Protein AF-0000000075624969 (afdb_homodimer)

Sequence (604 aa):
SEDISVGGLVWRVNCYPHRYSKEFAPQHLSIYLRLVSESENVKAIFEAFVMDKNGKPSSSSHPWRRGLLVYTPSKEWGWHQFMKGTDIESIYVTDGSVTIVCGVIITHDDDPLDVPPSDMGSHLGRLLNSNDGSDVSFIIKGETFLAHRALLAARSPVFKAQLLGSMADAKMTSITMHDISAATFKAMLRFMYTDTLPADDELGASPLTEVFQDLLAMADRYALDRLKLICARKLWENLSTENVGATLACAETYNCPELKRKCITFVAKDENLKKTVLTDGFLQLVQKYPSIVAEMREKFGESEDISVGGLVWRVNCYPHRYSKEFAPQHLSIYLRLVSESENVKAIFEAFVMDKNGKPSSSSHPWRRGLLVYTPSKEWGWHQFMKGTDIESIYVTDGSVTIVCGVIITHDDDPLDVPPSDMGSHLGRLLNSNDGSDVSFIIKGETFLAHRALLAARSPVFKAQLLGSMADAKMTSITMHDISAATFKAMLRFMYTDTLPADDELGASPLTEVFQDLLAMADRYALDRLKLICARKLWENLSTENVGATLACAETYNCPELKRKCITFVAKDENLKKTVLTDGFLQLVQKYPSIVAEMREKFGE

Structure (mmCIF, N/CA/C/O backbone):
data_AF-0000000075624969-model_v1
#
loop_
_entity.id
_entity.type
_entity.pdbx_description
1 polymer 'BTB domain-containing protein'
#
loop_
_atom_site.group_PDB
_atom_site.id
_atom_site.type_symbol
_atom_site.label_atom_id
_atom_site.label_alt_id
_atom_site.label_comp_id
_atom_site.label_asym_id
_atom_site.label_entity_id
_atom_site.label_seq_id
_atom_site.pdbx_PDB_ins_code
_atom_site.Cartn_x
_atom_site.Cartn_y
_atom_site.Cartn_z
_atom_site.occupancy
_atom_site.B_iso_or_equiv
_atom_site.auth_seq_id
_atom_site.auth_comp_id
_atom_site.auth_asym_id
_atom_site.auth_atom_id
_atom_site.pdbx_PDB_model_num
ATOM 1 N N . SER A 1 1 ? -15.953 10.82 -8.141 1 72.44 1 SER A N 1
ATOM 2 C CA . SER A 1 1 ? -14.859 10.57 -7.207 1 72.44 1 SER A CA 1
ATOM 3 C C . SER A 1 1 ? -13.508 10.586 -7.918 1 72.44 1 SER A C 1
ATOM 5 O O . SER A 1 1 ? -13.453 10.562 -9.148 1 72.44 1 SER A O 1
ATOM 7 N N . GLU A 1 2 ? -12.492 10.82 -7.141 1 69.38 2 GLU A N 1
ATOM 8 C CA . GLU A 1 2 ? -11.18 10.484 -7.695 1 69.38 2 GLU A CA 1
ATOM 9 C C . GLU A 1 2 ? -11.062 8.992 -7.984 1 69.38 2 GLU A C 1
ATOM 11 O O . GLU A 1 2 ? -11.93 8.211 -7.586 1 69.38 2 GLU A O 1
ATOM 16 N N . ASP A 1 3 ? -9.992 8.625 -8.773 1 68.75 3 ASP A N 1
ATOM 17 C CA . ASP A 1 3 ? -9.727 7.219 -9.062 1 68.75 3 ASP A CA 1
ATOM 18 C C . ASP A 1 3 ? -9.367 6.457 -7.785 1 68.75 3 ASP A C 1
ATOM 20 O O . ASP A 1 3 ? -8.633 6.965 -6.941 1 68.75 3 ASP A O 1
ATOM 24 N N . ILE A 1 4 ? -10.141 5.426 -7.648 1 71.88 4 ILE A N 1
ATOM 25 C CA . ILE A 1 4 ? -9.922 4.551 -6.504 1 71.88 4 ILE A CA 1
ATOM 26 C C . ILE A 1 4 ? -9.234 3.266 -6.961 1 71.88 4 ILE A C 1
ATOM 28 O O . ILE A 1 4 ? -9.68 2.621 -7.914 1 71.88 4 ILE A O 1
ATOM 32 N N . SER A 1 5 ? -8.211 2.893 -6.391 1 66.62 5 SER A N 1
ATOM 33 C CA . SER A 1 5 ? -7.516 1.658 -6.73 1 66.62 5 SER A CA 1
ATOM 34 C C . SER A 1 5 ? -7.824 0.551 -5.73 1 66.62 5 SER A C 1
ATOM 36 O O . SER A 1 5 ? -7.469 0.654 -4.555 1 66.62 5 SER A O 1
ATOM 38 N N . VAL A 1 6 ? -8.602 -0.345 -6.199 1 68.38 6 VAL A N 1
ATOM 39 C CA . VAL A 1 6 ? -8.922 -1.505 -5.371 1 68.38 6 VAL A CA 1
ATOM 40 C C . VAL A 1 6 ? -8.75 -2.783 -6.188 1 68.38 6 VAL A C 1
ATOM 42 O O . VAL A 1 6 ? -9.211 -2.867 -7.328 1 68.38 6 VAL A O 1
ATOM 45 N N . GLY A 1 7 ? -8.094 -3.857 -5.547 1 61.78 7 GLY A N 1
ATOM 46 C CA . GLY A 1 7 ? -7.941 -5.145 -6.211 1 61.78 7 GLY A CA 1
ATOM 47 C C . GLY A 1 7 ? -7.121 -5.066 -7.484 1 61.78 7 GLY A C 1
ATOM 48 O O . GLY A 1 7 ? -7.367 -5.809 -8.438 1 61.78 7 GLY A O 1
ATOM 49 N N . GLY A 1 8 ? -6.234 -4.086 -7.598 1 61.72 8 GLY A N 1
ATOM 50 C CA . GLY A 1 8 ? -5.422 -3.928 -8.789 1 61.72 8 GLY A CA 1
ATOM 51 C C . GLY A 1 8 ? -6.152 -3.236 -9.93 1 61.72 8 GLY A C 1
ATOM 52 O O . GLY A 1 8 ? -5.664 -3.199 -11.055 1 61.72 8 GLY A O 1
ATOM 53 N N . LEU A 1 9 ? -7.316 -2.83 -9.555 1 67.12 9 LEU A N 1
ATOM 54 C CA . LEU A 1 9 ? -8.148 -2.156 -10.547 1 67.12 9 LEU A CA 1
ATOM 55 C C . LEU A 1 9 ? -8.43 -0.716 -10.133 1 67.12 9 LEU A C 1
ATOM 57 O O . LEU A 1 9 ? -8.414 -0.396 -8.938 1 67.12 9 LEU A O 1
ATOM 61 N N . VAL A 1 10 ? -8.617 0.051 -11.172 1 71.19 10 VAL A N 1
ATOM 62 C CA . VAL A 1 10 ? -8.953 1.45 -10.93 1 71.19 10 VAL A CA 1
ATOM 63 C C . VAL A 1 10 ? -10.445 1.673 -11.164 1 71.19 10 VAL A C 1
ATOM 65 O O . VAL A 1 10 ? -10.984 1.264 -12.188 1 71.19 10 VAL A O 1
ATOM 68 N N . TRP A 1 11 ? -11.094 2.271 -10.172 1 80.12 11 TRP A N 1
ATOM 69 C CA . TRP A 1 11 ? -12.531 2.535 -10.203 1 80.12 11 TRP A CA 1
ATOM 70 C C . TRP A 1 11 ? -12.812 4.02 -10.008 1 80.12 11 TRP A C 1
ATOM 72 O O . TRP A 1 11 ? -11.953 4.766 -9.531 1 80.12 11 TRP A O 1
ATOM 82 N N . ARG A 1 12 ? -13.977 4.461 -10.547 1 81.31 12 ARG A N 1
ATOM 83 C CA . ARG A 1 12 ? -14.453 5.82 -10.297 1 81.31 12 ARG A CA 1
ATOM 84 C C . ARG A 1 12 ? -15.93 5.82 -9.914 1 81.31 12 ARG A C 1
ATOM 86 O O . ARG A 1 12 ? -16.719 5.078 -10.492 1 81.31 12 ARG A O 1
ATOM 93 N N . VAL A 1 13 ? -16.344 6.562 -8.828 1 86.69 13 VAL A N 1
ATOM 94 C C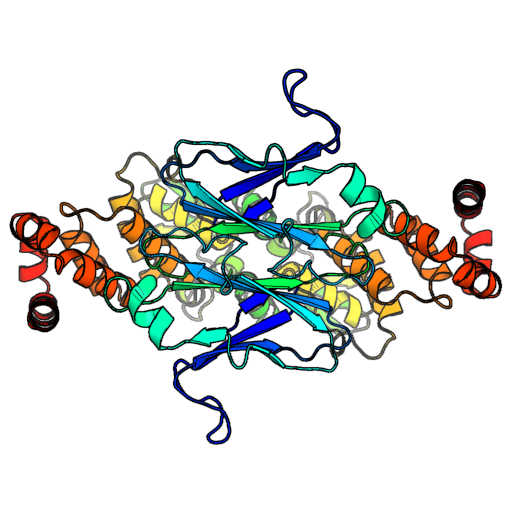A . VAL A 1 13 ? -17.734 6.738 -8.461 1 86.69 13 VAL A CA 1
ATOM 95 C C . VAL A 1 13 ? -18.266 8.055 -9.031 1 86.69 13 VAL A C 1
ATOM 97 O O . VAL A 1 13 ? -17.672 9.117 -8.812 1 86.69 13 VAL A O 1
ATOM 100 N N . ASN A 1 14 ? -19.312 7.98 -9.797 1 82 14 ASN A N 1
ATOM 101 C CA . ASN A 1 14 ? -19.969 9.156 -10.352 1 82 14 ASN A CA 1
ATOM 102 C C . ASN A 1 14 ? -21.312 9.422 -9.656 1 82 14 ASN A C 1
ATOM 104 O O . ASN A 1 14 ? -22.141 8.523 -9.531 1 82 14 ASN A O 1
ATOM 108 N N . CYS A 1 15 ? -21.406 10.602 -9.109 1 82.62 15 CYS A N 1
ATOM 109 C CA . CYS A 1 15 ? -22.641 11.031 -8.469 1 82.62 15 CYS A CA 1
ATOM 110 C C . CYS A 1 15 ? -23.297 12.172 -9.234 1 82.62 15 CYS A C 1
ATOM 112 O O . CYS A 1 15 ? -22.625 13.148 -9.586 1 82.62 15 CYS A O 1
ATOM 114 N N . TYR A 1 16 ? -24.562 12.047 -9.516 1 76.12 16 TYR A N 1
ATOM 115 C CA . TYR A 1 16 ? -25.344 13.07 -10.203 1 76.12 16 TYR A CA 1
ATOM 116 C C . TYR A 1 16 ? -26.484 13.555 -9.328 1 76.12 16 TYR A C 1
ATOM 118 O O . TYR A 1 16 ? -27.5 12.867 -9.195 1 76.12 16 TYR A O 1
ATOM 126 N N . PRO A 1 17 ? -26.203 14.672 -8.594 1 71.19 17 PRO A N 1
ATOM 127 C CA . PRO A 1 17 ? -27.234 15.141 -7.672 1 71.19 17 PRO A CA 1
ATOM 128 C C . PRO A 1 17 ? -28.562 15.469 -8.375 1 71.19 17 PRO A C 1
ATOM 130 O O . PRO A 1 17 ? -29.625 15.414 -7.754 1 71.19 17 PRO A O 1
ATOM 133 N N . HIS A 1 18 ? -28.453 15.961 -9.594 1 64.5 18 HIS A N 1
ATOM 134 C CA . HIS A 1 18 ? -29.672 16.25 -10.344 1 64.5 18 HIS A CA 1
ATOM 135 C C . HIS A 1 18 ? -29.906 15.219 -11.438 1 64.5 18 HIS A C 1
ATOM 137 O O . HIS A 1 18 ? -29.219 14.203 -11.5 1 64.5 18 HIS A O 1
ATOM 143 N N . ARG A 1 19 ? -30.422 15.516 -12.664 1 53.88 19 ARG A N 1
ATOM 144 C CA . ARG A 1 19 ? -30.938 14.664 -13.734 1 53.88 19 ARG A CA 1
ATOM 145 C C . ARG A 1 19 ? -29.781 14.008 -14.5 1 53.88 19 ARG A C 1
ATOM 147 O O . ARG A 1 19 ? -28.859 14.695 -14.945 1 53.88 19 ARG A O 1
ATOM 154 N N . TYR A 1 20 ? -29.469 12.719 -14.195 1 51.09 20 TYR A N 1
ATOM 155 C CA . TYR A 1 20 ? -28.578 12.07 -15.133 1 51.09 20 TYR A CA 1
ATOM 156 C C . TYR A 1 20 ? -29.047 12.266 -16.562 1 51.09 20 TYR A C 1
ATOM 158 O O . TYR A 1 20 ? -28.234 12.547 -17.469 1 51.09 20 TYR A O 1
ATOM 166 N N . SER A 1 21 ? -30.266 11.766 -17.016 1 51.41 21 SER A N 1
ATOM 167 C CA . SER A 1 21 ? -30.859 11.938 -18.328 1 51.41 21 SER A CA 1
ATOM 168 C C . SER A 1 21 ? -32.219 12.641 -18.234 1 51.41 21 SER A C 1
ATOM 170 O O . SER A 1 21 ? -32.906 12.547 -17.219 1 51.41 21 SER A O 1
ATOM 172 N N . LYS A 1 22 ? -32.594 13.688 -19.203 1 49.53 22 LYS A N 1
ATOM 173 C CA . LYS A 1 22 ? -33.844 14.414 -19.391 1 49.53 22 LYS A CA 1
ATOM 174 C C . LYS A 1 22 ? -35.031 13.469 -19.297 1 49.53 22 LYS A C 1
ATOM 176 O O . LYS A 1 22 ? -36.156 13.906 -19.031 1 49.53 22 LYS A O 1
ATOM 181 N N . GLU A 1 23 ? -34.812 12.43 -19.828 1 48.69 23 GLU A N 1
ATOM 182 C CA . GLU A 1 23 ? -35.969 11.523 -19.984 1 48.69 23 GLU A CA 1
ATOM 183 C C . GLU A 1 23 ? -36.438 10.984 -18.625 1 48.69 23 GLU A C 1
ATOM 185 O O . GLU A 1 23 ? -37.531 10.43 -18.531 1 48.69 23 GLU A O 1
ATOM 190 N N . PHE A 1 24 ? -35.531 10.938 -17.797 1 49.25 24 PHE A N 1
ATOM 191 C CA . PHE A 1 24 ? -35.938 10.305 -16.547 1 49.25 24 PHE A CA 1
ATOM 192 C C . PHE A 1 24 ? -36.531 11.328 -15.586 1 49.25 24 PHE A C 1
ATOM 194 O O . PHE A 1 24 ? -36.25 12.523 -15.703 1 49.25 24 PHE A O 1
ATOM 201 N N . ALA A 1 25 ? -37.438 10.867 -14.664 1 50.88 25 ALA A N 1
ATOM 202 C CA . ALA A 1 25 ? -38.375 11.562 -13.766 1 50.88 25 ALA A CA 1
ATOM 203 C C . ALA A 1 25 ? -37.656 12.68 -13.016 1 50.88 25 ALA A C 1
ATOM 205 O O . ALA A 1 25 ? -36.438 12.727 -12.969 1 50.88 25 ALA A O 1
ATOM 206 N N . PRO A 1 26 ? -38.375 13.289 -12.031 1 56.66 26 PRO A N 1
ATOM 207 C CA . PRO A 1 26 ? -38.031 14.367 -11.094 1 56.66 26 PRO A CA 1
ATOM 208 C C . PRO A 1 26 ? -36.719 14.156 -10.391 1 56.66 26 PRO A C 1
ATOM 210 O O . PRO A 1 26 ? -36.094 13.094 -10.508 1 56.66 26 PRO A O 1
ATOM 213 N N . GLN A 1 27 ? -36.25 15.086 -9.422 1 69.38 27 GLN A N 1
ATOM 214 C CA . GLN A 1 27 ? -35.031 15.484 -8.703 1 69.38 27 GLN A CA 1
ATOM 215 C C . GLN A 1 27 ? -34.469 14.32 -7.898 1 69.38 27 GLN A C 1
ATOM 217 O O . GLN A 1 27 ? -34.75 14.172 -6.711 1 69.38 27 GLN A O 1
ATOM 222 N N . HIS A 1 28 ? -33.844 13.234 -8.578 1 78.25 28 HIS A N 1
ATOM 223 C CA . HIS A 1 28 ? -33.188 12.156 -7.836 1 78.25 28 HIS A CA 1
ATOM 224 C C . HIS A 1 28 ? -31.672 12.234 -7.949 1 78.25 28 HIS A C 1
ATOM 226 O O . HIS A 1 28 ? -31.156 12.656 -8.984 1 78.25 28 HIS A O 1
ATOM 232 N N . LEU A 1 29 ? -31.109 11.812 -6.844 1 83.88 29 LEU A N 1
ATOM 233 C CA . LEU A 1 29 ? -29.656 11.602 -6.844 1 83.88 29 LEU A CA 1
ATOM 234 C C . LEU A 1 29 ? -29.297 10.25 -7.453 1 83.88 29 LEU A C 1
ATOM 236 O O . LEU A 1 29 ? -29.906 9.234 -7.105 1 83.88 29 LEU A O 1
ATOM 240 N N . SER A 1 30 ? -28.484 10.297 -8.523 1 82.06 30 SER A N 1
ATOM 241 C CA . SER A 1 30 ? -28 9.062 -9.133 1 82.06 30 SER A CA 1
ATOM 242 C C . SER A 1 30 ? -26.531 8.805 -8.766 1 82.06 30 SER A C 1
ATOM 244 O O . SER A 1 30 ? -25.734 9.734 -8.695 1 82.06 30 SER A O 1
ATOM 246 N N . ILE A 1 31 ? -26.188 7.535 -8.453 1 87.62 31 ILE A N 1
ATOM 247 C CA . ILE A 1 31 ? -24.812 7.129 -8.133 1 87.62 31 ILE A CA 1
ATOM 248 C C . ILE A 1 31 ? -24.422 5.934 -8.992 1 87.62 31 ILE A C 1
ATOM 250 O O . ILE A 1 31 ? -25.172 4.973 -9.125 1 87.62 31 ILE A O 1
ATOM 254 N N . TYR A 1 32 ? -23.219 6.09 -9.641 1 85.25 32 TYR A N 1
ATOM 255 C CA . TYR A 1 32 ? -22.734 5.008 -10.477 1 85.25 32 TYR A CA 1
ATOM 256 C C . TYR A 1 32 ? -21.281 4.68 -10.156 1 85.25 32 TYR A C 1
ATOM 258 O O . TYR A 1 32 ? -20.5 5.57 -9.812 1 85.25 32 TYR A O 1
ATOM 266 N N . LEU A 1 33 ? -20.953 3.406 -10.195 1 88.81 33 LEU A N 1
ATOM 267 C CA . LEU A 1 33 ? -19.578 2.926 -10.188 1 88.81 33 LEU A CA 1
ATOM 268 C C . LEU A 1 33 ? -19.094 2.633 -11.602 1 88.81 33 LEU A C 1
ATOM 270 O O . LEU A 1 33 ? -19.781 1.946 -12.367 1 88.81 33 LEU A O 1
ATOM 274 N N . ARG A 1 34 ? -18.031 3.195 -11.922 1 84.88 34 ARG A N 1
ATOM 275 C CA . ARG A 1 34 ? -17.453 2.967 -13.242 1 84.88 34 ARG A CA 1
ATOM 276 C C . ARG A 1 34 ? -16.109 2.264 -13.141 1 84.88 34 ARG A C 1
ATOM 278 O O . ARG A 1 34 ? -15.258 2.65 -12.328 1 84.88 34 ARG A O 1
ATOM 285 N N . LEU A 1 35 ? -15.898 1.205 -13.891 1 84 35 LEU A N 1
ATOM 286 C CA . LEU A 1 35 ? -14.602 0.561 -14.023 1 84 35 LEU A CA 1
ATOM 287 C C . LEU A 1 35 ? -13.719 1.314 -15.016 1 84 35 LEU A C 1
ATOM 289 O O . LEU A 1 35 ? -14.008 1.335 -16.219 1 84 35 LEU A O 1
ATOM 293 N N . VAL A 1 36 ? -12.68 1.951 -14.477 1 76.94 36 VAL A N 1
ATOM 294 C CA . VAL A 1 36 ? -11.789 2.744 -15.312 1 76.94 36 VAL A CA 1
ATOM 295 C C . VAL A 1 36 ? -10.773 1.831 -15.992 1 76.94 36 VAL A C 1
ATOM 297 O O . VAL A 1 36 ? -10.453 2.02 -17.172 1 76.94 36 VAL A O 1
ATOM 300 N N . SER A 1 37 ? -10.258 0.837 -15.203 1 69 37 SER A N 1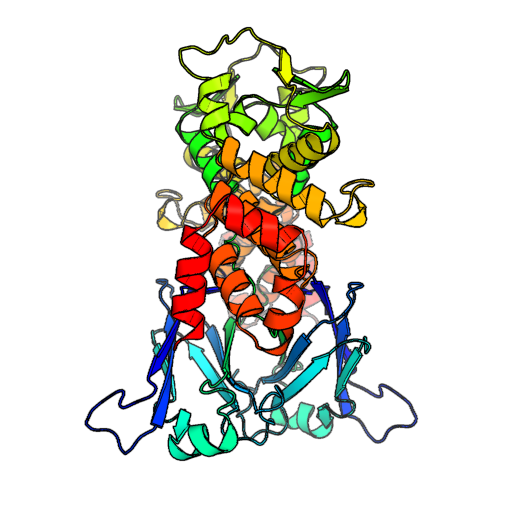
ATOM 301 C CA . SER A 1 37 ? -9.289 -0.111 -15.75 1 69 37 SER A CA 1
ATOM 302 C C . SER A 1 37 ? -9.93 -0.994 -16.812 1 69 37 SER A C 1
ATOM 304 O O . SER A 1 37 ? -11.133 -1.253 -16.781 1 69 37 SER A O 1
ATOM 306 N N . GLU A 1 38 ? -9.133 -1.365 -17.734 1 68 38 GLU A N 1
ATOM 307 C CA . GLU A 1 38 ? -9.555 -2.379 -18.703 1 68 38 GLU A CA 1
ATOM 308 C C . GLU A 1 38 ? -9.312 -3.787 -18.156 1 68 38 GLU A C 1
ATOM 310 O O . GLU A 1 38 ? -8.18 -4.156 -17.859 1 68 38 GLU A O 1
ATOM 315 N N . SER A 1 39 ? -10.359 -4.457 -17.688 1 66.06 39 SER A N 1
ATOM 316 C CA . SER A 1 39 ? -10.242 -5.832 -17.203 1 66.06 39 SER A CA 1
ATOM 317 C C . SER A 1 39 ? -11.461 -6.66 -17.609 1 66.06 39 SER A C 1
ATOM 319 O O . SER A 1 39 ? -12.578 -6.145 -17.672 1 66.06 39 SER A O 1
ATOM 321 N N . GLU A 1 40 ? -11.039 -7.953 -17.953 1 66.25 40 GLU A N 1
ATOM 322 C CA . GLU A 1 40 ? -12.094 -8.906 -18.281 1 66.25 40 GLU A CA 1
ATOM 323 C C . GLU A 1 40 ? -12.391 -9.828 -17.109 1 66.25 40 GLU A C 1
ATOM 325 O O . GLU A 1 40 ? -11.508 -10.117 -16.297 1 66.25 40 GLU A O 1
ATOM 330 N N . ASN A 1 41 ? -13.703 -10.016 -16.625 1 68.25 41 ASN A N 1
ATOM 331 C CA . ASN A 1 41 ? -14.156 -10.977 -15.617 1 68.25 41 ASN A CA 1
ATOM 332 C C . ASN A 1 41 ? -14.055 -10.398 -14.203 1 68.25 41 ASN A C 1
ATOM 334 O O . ASN A 1 41 ? -13.523 -11.047 -13.305 1 68.25 41 ASN A O 1
ATOM 338 N N . VAL A 1 42 ? -14.32 -9.227 -14.156 1 71.31 42 VAL A N 1
ATOM 339 C CA . VAL A 1 42 ? -14.328 -8.578 -12.844 1 71.31 42 VAL A CA 1
ATOM 340 C C . VAL A 1 42 ? -15.648 -8.867 -12.133 1 71.31 42 VAL A C 1
ATOM 342 O O . VAL A 1 42 ? -16.719 -8.727 -12.727 1 71.31 42 VAL A O 1
ATOM 345 N N . LYS A 1 43 ? -15.523 -9.391 -10.977 1 72.94 43 LYS A N 1
ATOM 346 C CA . LYS A 1 43 ? -16.656 -9.523 -10.078 1 72.94 43 LYS A CA 1
ATOM 347 C C . LYS A 1 43 ? -16.469 -8.672 -8.828 1 72.94 43 LYS A C 1
ATOM 349 O O . LYS A 1 43 ? -15.438 -8.758 -8.164 1 72.94 43 LYS A O 1
ATOM 354 N N . ALA A 1 44 ? -17.406 -7.789 -8.68 1 76.88 44 ALA A N 1
ATOM 355 C CA . ALA A 1 44 ? -17.312 -6.926 -7.508 1 76.88 44 ALA A CA 1
ATOM 356 C C . ALA A 1 44 ? -18.703 -6.629 -6.938 1 76.88 44 ALA A C 1
ATOM 358 O O . ALA A 1 44 ? -19.719 -7.047 -7.5 1 76.88 44 ALA A O 1
ATOM 359 N N . ILE A 1 45 ? -18.734 -6.152 -5.746 1 77.31 45 ILE A N 1
ATOM 360 C CA . ILE A 1 45 ? -19.922 -5.625 -5.109 1 77.31 45 ILE A CA 1
ATOM 361 C C . ILE A 1 45 ? -19.781 -4.121 -4.902 1 77.31 45 ILE A C 1
ATOM 363 O O . ILE A 1 45 ? -18.766 -3.654 -4.387 1 77.31 45 ILE A O 1
ATOM 367 N N . PHE A 1 46 ? -20.719 -3.447 -5.492 1 83.25 46 PHE A N 1
ATOM 368 C CA . PHE A 1 46 ? -20.797 -2.012 -5.25 1 83.25 46 PHE A CA 1
ATOM 369 C C . PHE A 1 46 ? -21.844 -1.691 -4.199 1 83.25 46 PHE A C 1
ATOM 371 O O . PHE A 1 46 ? -23 -2.102 -4.332 1 83.25 46 PHE A O 1
ATOM 378 N N . GLU A 1 47 ? -21.391 -1.048 -3.131 1 80.88 47 GLU A N 1
ATOM 379 C CA . GLU A 1 47 ? -22.312 -0.657 -2.074 1 80.88 47 GLU A CA 1
ATOM 380 C C . GLU A 1 47 ? -22.297 0.852 -1.849 1 80.88 47 GLU A C 1
ATOM 382 O O . GLU A 1 47 ? -21.25 1.491 -1.999 1 80.88 47 GLU A O 1
ATOM 387 N N . ALA A 1 48 ? -23.484 1.39 -1.579 1 80.56 48 ALA A N 1
ATOM 388 C CA . ALA A 1 48 ? -23.594 2.799 -1.216 1 80.56 48 ALA A CA 1
ATOM 389 C C . ALA A 1 48 ? -24.625 3 -0.108 1 80.56 48 ALA A C 1
ATOM 391 O O . ALA A 1 48 ? -25.656 2.342 -0.095 1 80.56 48 ALA A O 1
ATOM 392 N N . PHE A 1 49 ? -24.359 3.84 0.815 1 80.88 49 PHE A N 1
ATOM 393 C CA . PHE A 1 49 ? -25.344 4.215 1.825 1 80.88 49 PHE A CA 1
ATOM 394 C C . PHE A 1 49 ? -25.125 5.656 2.281 1 80.88 49 PHE A C 1
ATOM 396 O O . PHE A 1 49 ? -24.031 6.199 2.133 1 80.88 49 PHE A O 1
ATOM 403 N N . VAL A 1 50 ? -26.172 6.277 2.793 1 79.44 50 VAL A N 1
ATOM 404 C CA . VAL A 1 50 ? -26.156 7.676 3.213 1 79.44 50 VAL A CA 1
ATOM 405 C C . VAL A 1 50 ? -25.969 7.758 4.727 1 79.44 50 VAL A C 1
ATOM 407 O O . VAL A 1 50 ? -26.484 6.91 5.465 1 79.44 50 VAL A O 1
ATOM 410 N N . MET A 1 51 ? -25.25 8.789 5.062 1 76.56 51 MET A N 1
ATOM 411 C CA . MET A 1 51 ? -25.094 9.055 6.488 1 76.56 51 MET A CA 1
ATOM 412 C C . MET A 1 51 ? -26.172 10.008 6.988 1 76.56 51 MET A C 1
ATOM 414 O O . MET A 1 51 ? -26.516 10.969 6.305 1 76.56 51 MET A O 1
ATOM 418 N N . ASP A 1 52 ? -26.656 9.625 8.125 1 74.31 52 ASP A N 1
ATOM 419 C CA . ASP A 1 52 ? -27.656 10.539 8.68 1 74.31 52 ASP A CA 1
ATOM 420 C C . ASP A 1 52 ? -26.984 11.727 9.367 1 74.31 52 ASP A C 1
ATOM 422 O O . ASP A 1 52 ? -25.75 11.859 9.336 1 74.31 52 ASP A O 1
ATOM 426 N N . LYS A 1 53 ? -27.812 12.609 9.938 1 71.75 53 LYS A N 1
ATOM 427 C CA . LYS A 1 53 ? -27.344 13.859 10.523 1 71.75 53 LYS A CA 1
ATOM 428 C C . LYS A 1 53 ? -26.453 13.609 11.727 1 71.75 53 LYS A C 1
ATOM 430 O O . LYS A 1 53 ? -25.625 14.453 12.094 1 71.75 53 LYS A O 1
ATOM 435 N N . ASN A 1 54 ? -26.656 12.414 12.25 1 69.69 54 ASN A N 1
ATOM 436 C CA . ASN A 1 54 ? -25.859 12.078 13.43 1 69.69 54 ASN A CA 1
ATOM 437 C C . ASN A 1 54 ? -24.609 11.297 13.062 1 69.69 54 ASN A C 1
ATOM 439 O O . ASN A 1 54 ? -23.906 10.789 13.938 1 69.69 54 ASN A O 1
ATOM 443 N N . GLY A 1 55 ? -24.453 11.211 11.797 1 69.62 55 GLY A N 1
ATOM 444 C CA . GLY A 1 55 ? -23.281 10.477 11.344 1 69.62 55 GLY A CA 1
ATOM 445 C C . GLY A 1 55 ? -23.453 8.977 11.383 1 69.62 55 GLY A C 1
ATOM 446 O O . GLY A 1 55 ? -22.484 8.227 11.352 1 69.62 55 GLY A O 1
ATOM 447 N N . LYS A 1 56 ? -24.656 8.586 11.539 1 71.69 56 LYS A N 1
ATOM 448 C CA . LYS A 1 56 ? -24.969 7.164 11.523 1 71.69 56 LYS A CA 1
ATOM 449 C C . LYS A 1 56 ? -25.375 6.703 10.117 1 71.69 56 LYS A C 1
ATOM 451 O O . LYS A 1 56 ? -26.094 7.41 9.414 1 71.69 56 LYS A O 1
ATOM 456 N N . PRO A 1 57 ? -24.641 5.484 9.812 1 70.94 57 PRO A N 1
ATOM 457 C CA . PRO A 1 57 ? -25.109 4.969 8.523 1 70.94 57 PRO A CA 1
ATOM 458 C C . PRO A 1 57 ? -26.609 4.648 8.531 1 70.94 57 PRO A C 1
ATOM 460 O O . PRO A 1 57 ? -27.141 4.184 9.547 1 70.94 57 PRO A O 1
ATOM 463 N N . SER A 1 58 ? -27.172 5.066 7.434 1 64.69 58 SER A N 1
ATOM 464 C CA . SER A 1 58 ? -28.594 4.734 7.301 1 64.69 58 SER A CA 1
ATOM 465 C C . SER A 1 58 ? -28.844 3.25 7.547 1 64.69 58 SER A C 1
ATOM 467 O O . SER A 1 58 ? -28 2.412 7.215 1 64.69 58 SER A O 1
ATOM 469 N N . SER A 1 59 ? -29.781 3.033 8.438 1 58.53 59 SER A N 1
ATOM 470 C CA . SER A 1 59 ? -30.109 1.665 8.836 1 58.53 59 SER A CA 1
ATOM 471 C C . SER A 1 59 ? -30.391 0.789 7.617 1 58.53 59 SER A C 1
ATOM 473 O O . SER A 1 59 ? -30.688 1.296 6.535 1 58.53 59 SER A O 1
ATOM 475 N N . SER A 1 60 ? -30 -0.478 7.758 1 52.59 60 SER A N 1
ATOM 476 C CA . SER A 1 60 ? -30.219 -1.489 6.727 1 52.59 60 SER A CA 1
ATOM 477 C C . SER A 1 60 ? -31.641 -1.436 6.191 1 52.59 60 SER A C 1
ATOM 479 O O . SER A 1 60 ? -31.891 -1.819 5.047 1 52.59 60 SER A O 1
ATOM 481 N N . SER A 1 61 ? -32.5 -0.907 7.008 1 50.44 61 SER A N 1
ATOM 482 C CA . SER A 1 61 ? -33.906 -0.853 6.578 1 50.44 61 SER A CA 1
ATOM 483 C C . SER A 1 61 ? -34.156 0.382 5.723 1 50.44 61 SER A C 1
ATOM 485 O O . SER A 1 61 ? -35.25 0.51 5.121 1 50.44 61 SER A O 1
ATOM 487 N N . HIS A 1 62 ? -33.094 1.091 5.656 1 59.47 62 HIS A N 1
ATOM 488 C CA . HIS A 1 62 ? -33.344 2.34 4.938 1 59.47 62 HIS A CA 1
ATOM 489 C C . HIS A 1 62 ? -33 2.199 3.459 1 59.47 62 HIS A C 1
ATOM 491 O O . HIS A 1 62 ? -32 1.554 3.104 1 59.47 62 HIS A O 1
ATOM 497 N N . PRO A 1 63 ? -33.969 2.645 2.59 1 61.88 63 PRO A N 1
ATOM 498 C CA . PRO A 1 63 ? -33.812 2.494 1.139 1 61.88 63 PRO A CA 1
ATOM 499 C C . PRO A 1 63 ? -32.531 3.096 0.6 1 61.88 63 PRO A C 1
ATOM 501 O O . PRO A 1 63 ? -32.156 2.844 -0.55 1 61.88 63 PRO A O 1
ATOM 504 N N . TRP A 1 64 ? -31.844 3.701 1.58 1 65.5 64 TRP A N 1
ATOM 505 C CA . TRP A 1 64 ? -30.672 4.379 1.035 1 65.5 64 TRP A CA 1
ATOM 506 C C . TRP A 1 64 ? -29.391 3.633 1.4 1 65.5 64 TRP A C 1
ATOM 508 O O . TRP A 1 64 ? -28.344 4.25 1.621 1 65.5 64 TRP A O 1
ATOM 518 N N . ARG A 1 65 ? -29.562 2.434 1.652 1 74.06 65 ARG A N 1
ATOM 519 C CA . ARG A 1 65 ? -28.469 1.471 1.691 1 74.06 65 ARG A CA 1
ATOM 520 C C . ARG A 1 65 ? -28.672 0.38 0.643 1 74.06 65 ARG A C 1
ATOM 522 O O . ARG A 1 65 ? -29.578 -0.443 0.754 1 74.06 65 ARG A O 1
ATOM 529 N N . ARG A 1 66 ? -27.812 0.405 -0.303 1 73 66 ARG A N 1
ATOM 530 C CA . ARG A 1 66 ? -28 -0.489 -1.44 1 73 66 ARG A CA 1
ATOM 531 C C . ARG A 1 66 ? -26.688 -1.142 -1.848 1 73 66 ARG A C 1
ATOM 533 O O . ARG A 1 66 ? -25.609 -0.592 -1.6 1 73 66 ARG A O 1
ATOM 540 N N . GLY A 1 67 ? -26.828 -2.35 -2.297 1 76.81 67 GLY A N 1
ATOM 541 C CA . GLY A 1 67 ? -25.719 -3.088 -2.869 1 76.81 67 GLY A CA 1
ATOM 542 C C . GLY A 1 67 ? -26.078 -3.824 -4.145 1 76.81 67 GLY A C 1
ATOM 543 O O . GLY A 1 67 ? -27.203 -4.297 -4.293 1 76.81 67 GLY A O 1
ATOM 544 N N . LEU A 1 68 ? -25.188 -3.795 -5.09 1 75.25 68 LEU A N 1
ATOM 545 C CA . LEU A 1 68 ? -25.453 -4.539 -6.32 1 75.25 68 LEU A CA 1
ATOM 546 C C . LEU A 1 68 ? -24.203 -5.273 -6.785 1 75.25 68 LEU A C 1
ATOM 548 O O . LEU A 1 68 ? -23.078 -4.883 -6.438 1 75.25 68 LEU A O 1
ATOM 552 N N . LEU A 1 69 ? -24.391 -6.34 -7.508 1 75.56 69 LEU A N 1
ATOM 553 C CA . LEU A 1 69 ? -23.312 -7.121 -8.094 1 75.56 69 LEU A CA 1
ATOM 554 C C . LEU A 1 69 ? -22.766 -6.438 -9.344 1 75.56 69 LEU A C 1
ATOM 556 O O . LEU A 1 69 ? -23.531 -5.906 -10.156 1 75.56 69 LEU A O 1
ATOM 560 N N . VAL A 1 70 ? -21.531 -6.352 -9.359 1 75.94 70 VAL A N 1
ATOM 561 C CA . VAL A 1 70 ? -20.781 -5.773 -10.469 1 75.94 70 VAL A CA 1
ATOM 562 C C . VAL A 1 70 ? -20.094 -6.883 -11.266 1 75.94 70 VAL A C 1
ATOM 564 O O . VAL A 1 70 ? -19.422 -7.746 -10.703 1 75.94 70 VAL A O 1
ATOM 567 N N . TYR A 1 71 ? -20.344 -7.059 -12.461 1 74 71 TYR A N 1
ATOM 568 C CA . TYR A 1 71 ? -19.672 -8.062 -13.281 1 74 71 TYR A CA 1
ATOM 569 C C . TYR A 1 71 ? -19.469 -7.555 -14.703 1 74 71 TYR A C 1
ATOM 571 O O . TYR A 1 71 ? -20.25 -6.734 -15.195 1 74 71 TYR A O 1
ATOM 579 N N . THR A 1 72 ? -18.266 -7.918 -15.18 1 70.88 72 THR A N 1
ATOM 580 C CA . THR A 1 72 ? -18.047 -7.641 -16.594 1 70.88 72 THR A CA 1
ATOM 581 C C . THR A 1 72 ? -18.953 -8.508 -17.469 1 70.88 72 THR A C 1
ATOM 583 O O . THR A 1 72 ? -19.453 -9.539 -17.016 1 70.88 72 THR A O 1
ATOM 586 N N . PRO A 1 73 ? -19.391 -7.891 -18.641 1 69.25 73 PRO A N 1
ATOM 587 C CA . PRO A 1 73 ? -18.688 -6.898 -19.469 1 69.25 73 PRO A CA 1
ATOM 588 C C . PRO A 1 73 ? -19.156 -5.469 -19.188 1 69.25 73 PRO A C 1
ATOM 590 O O . PRO A 1 73 ? -18.609 -4.516 -19.75 1 69.25 73 PRO A O 1
ATOM 593 N N . SER A 1 74 ? -20.219 -5.316 -18.391 1 73.12 74 SER A N 1
ATOM 594 C CA . SER A 1 74 ? -20.609 -3.945 -18.094 1 73.12 74 SER A CA 1
ATOM 595 C C . SER A 1 74 ? -19.453 -3.15 -17.5 1 73.12 74 SER A C 1
ATOM 597 O O . SER A 1 74 ? -18.531 -3.727 -16.922 1 73.12 74 SER A O 1
ATOM 599 N N . LYS A 1 75 ? -19.484 -1.799 -17.891 1 77.94 75 LYS A N 1
ATOM 600 C CA . LYS A 1 75 ? -18.422 -0.961 -17.344 1 77.94 75 LYS A CA 1
ATOM 601 C C . LYS A 1 75 ? -18.969 0.025 -16.312 1 77.94 75 LYS A C 1
ATOM 603 O O . LYS A 1 75 ? -18.203 0.752 -15.68 1 77.94 75 LYS A O 1
ATOM 608 N N . GLU A 1 76 ? -20.281 0.075 -16.266 1 82.75 76 GLU A N 1
ATOM 609 C CA . GLU A 1 76 ? -20.891 0.991 -15.297 1 82.75 76 GLU A CA 1
ATOM 610 C C . GLU A 1 76 ? -22.078 0.347 -14.594 1 82.75 76 GLU A C 1
ATOM 612 O O . GLU A 1 76 ? -22.891 -0.322 -15.227 1 82.75 76 GLU A O 1
ATOM 617 N N . TRP A 1 77 ? -22.125 0.459 -13.312 1 85.81 77 TRP A N 1
ATOM 618 C CA . TRP A 1 77 ? -23.188 -0.071 -12.469 1 85.81 77 TRP A CA 1
ATOM 619 C C . TRP A 1 77 ? -23.656 0.969 -11.453 1 85.81 77 TRP A C 1
ATOM 621 O O . TRP A 1 77 ? -22.844 1.751 -10.945 1 85.81 77 TRP A O 1
ATOM 631 N N . GLY A 1 78 ? -24.891 0.973 -11.188 1 84.38 78 GLY A N 1
ATOM 632 C CA . GLY A 1 78 ? -25.328 1.892 -10.156 1 84.38 78 GLY A CA 1
ATOM 633 C C . GLY A 1 78 ? -26.844 2.051 -10.109 1 84.38 78 GLY A C 1
ATOM 634 O O . GLY A 1 78 ? -27.578 1.14 -10.492 1 84.38 78 GLY A O 1
ATOM 635 N N . TRP A 1 79 ? -27.281 3.119 -9.453 1 82.44 79 TRP A N 1
ATOM 636 C CA . TRP A 1 79 ? -28.703 3.408 -9.234 1 82.44 79 TRP A CA 1
ATOM 637 C C . TRP A 1 79 ? -29.094 4.742 -9.867 1 82.44 79 TRP A C 1
ATOM 639 O O . TRP A 1 79 ? -28.609 5.797 -9.445 1 82.44 79 TRP A O 1
ATOM 649 N N . HIS A 1 80 ? -30.047 4.652 -10.852 1 78.06 80 HIS A N 1
ATOM 650 C CA . HIS A 1 80 ? -30.547 5.871 -11.477 1 78.06 80 HIS A CA 1
ATOM 651 C C . HIS A 1 80 ? -31.312 6.727 -10.469 1 78.06 80 HIS A C 1
ATOM 653 O O . HIS A 1 80 ? -31.281 7.957 -10.547 1 78.06 80 HIS A O 1
ATOM 659 N N . GLN A 1 81 ? -32.031 6.016 -9.641 1 80.12 81 GLN A N 1
ATOM 660 C CA . GLN A 1 81 ? -32.781 6.668 -8.586 1 80.12 81 GLN A CA 1
ATOM 661 C C . GLN A 1 81 ? -32.344 6.191 -7.203 1 80.12 81 GLN A C 1
ATOM 663 O O . GLN A 1 81 ? -33.094 5.512 -6.504 1 80.12 81 GLN A O 1
ATOM 668 N N . PHE A 1 82 ? -31.172 6.695 -6.863 1 84.69 82 PHE A N 1
ATOM 669 C CA . PHE A 1 82 ? -30.641 6.273 -5.574 1 84.69 82 PHE A CA 1
ATOM 670 C C . PHE A 1 82 ? -31.422 6.906 -4.43 1 84.69 82 PHE A C 1
ATOM 672 O O . PHE A 1 82 ? -31.844 6.211 -3.504 1 84.69 82 PHE A O 1
ATOM 679 N N . MET A 1 83 ? -31.609 8.195 -4.543 1 81.31 83 MET A N 1
ATOM 680 C CA . MET A 1 83 ? -32.312 8.922 -3.49 1 81.31 83 MET A CA 1
ATOM 681 C C . MET A 1 83 ? -33.125 10.07 -4.07 1 81.31 83 MET A C 1
ATOM 683 O O . MET A 1 83 ? -32.656 10.781 -4.965 1 81.31 83 MET A O 1
ATOM 687 N N . LYS A 1 84 ? -34.312 10.148 -3.447 1 78.88 84 LYS A N 1
ATOM 688 C CA . LYS A 1 84 ? -35.156 11.273 -3.869 1 78.88 84 LYS A CA 1
ATOM 689 C C . LYS A 1 84 ? -34.594 12.594 -3.346 1 78.88 84 LYS A C 1
ATOM 691 O O . LYS A 1 84 ? -34.125 12.672 -2.201 1 78.88 84 LYS A O 1
ATOM 696 N N . GLY A 1 85 ? -34.656 13.547 -4.227 1 74.5 85 GLY A N 1
ATOM 697 C CA . GLY A 1 85 ? -34.156 14.859 -3.854 1 74.5 85 GLY A CA 1
ATOM 698 C C . GLY A 1 85 ? -34.812 15.414 -2.6 1 74.5 85 GLY A C 1
ATOM 699 O O . GLY A 1 85 ? -34.125 16.016 -1.761 1 74.5 85 GLY A O 1
ATOM 700 N N . THR A 1 86 ? -36.031 15.195 -2.438 1 75.69 86 THR A N 1
ATOM 701 C CA . THR A 1 86 ? -36.75 15.695 -1.28 1 75.69 86 THR A CA 1
ATOM 702 C C . THR A 1 86 ? -36.25 15.047 0.003 1 75.69 86 THR A C 1
ATOM 704 O O . THR A 1 86 ? -36.188 15.688 1.051 1 75.69 86 THR A O 1
ATOM 707 N N . ASP A 1 87 ? -35.875 13.828 -0.105 1 76.5 87 ASP A N 1
ATOM 708 C CA . ASP A 1 87 ? -35.406 13.102 1.062 1 76.5 87 ASP A CA 1
ATOM 709 C C . ASP A 1 87 ? -34 13.57 1.466 1 76.5 87 ASP A C 1
ATOM 711 O O . ASP A 1 87 ? -33.688 13.633 2.654 1 76.5 87 ASP A O 1
ATOM 715 N N . ILE A 1 88 ? -33.25 13.891 0.492 1 75.25 88 ILE A N 1
ATOM 716 C CA . ILE A 1 88 ? -31.891 14.352 0.751 1 75.25 88 ILE A CA 1
ATOM 717 C C . ILE A 1 88 ? -31.922 15.602 1.627 1 75.25 88 ILE A C 1
ATOM 719 O O . ILE A 1 88 ? -31.219 15.68 2.629 1 75.25 88 ILE A O 1
ATOM 723 N N . GLU A 1 89 ? -32.719 16.516 1.261 1 71.56 89 GLU A N 1
ATOM 724 C CA . GLU A 1 89 ? -32.75 17.828 1.922 1 71.56 89 GLU A CA 1
ATOM 725 C C . GLU A 1 89 ? -33.312 17.719 3.336 1 71.56 89 GLU A C 1
ATOM 727 O O . GLU A 1 89 ? -32.812 18.359 4.262 1 71.56 89 GLU A O 1
ATOM 732 N N . SER A 1 90 ? -34.25 16.844 3.455 1 72.56 90 SER A N 1
ATOM 733 C CA . SER A 1 90 ? -35 16.828 4.711 1 72.56 90 SER A CA 1
ATOM 734 C C . SER A 1 90 ? -34.281 15.961 5.758 1 72.56 90 SER A C 1
ATOM 736 O O . SER A 1 90 ? -34.25 16.312 6.938 1 72.56 90 SER A O 1
ATOM 738 N N . ILE A 1 91 ? -33.562 14.984 5.336 1 73.69 91 ILE A N 1
ATOM 739 C CA . ILE A 1 91 ? -33.188 13.977 6.316 1 73.69 91 ILE A CA 1
ATOM 740 C C . ILE A 1 91 ? -31.656 13.922 6.406 1 73.69 91 ILE A C 1
ATOM 742 O O . ILE A 1 91 ? -31.094 13.734 7.492 1 73.69 91 ILE A O 1
ATOM 746 N N . TYR A 1 92 ? -31.047 14.266 5.398 1 77 92 TYR A N 1
ATOM 747 C CA . TYR A 1 92 ? -29.656 13.828 5.387 1 77 92 TYR A CA 1
ATOM 748 C C . TYR A 1 92 ? -28.703 15.023 5.258 1 77 92 TYR A C 1
ATOM 750 O O . TYR A 1 92 ? -27.5 14.891 5.477 1 77 92 TYR A O 1
ATOM 758 N N . VAL A 1 93 ? -29.266 16.172 4.996 1 74.5 93 VAL A N 1
ATOM 759 C CA . VAL A 1 93 ? -28.375 17.312 4.805 1 74.5 93 VAL A CA 1
ATOM 760 C C . VAL A 1 93 ? -27.938 17.859 6.16 1 74.5 93 VAL A C 1
ATOM 762 O O . VAL A 1 93 ? -28.781 18.125 7.031 1 74.5 93 VAL A O 1
ATOM 765 N N . THR A 1 94 ? -26.734 17.781 6.379 1 68.88 94 THR A N 1
ATOM 766 C CA . THR A 1 94 ? -26.109 18.438 7.523 1 68.88 94 THR A CA 1
ATOM 767 C C . THR A 1 94 ? -25.094 19.484 7.062 1 68.88 94 THR A C 1
ATOM 769 O O . THR A 1 94 ? -24.156 19.172 6.332 1 68.88 94 THR A O 1
ATOM 772 N N . ASP A 1 95 ? -25.328 20.734 7.465 1 66.81 95 ASP A N 1
ATOM 773 C CA . ASP A 1 95 ? -24.469 21.859 7.121 1 66.81 95 ASP A CA 1
ATOM 774 C C . ASP A 1 95 ? -24.312 22 5.605 1 66.81 95 ASP A C 1
ATOM 776 O O . ASP A 1 95 ? -23.203 22.156 5.098 1 66.81 95 ASP A O 1
ATOM 780 N N . GLY A 1 96 ? -25.469 21.719 4.926 1 69.12 96 GLY A N 1
ATOM 781 C CA . GLY A 1 96 ? -25.5 21.922 3.488 1 69.12 96 GLY A CA 1
ATOM 782 C C . GLY A 1 96 ? -24.875 20.797 2.705 1 69.12 96 GLY A C 1
ATOM 783 O O . GLY A 1 96 ? -24.672 20.906 1.493 1 69.12 96 GLY A O 1
ATOM 784 N N . SER A 1 97 ? -24.484 19.75 3.467 1 75 97 SER A N 1
ATOM 785 C CA . SER A 1 97 ? -23.844 18.656 2.752 1 75 97 SER A CA 1
ATOM 786 C C . SER A 1 97 ? -24.469 17.312 3.123 1 75 97 SER A C 1
ATOM 788 O O . SER A 1 97 ? -25.047 17.172 4.199 1 75 97 SER A O 1
ATOM 790 N N . VAL A 1 98 ? -24.438 16.438 2.119 1 77.5 98 VAL A N 1
ATOM 791 C CA . VAL A 1 98 ? -24.812 15.039 2.344 1 77.5 98 VAL A CA 1
ATOM 792 C C . VAL A 1 98 ? -23.594 14.148 2.217 1 77.5 98 VAL A C 1
ATOM 794 O O . VAL A 1 98 ? -22.75 14.352 1.34 1 77.5 98 VAL A O 1
ATOM 797 N N . THR A 1 99 ? -23.578 13.273 3.221 1 77.19 99 THR A N 1
ATOM 798 C CA . THR A 1 99 ? -22.469 12.32 3.166 1 77.19 99 THR A CA 1
ATOM 799 C C . THR A 1 99 ? -22.938 10.969 2.652 1 77.19 99 THR A C 1
ATOM 801 O O . THR A 1 99 ? -23.828 10.352 3.242 1 77.19 99 THR A O 1
ATOM 804 N N . ILE A 1 100 ? -22.391 10.562 1.512 1 80.94 100 ILE A N 1
ATOM 805 C CA . ILE A 1 100 ? -22.656 9.25 0.932 1 80.94 100 ILE A CA 1
ATOM 806 C C . ILE A 1 100 ? -21.375 8.406 0.971 1 80.94 100 ILE A C 1
ATOM 808 O O . ILE A 1 100 ? -20.328 8.836 0.499 1 80.94 100 ILE A O 1
ATOM 812 N N . VAL A 1 101 ? -21.516 7.281 1.566 1 79 101 VAL A N 1
ATOM 813 C CA . VAL A 1 101 ? -20.391 6.359 1.632 1 79 101 VAL A CA 1
ATOM 814 C C . VAL A 1 101 ? -20.547 5.277 0.566 1 79 101 VAL A C 1
ATOM 816 O O . VAL A 1 101 ? -21.578 4.621 0.483 1 79 101 VAL A O 1
ATOM 819 N N . CYS A 1 102 ? -19.516 5.164 -0.264 1 78.62 102 CYS A N 1
ATOM 820 C CA . CYS A 1 102 ? -19.5 4.145 -1.307 1 78.62 102 CYS A CA 1
ATOM 821 C C . CYS A 1 102 ? -18.344 3.172 -1.098 1 78.62 102 CYS A C 1
ATOM 823 O O . CYS A 1 102 ? -17.266 3.574 -0.672 1 78.62 102 CYS A O 1
ATOM 825 N N . GLY A 1 103 ? -18.656 1.915 -1.334 1 77.38 103 GLY A N 1
ATOM 826 C CA . GLY A 1 103 ? -17.641 0.872 -1.24 1 77.38 103 GLY A CA 1
ATOM 827 C C . GLY A 1 103 ? -17.656 -0.08 -2.422 1 77.38 103 GLY A C 1
ATOM 828 O O . GLY A 1 103 ? -18.719 -0.391 -2.963 1 77.38 103 GLY A O 1
ATOM 829 N N . VAL A 1 104 ? -16.516 -0.39 -2.885 1 77.25 104 VAL A N 1
ATOM 830 C CA . VAL A 1 104 ? -16.359 -1.428 -3.898 1 77.25 104 VAL A CA 1
ATOM 831 C C . VAL A 1 104 ? -15.625 -2.631 -3.297 1 77.25 104 VAL A C 1
ATOM 833 O O . VAL A 1 104 ? -14.539 -2.49 -2.73 1 77.25 104 VAL A O 1
ATOM 836 N N . ILE A 1 105 ? -16.266 -3.781 -3.389 1 73.31 105 ILE A N 1
ATOM 837 C CA . ILE A 1 105 ? -15.695 -5.031 -2.904 1 73.31 105 ILE A CA 1
ATOM 838 C C . ILE A 1 105 ? -15.445 -5.977 -4.078 1 73.31 105 ILE A C 1
ATOM 840 O O . ILE A 1 105 ? -16.391 -6.453 -4.711 1 73.31 105 ILE A O 1
ATOM 844 N N . ILE A 1 106 ? -14.203 -6.156 -4.344 1 69.5 106 ILE A N 1
ATOM 845 C CA . ILE A 1 106 ? -13.875 -7.09 -5.414 1 69.5 106 ILE A CA 1
ATOM 846 C C . ILE A 1 106 ? -14 -8.523 -4.906 1 69.5 106 ILE A C 1
ATOM 848 O O . ILE A 1 106 ? -13.461 -8.859 -3.848 1 69.5 106 ILE A O 1
ATOM 852 N N . THR A 1 107 ? -14.945 -9.211 -5.559 1 63.03 107 THR A N 1
ATOM 853 C CA . THR A 1 107 ? -15.148 -10.602 -5.176 1 63.03 107 THR A CA 1
ATOM 854 C C . THR A 1 107 ? -14.43 -11.539 -6.145 1 63.03 107 THR A C 1
ATOM 856 O O . THR A 1 107 ? -14.398 -11.289 -7.352 1 63.03 107 THR A O 1
ATOM 859 N N . HIS A 1 108 ? -13.531 -12.227 -5.699 1 56.75 108 HIS A N 1
ATOM 860 C CA . HIS A 1 108 ? -12.914 -13.258 -6.523 1 56.75 108 HIS A CA 1
ATOM 861 C C . HIS A 1 108 ? -13.562 -14.617 -6.277 1 56.75 108 HIS A C 1
ATOM 863 O O . HIS A 1 108 ? -13.906 -14.953 -5.141 1 56.75 108 HIS A O 1
ATOM 869 N N . ASP A 1 109 ? -14.461 -14.992 -7.289 1 51.78 109 ASP A N 1
ATOM 870 C CA . ASP A 1 109 ? -15.062 -16.312 -7.098 1 51.78 109 ASP A CA 1
ATOM 871 C C . ASP A 1 109 ? -14.117 -17.234 -6.348 1 51.78 109 ASP A C 1
ATOM 873 O O . ASP A 1 109 ? -14.562 -18.094 -5.582 1 51.78 109 ASP A O 1
ATOM 877 N N . ASP A 1 110 ? -12.891 -17.219 -6.855 1 53.09 110 ASP A N 1
ATOM 878 C CA . ASP A 1 110 ? -11.953 -18.172 -6.293 1 53.09 110 ASP A CA 1
ATOM 879 C C . ASP A 1 110 ? -10.984 -17.5 -5.328 1 53.09 110 ASP A C 1
ATOM 881 O O . ASP A 1 110 ? -10.797 -16.281 -5.379 1 53.09 110 ASP A O 1
ATOM 885 N N . ASP A 1 111 ? -10.93 -18.125 -4.234 1 55.91 111 ASP A N 1
ATOM 886 C CA . ASP A 1 111 ? -9.992 -17.844 -3.152 1 55.91 111 ASP A CA 1
ATOM 887 C C . ASP A 1 111 ? -8.641 -17.391 -3.703 1 55.91 111 ASP A C 1
ATOM 889 O O . ASP A 1 111 ? -7.84 -18.219 -4.141 1 55.91 111 ASP A O 1
ATOM 893 N N . PRO A 1 112 ? -8.625 -16.078 -4.168 1 63.28 112 PRO A N 1
ATOM 894 C CA . PRO A 1 112 ? -7.301 -15.719 -4.691 1 63.28 112 PRO A CA 1
ATOM 895 C C . PRO A 1 112 ? -6.176 -16.016 -3.703 1 63.28 112 PRO A C 1
ATOM 897 O O . PRO A 1 112 ? -6.418 -16.125 -2.498 1 63.28 112 PRO A O 1
ATOM 900 N N . LEU A 1 113 ? -5.102 -16.656 -4.254 1 76.94 113 LEU A N 1
ATOM 901 C CA . LEU A 1 113 ? -3.914 -16.719 -3.414 1 76.94 113 LEU A CA 1
ATOM 902 C C . LEU A 1 113 ? -3.549 -15.352 -2.865 1 76.94 113 LEU A C 1
ATOM 904 O O . LEU A 1 113 ? -3.383 -14.398 -3.631 1 76.94 113 LEU A O 1
ATOM 908 N N . ASP A 1 114 ? -3.607 -15.203 -1.601 1 75.06 114 ASP A N 1
ATOM 909 C CA . ASP A 1 114 ? -3.336 -13.93 -0.946 1 75.06 114 ASP A CA 1
ATOM 910 C C . ASP A 1 114 ? -1.858 -13.562 -1.054 1 75.06 114 ASP A C 1
ATOM 912 O O . ASP A 1 114 ? -0.986 -14.414 -0.885 1 75.06 114 ASP A O 1
ATOM 916 N N . VAL A 1 115 ? -1.613 -12.375 -1.52 1 80.81 115 VAL A N 1
ATOM 917 C CA . VAL A 1 115 ? -0.262 -11.82 -1.525 1 80.81 115 VAL A CA 1
ATOM 918 C C . VAL A 1 115 ? -0.151 -10.711 -0.483 1 80.81 115 VAL A C 1
ATOM 920 O O . VAL A 1 115 ? -0.925 -9.75 -0.504 1 80.81 115 VAL A O 1
ATOM 923 N N . PRO A 1 116 ? 0.75 -10.875 0.445 1 79.75 116 PRO A N 1
ATOM 924 C CA . PRO A 1 116 ? 0.91 -9.828 1.459 1 79.75 116 PRO A CA 1
ATOM 925 C C . PRO A 1 116 ? 1.297 -8.477 0.859 1 79.75 116 PRO A C 1
ATOM 927 O O . PRO A 1 116 ? 1.746 -8.414 -0.288 1 79.75 116 PRO A O 1
ATOM 930 N N . PRO A 1 117 ? 1.077 -7.379 1.611 1 77.56 117 PRO A N 1
ATOM 931 C CA . PRO A 1 117 ? 1.513 -6.059 1.146 1 77.56 117 PRO A CA 1
ATOM 932 C C . PRO A 1 117 ? 3.02 -5.984 0.906 1 77.56 117 PRO A C 1
ATOM 934 O O . PRO A 1 117 ? 3.754 -6.898 1.291 1 77.56 117 PRO A O 1
ATOM 937 N N . SER A 1 118 ? 3.398 -4.922 0.269 1 85.88 118 SER A N 1
ATOM 938 C CA . SER A 1 118 ? 4.805 -4.738 -0.066 1 85.88 118 SER A CA 1
ATOM 939 C C . SER A 1 118 ? 5.68 -4.758 1.185 1 85.88 118 SER A C 1
ATOM 941 O O . SER A 1 118 ? 5.324 -4.164 2.205 1 85.88 118 SER A O 1
ATOM 943 N N . ASP A 1 119 ? 6.746 -5.473 1.07 1 88.94 119 ASP A N 1
ATOM 944 C CA . ASP A 1 119 ? 7.703 -5.5 2.174 1 88.94 119 ASP A CA 1
ATOM 945 C C . ASP A 1 119 ? 8.984 -4.754 1.81 1 88.94 119 ASP A C 1
ATOM 947 O O . ASP A 1 119 ? 10.016 -4.93 2.459 1 88.94 119 ASP A O 1
ATOM 951 N N . MET A 1 120 ? 8.953 -3.99 0.779 1 93.5 120 MET A N 1
ATOM 952 C CA . MET A 1 120 ? 10.125 -3.256 0.319 1 93.5 120 MET A CA 1
ATOM 953 C C . MET A 1 120 ? 10.617 -2.289 1.392 1 93.5 120 MET A C 1
ATOM 955 O O . MET A 1 120 ? 11.82 -2.186 1.638 1 93.5 120 MET A O 1
ATOM 959 N N . GLY A 1 121 ? 9.664 -1.602 2 1 93.88 121 GLY A N 1
ATOM 960 C CA . GLY A 1 121 ? 10.047 -0.687 3.064 1 93.88 121 GLY A CA 1
ATOM 961 C C . GLY A 1 121 ? 10.797 -1.365 4.195 1 93.88 121 GLY A C 1
ATOM 962 O O . GLY A 1 121 ? 11.781 -0.825 4.703 1 93.88 121 GLY A O 1
ATOM 963 N N . SER A 1 122 ? 10.344 -2.533 4.539 1 93.69 122 SER A N 1
ATOM 964 C CA . SER A 1 122 ? 11 -3.291 5.602 1 93.69 122 SER A CA 1
ATOM 965 C C . SER A 1 122 ? 12.398 -3.725 5.184 1 93.69 122 SER A C 1
ATOM 967 O O . SER A 1 122 ? 13.336 -3.654 5.98 1 93.69 122 SER A O 1
ATOM 969 N N . HIS A 1 123 ? 12.555 -4.152 4 1 97.5 123 HIS A N 1
ATOM 970 C CA . HIS A 1 123 ? 13.852 -4.582 3.492 1 97.5 123 HIS A CA 1
ATOM 971 C C . HIS A 1 123 ? 14.844 -3.418 3.455 1 97.5 123 HIS A C 1
ATOM 973 O O . HIS A 1 123 ? 15.969 -3.541 3.938 1 97.5 123 HIS A O 1
ATOM 979 N N . LEU A 1 124 ? 14.414 -2.312 2.943 1 97.88 124 LEU A N 1
ATOM 980 C CA . LEU A 1 124 ? 15.305 -1.16 2.832 1 97.88 124 LEU A CA 1
ATOM 981 C C . LEU A 1 124 ? 15.57 -0.547 4.203 1 97.88 124 LEU A C 1
ATOM 983 O O . LEU A 1 124 ? 16.641 0.013 4.438 1 97.88 124 LEU A O 1
ATOM 987 N N . GLY A 1 125 ? 14.562 -0.681 5.066 1 97.19 125 GLY A N 1
ATOM 988 C CA . GLY A 1 125 ? 14.805 -0.293 6.445 1 97.19 125 GLY A CA 1
ATOM 989 C C . GLY A 1 125 ? 15.914 -1.087 7.102 1 97.19 125 GLY A C 1
ATOM 990 O O . GLY A 1 125 ? 16.734 -0.527 7.828 1 97.19 125 GLY A O 1
ATOM 991 N N . ARG A 1 126 ? 15.961 -2.338 6.863 1 97.06 126 ARG A N 1
ATOM 992 C CA . ARG A 1 126 ? 17.016 -3.184 7.395 1 97.06 126 ARG A CA 1
ATOM 993 C C . ARG A 1 126 ? 18.375 -2.805 6.793 1 97.06 126 ARG A C 1
ATOM 995 O O . ARG A 1 126 ? 19.406 -2.877 7.473 1 97.06 126 ARG A O 1
ATOM 1002 N N . LEU A 1 127 ? 18.344 -2.43 5.555 1 97.75 127 LEU A N 1
ATOM 1003 C CA . LEU A 1 127 ? 19.547 -1.954 4.902 1 97.75 127 LEU A CA 1
ATOM 1004 C C . LEU A 1 127 ? 20.109 -0.726 5.617 1 97.75 127 LEU A C 1
ATOM 1006 O O . LEU A 1 127 ? 21.312 -0.635 5.863 1 97.75 127 LEU A O 1
ATOM 1010 N N . LEU A 1 128 ? 19.219 0.18 5.91 1 97.75 128 LEU A N 1
ATOM 1011 C CA . LEU A 1 128 ? 19.625 1.383 6.625 1 97.75 128 LEU A CA 1
ATOM 1012 C C . LEU A 1 128 ? 20.234 1.028 7.977 1 97.75 128 LEU A C 1
ATOM 1014 O O . LEU A 1 128 ? 21.266 1.595 8.367 1 97.75 128 LEU A O 1
ATOM 1018 N N . ASN A 1 129 ? 19.672 0.057 8.641 1 96.56 129 ASN A N 1
ATOM 1019 C CA . ASN A 1 129 ? 20.125 -0.337 9.969 1 96.56 129 ASN A CA 1
ATOM 1020 C C . ASN A 1 129 ? 21.469 -1.058 9.922 1 96.56 129 ASN A C 1
ATOM 1022 O O . ASN A 1 129 ? 22.312 -0.858 10.789 1 96.56 129 ASN A O 1
ATOM 1026 N N . SER A 1 130 ? 21.656 -1.912 8.914 1 95.5 130 SER A N 1
ATOM 1027 C CA . SER A 1 130 ? 22.875 -2.707 8.828 1 95.5 130 SER A CA 1
ATOM 1028 C C . SER A 1 130 ? 24.031 -1.892 8.25 1 95.5 130 SER A C 1
ATOM 1030 O O . SER A 1 130 ? 25.188 -2.242 8.43 1 95.5 130 SER A O 1
ATOM 1032 N N . ASN A 1 131 ? 23.719 -0.87 7.48 1 94.25 131 ASN A N 1
ATOM 1033 C CA . ASN A 1 131 ? 24.688 0.014 6.824 1 94.25 131 ASN A CA 1
ATOM 1034 C C . ASN A 1 131 ? 25.484 -0.725 5.758 1 94.25 131 ASN A C 1
ATOM 1036 O O . ASN A 1 131 ? 26.547 -0.256 5.34 1 94.25 131 ASN A O 1
ATOM 1040 N N . ASP A 1 132 ? 24.953 -1.907 5.402 1 93.19 132 ASP A N 1
ATOM 1041 C CA . ASP A 1 132 ? 25.641 -2.662 4.363 1 93.19 132 ASP A CA 1
ATOM 1042 C C . ASP A 1 132 ? 25.719 -1.867 3.062 1 93.19 132 ASP A C 1
ATOM 1044 O O . ASP A 1 132 ? 24.703 -1.461 2.516 1 93.19 132 ASP A O 1
ATOM 1048 N N . GLY A 1 133 ? 26.969 -1.623 2.693 1 92 133 GLY A N 1
ATOM 1049 C CA . GLY A 1 133 ? 27.156 -0.979 1.402 1 92 133 GLY A CA 1
ATOM 1050 C C . GLY A 1 133 ? 26.953 0.524 1.452 1 92 133 GLY A C 1
ATOM 1051 O O . GLY A 1 133 ? 26.797 1.17 0.413 1 92 133 GLY A O 1
ATOM 1052 N N . SER A 1 134 ? 26.938 1.075 2.594 1 95 134 SER A N 1
ATOM 1053 C CA . SER A 1 134 ? 26.812 2.525 2.701 1 95 134 SER A CA 1
ATOM 1054 C C . SER A 1 134 ? 27.984 3.232 2.053 1 95 134 SER A C 1
ATOM 1056 O O . SER A 1 134 ? 29.109 2.719 2.066 1 95 134 SER A O 1
ATOM 1058 N N . ASP A 1 135 ? 27.734 4.434 1.489 1 93.81 135 ASP A N 1
ATOM 1059 C CA . ASP A 1 135 ? 28.812 5.109 0.766 1 93.81 135 ASP A CA 1
ATOM 1060 C C . ASP A 1 135 ? 28.766 6.617 1 1 93.81 135 ASP A C 1
ATOM 1062 O O . ASP A 1 135 ? 29.453 7.375 0.316 1 93.81 135 ASP A O 1
ATOM 1066 N N . VAL A 1 136 ? 27.953 7.051 1.935 1 95.5 136 VAL A N 1
ATOM 1067 C CA . VAL A 1 136 ? 27.938 8.453 2.344 1 95.5 136 VAL A CA 1
ATOM 1068 C C . VAL A 1 136 ? 27.562 8.555 3.82 1 95.5 136 VAL A C 1
ATOM 1070 O O . VAL A 1 136 ? 26.844 7.691 4.348 1 95.5 136 VAL A O 1
ATOM 1073 N N . SER A 1 137 ? 28.031 9.508 4.449 1 96.88 137 SER A N 1
ATOM 1074 C CA . SER A 1 137 ? 27.719 9.734 5.855 1 96.88 137 SER A CA 1
ATOM 1075 C C . SER A 1 137 ? 27.328 11.188 6.105 1 96.88 137 SER A C 1
ATOM 1077 O O . SER A 1 137 ? 27.859 12.102 5.465 1 96.88 137 SER A O 1
ATOM 1079 N N . PHE A 1 138 ? 26.422 11.398 7.004 1 96.56 138 PHE A N 1
ATOM 1080 C CA . PHE A 1 138 ? 25.984 12.719 7.441 1 96.56 138 PHE A CA 1
ATOM 1081 C C . PHE A 1 138 ? 26.297 12.938 8.914 1 96.56 138 PHE A C 1
ATOM 1083 O O . PHE A 1 138 ? 26.047 12.07 9.75 1 96.56 138 PHE A O 1
ATOM 1090 N N . ILE A 1 139 ? 26.875 14.07 9.156 1 96.88 139 ILE A N 1
ATOM 1091 C CA . ILE A 1 139 ? 27.25 14.398 10.523 1 96.88 139 ILE A CA 1
ATOM 1092 C C . ILE A 1 139 ? 26.375 15.547 11.039 1 96.88 139 ILE A C 1
ATOM 1094 O O . ILE A 1 139 ? 26.359 16.625 10.453 1 96.88 139 ILE A O 1
ATOM 1098 N N . ILE A 1 140 ? 25.641 15.281 12.086 1 94.94 140 ILE A N 1
ATOM 1099 C CA . ILE A 1 140 ? 24.781 16.266 12.719 1 94.94 140 ILE A CA 1
ATOM 1100 C C . ILE A 1 140 ? 25.078 16.328 14.219 1 94.94 140 ILE A C 1
ATOM 1102 O O . ILE A 1 140 ? 24.781 15.391 14.953 1 94.94 140 ILE A O 1
ATOM 1106 N N . LYS A 1 141 ? 25.578 17.391 14.648 1 92.44 141 LYS A N 1
ATOM 1107 C CA . LYS A 1 141 ? 25.906 17.625 16.047 1 92.44 141 LYS A CA 1
ATOM 1108 C C . LYS A 1 141 ? 26.703 16.453 16.625 1 92.44 141 LYS A C 1
ATOM 1110 O O . LYS A 1 141 ? 26.344 15.922 17.688 1 92.44 141 LYS A O 1
ATOM 1115 N N . GLY A 1 142 ? 27.656 15.922 15.883 1 91.44 142 GLY A N 1
ATOM 1116 C CA . GLY A 1 142 ? 28.578 14.891 16.328 1 91.44 142 GLY A CA 1
ATOM 1117 C C . GLY A 1 142 ? 28.078 13.484 16.062 1 91.44 142 GLY A C 1
ATOM 1118 O O . GLY A 1 142 ? 28.812 12.516 16.234 1 91.44 142 GLY A O 1
ATOM 1119 N N . GLU A 1 143 ? 26.797 13.359 15.711 1 95.31 143 GLU A N 1
ATOM 1120 C CA . GLU A 1 143 ? 26.25 12.047 15.367 1 95.31 143 GLU A CA 1
ATOM 1121 C C . GLU A 1 143 ? 26.438 11.75 13.875 1 95.31 143 GLU A C 1
ATOM 1123 O O . GLU A 1 143 ? 26.234 12.633 13.039 1 95.31 143 GLU A O 1
ATOM 1128 N N . THR A 1 144 ? 26.844 10.539 13.641 1 96.94 144 THR A N 1
ATOM 1129 C CA . THR A 1 144 ? 27.078 10.148 12.258 1 96.94 144 THR A CA 1
ATOM 1130 C C . THR A 1 144 ? 25.984 9.219 11.758 1 96.94 144 THR A C 1
ATOM 1132 O O . THR A 1 144 ? 25.609 8.266 12.445 1 96.94 144 THR A O 1
ATOM 1135 N N . PHE A 1 145 ? 25.406 9.508 10.578 1 97.38 145 PHE A N 1
ATOM 1136 C CA . PHE A 1 145 ? 24.391 8.695 9.914 1 97.38 145 PHE A CA 1
ATOM 1137 C C . PHE A 1 145 ? 24.891 8.188 8.57 1 97.38 145 PHE A C 1
ATOM 1139 O O . PHE A 1 145 ? 25.203 8.977 7.68 1 97.38 145 PHE A O 1
ATOM 1146 N N . LEU A 1 146 ? 25.016 6.859 8.469 1 97.75 146 LEU A N 1
ATOM 1147 C CA . LEU A 1 146 ? 25.438 6.254 7.207 1 97.75 146 LEU A CA 1
ATOM 1148 C C . LEU A 1 146 ? 24.234 6.035 6.285 1 97.75 146 LEU A C 1
ATOM 1150 O O . LEU A 1 146 ? 23.141 5.723 6.754 1 97.75 146 LEU A O 1
ATOM 1154 N N . ALA A 1 147 ? 24.422 6.262 5.008 1 97.56 147 ALA A N 1
ATOM 1155 C CA . ALA A 1 147 ? 23.344 6.121 4.039 1 97.56 147 ALA A CA 1
ATOM 1156 C C . ALA A 1 147 ? 23.891 5.695 2.674 1 97.56 147 ALA A C 1
ATOM 1158 O O . ALA A 1 147 ? 25.062 5.34 2.547 1 97.56 147 ALA A O 1
ATOM 1159 N N . HIS A 1 148 ? 23.094 5.578 1.736 1 96.75 148 HIS A N 1
ATOM 1160 C CA . HIS A 1 148 ? 23.422 5.148 0.384 1 96.75 148 HIS A CA 1
ATOM 1161 C C . HIS A 1 148 ? 23.094 6.23 -0.638 1 96.75 148 HIS A C 1
ATOM 1163 O O . HIS A 1 148 ? 21.938 6.617 -0.783 1 96.75 148 HIS A O 1
ATOM 1169 N N . ARG A 1 149 ? 24.047 6.668 -1.393 1 96.12 149 ARG A N 1
ATOM 1170 C CA . ARG A 1 149 ? 23.922 7.781 -2.324 1 96.12 149 ARG A CA 1
ATOM 1171 C C . ARG A 1 149 ? 22.797 7.531 -3.33 1 96.12 149 ARG A C 1
ATOM 1173 O O . ARG A 1 149 ? 21.953 8.398 -3.551 1 96.12 149 ARG A O 1
ATOM 1180 N N . ALA A 1 150 ? 22.812 6.363 -3.898 1 95.62 150 ALA A N 1
ATOM 1181 C CA . ALA A 1 150 ? 21.859 6.051 -4.969 1 95.62 150 ALA A CA 1
ATOM 1182 C C . ALA A 1 150 ? 20.422 6.09 -4.465 1 95.62 150 ALA A C 1
ATOM 1184 O O . ALA A 1 150 ? 19.531 6.602 -5.148 1 95.62 150 ALA A O 1
ATOM 1185 N N . LEU A 1 151 ? 20.219 5.543 -3.273 1 97.44 151 LEU A N 1
ATOM 1186 C CA . LEU A 1 151 ? 18.875 5.516 -2.703 1 97.44 151 LEU A CA 1
ATOM 1187 C C . LEU A 1 151 ? 18.391 6.926 -2.391 1 97.44 151 LEU A C 1
ATOM 1189 O O . LEU A 1 151 ? 17.266 7.289 -2.74 1 97.44 151 LEU A O 1
ATOM 1193 N N . LEU A 1 152 ? 19.25 7.734 -1.787 1 97.38 152 LEU A N 1
ATOM 1194 C CA . LEU A 1 152 ? 18.891 9.109 -1.465 1 97.38 152 LEU A CA 1
ATOM 1195 C C . LEU A 1 152 ? 18.625 9.914 -2.734 1 97.38 152 LEU A C 1
ATOM 1197 O O . LEU A 1 152 ? 17.656 10.688 -2.793 1 97.38 152 LEU A O 1
ATOM 1201 N N . ALA A 1 153 ? 19.453 9.688 -3.715 1 96.69 153 ALA A N 1
ATOM 1202 C CA . ALA A 1 153 ? 19.312 10.391 -4.988 1 96.69 153 ALA A CA 1
ATOM 1203 C C . ALA A 1 153 ? 18 10.008 -5.676 1 96.69 153 ALA A C 1
ATOM 1205 O O . ALA A 1 153 ? 17.375 10.836 -6.344 1 96.69 153 ALA A O 1
ATOM 1206 N N . ALA A 1 154 ? 17.594 8.797 -5.52 1 97.88 154 ALA A N 1
ATOM 1207 C CA . ALA A 1 154 ? 16.359 8.312 -6.137 1 97.88 154 ALA A CA 1
ATOM 1208 C C . ALA A 1 154 ? 15.133 8.953 -5.492 1 97.88 154 ALA A C 1
ATOM 1210 O O . ALA A 1 154 ? 14.141 9.242 -6.172 1 97.88 154 ALA A O 1
ATOM 1211 N N . ARG A 1 155 ? 15.219 9.172 -4.227 1 98 155 ARG A N 1
ATOM 1212 C CA . ARG A 1 155 ? 14.047 9.586 -3.463 1 98 155 ARG A CA 1
ATOM 1213 C C . ARG A 1 155 ? 13.914 11.109 -3.457 1 98 155 ARG A C 1
ATOM 1215 O O . ARG A 1 155 ? 12.82 11.641 -3.229 1 98 155 ARG A O 1
ATOM 1222 N N . SER A 1 156 ? 15.023 11.836 -3.746 1 98.06 156 SER A N 1
ATOM 1223 C CA . SER A 1 156 ? 15.039 13.289 -3.635 1 98.06 156 SER A CA 1
ATOM 1224 C C . SER A 1 156 ? 15.852 13.922 -4.762 1 98.06 156 SER A C 1
ATOM 1226 O O . SER A 1 156 ? 17.062 13.688 -4.871 1 98.06 156 SER A O 1
ATOM 1228 N N . PRO A 1 157 ? 15.258 14.773 -5.527 1 96.94 157 PRO A N 1
ATOM 1229 C CA . PRO A 1 157 ? 16.016 15.477 -6.562 1 96.94 157 PRO A CA 1
ATOM 1230 C C . PRO A 1 157 ? 17.125 16.344 -5.984 1 96.94 157 PRO A C 1
ATOM 1232 O O . PRO A 1 157 ? 18.156 16.562 -6.637 1 96.94 157 PRO A O 1
ATOM 1235 N N . VAL A 1 158 ? 16.938 16.859 -4.828 1 96.44 158 VAL A N 1
ATOM 1236 C CA . VAL A 1 158 ? 17.938 17.688 -4.172 1 96.44 158 VAL A CA 1
ATOM 1237 C C . VAL A 1 158 ? 19.156 16.828 -3.807 1 96.44 158 VAL A C 1
ATOM 1239 O O . VAL A 1 158 ? 20.297 17.203 -4.098 1 96.44 158 VAL A O 1
ATOM 1242 N N . PHE A 1 159 ? 18.922 15.695 -3.238 1 95.69 159 PHE A N 1
ATOM 1243 C CA . PHE A 1 159 ? 20.031 14.789 -2.941 1 95.69 159 PHE A CA 1
ATOM 1244 C C . PHE A 1 159 ? 20.688 14.297 -4.227 1 95.69 159 PHE A C 1
ATOM 1246 O O . PHE A 1 159 ? 21.891 14.078 -4.266 1 95.69 159 PHE A O 1
ATOM 1253 N N . LYS A 1 160 ? 19.844 14.102 -5.25 1 96 160 LYS A N 1
ATOM 1254 C CA . LYS A 1 160 ? 20.406 13.688 -6.531 1 96 160 LYS A CA 1
ATOM 1255 C C . LYS A 1 160 ? 21.438 14.711 -7.031 1 96 160 LYS A C 1
ATOM 1257 O O . LYS A 1 160 ? 22.531 14.344 -7.422 1 96 160 LYS A O 1
ATOM 1262 N N . ALA A 1 161 ? 21.094 15.914 -6.98 1 94.25 161 ALA A N 1
ATOM 1263 C CA . ALA A 1 161 ? 21.984 16.984 -7.41 1 94.25 161 ALA A CA 1
ATOM 1264 C C . ALA A 1 161 ? 23.203 17.078 -6.504 1 94.25 161 ALA A C 1
ATOM 1266 O O . ALA A 1 161 ? 24.328 17.25 -6.977 1 94.25 161 ALA A O 1
ATOM 1267 N N . GLN A 1 162 ? 23.031 16.891 -5.227 1 92.56 162 GLN A N 1
ATOM 1268 C CA . GLN A 1 162 ? 24.078 17.078 -4.23 1 92.56 162 GLN A CA 1
ATOM 1269 C C . GLN A 1 162 ? 25.078 15.914 -4.25 1 92.56 162 GLN A C 1
ATOM 1271 O O . GLN A 1 162 ? 26.266 16.109 -4.051 1 92.56 162 GLN A O 1
ATOM 1276 N N . LEU A 1 163 ? 24.562 14.727 -4.523 1 93.81 163 LEU A N 1
ATOM 1277 C CA . LEU A 1 163 ? 25.391 13.547 -4.316 1 93.81 163 LEU A CA 1
ATOM 1278 C C . LEU A 1 163 ? 25.875 12.984 -5.648 1 93.81 163 LEU A C 1
ATOM 1280 O O . LEU A 1 163 ? 26.922 12.344 -5.711 1 93.81 163 LEU A O 1
ATOM 1284 N N . LEU A 1 164 ? 25.078 13.164 -6.703 1 90.88 164 LEU A N 1
ATOM 1285 C CA . LEU A 1 164 ? 25.422 12.539 -7.977 1 90.88 164 LEU A CA 1
ATOM 1286 C C . LEU A 1 164 ? 25.547 13.586 -9.078 1 90.88 164 LEU A C 1
ATOM 1288 O O . LEU A 1 164 ? 25.938 13.266 -10.203 1 90.88 164 LEU A O 1
ATOM 1292 N N . GLY A 1 165 ? 25.25 14.727 -8.805 1 87.62 165 GLY A N 1
ATOM 1293 C CA . GLY A 1 165 ? 25.281 15.773 -9.812 1 87.62 165 GLY A CA 1
ATOM 1294 C C . GLY A 1 165 ? 26.688 16.062 -10.305 1 87.62 165 GLY A C 1
ATOM 1295 O O . GLY A 1 165 ? 27.672 15.609 -9.711 1 87.62 165 GLY A O 1
ATOM 1296 N N . SER A 1 166 ? 26.734 16.75 -11.352 1 83.75 166 SER A N 1
ATOM 1297 C CA . SER A 1 166 ? 27.984 17.094 -12.023 1 83.75 166 SER A CA 1
ATOM 1298 C C . SER A 1 166 ? 28.922 17.844 -11.102 1 83.75 166 SER A C 1
ATOM 1300 O O . SER A 1 166 ? 30.141 17.688 -11.195 1 83.75 166 SER A O 1
ATOM 1302 N N . MET A 1 167 ? 28.422 18.562 -10.18 1 78.5 167 MET A N 1
ATOM 1303 C CA . MET A 1 167 ? 29.234 19.375 -9.281 1 78.5 167 MET A CA 1
ATOM 1304 C C . MET A 1 167 ? 29.5 18.641 -7.973 1 78.5 167 MET A C 1
ATOM 1306 O O . MET A 1 167 ? 30.203 19.156 -7.098 1 78.5 167 MET A O 1
ATOM 1310 N N . ALA A 1 168 ? 28.938 17.5 -7.938 1 76 168 ALA A N 1
ATOM 1311 C CA . ALA A 1 168 ? 29.062 16.734 -6.699 1 76 168 ALA A CA 1
ATOM 1312 C C . ALA A 1 168 ? 30.453 16.094 -6.602 1 76 168 ALA A C 1
ATOM 1314 O O . ALA A 1 168 ? 31 15.641 -7.605 1 76 168 ALA A O 1
ATOM 1315 N N . ASP A 1 169 ? 30.984 16.203 -5.496 1 71.94 169 ASP A N 1
ATOM 1316 C CA . ASP A 1 169 ? 32.219 15.477 -5.25 1 71.94 169 ASP A CA 1
ATOM 1317 C C . ASP A 1 169 ? 31.969 14 -4.98 1 71.94 169 ASP A C 1
ATOM 1319 O O . ASP A 1 169 ? 31.516 13.625 -3.895 1 71.94 169 ASP A O 1
ATOM 1323 N N . ALA A 1 170 ? 32.188 13.266 -5.898 1 65.69 170 ALA A N 1
ATOM 1324 C CA . ALA A 1 170 ? 31.938 11.828 -5.832 1 65.69 170 ALA A CA 1
ATOM 1325 C C . ALA A 1 170 ? 32.719 11.18 -4.699 1 65.69 170 ALA A C 1
ATOM 1327 O O . ALA A 1 170 ? 32.312 10.133 -4.18 1 65.69 170 ALA A O 1
ATOM 1328 N N . LYS A 1 171 ? 33.688 11.906 -4.367 1 68.56 171 LYS A N 1
ATOM 1329 C CA . LYS A 1 171 ? 34.594 11.367 -3.361 1 68.56 171 LYS A CA 1
ATOM 1330 C C . LYS A 1 171 ? 34.219 11.844 -1.963 1 68.56 171 LYS A C 1
ATOM 1332 O O . LYS A 1 171 ? 34.75 11.352 -0.967 1 68.56 171 LYS A O 1
ATOM 1337 N N . MET A 1 172 ? 33.281 12.766 -1.982 1 75.5 172 MET A N 1
ATOM 1338 C CA . MET A 1 172 ? 32.875 13.234 -0.662 1 75.5 172 MET A CA 1
ATOM 1339 C C . MET A 1 172 ? 32.125 12.148 0.088 1 75.5 172 MET A C 1
ATOM 1341 O O . MET A 1 172 ? 31.047 11.719 -0.344 1 75.5 172 MET A O 1
ATOM 1345 N N . THR A 1 173 ? 32.75 11.797 1.205 1 85.31 173 THR A N 1
ATOM 1346 C CA . THR A 1 173 ? 32.188 10.648 1.916 1 85.31 173 THR A CA 1
ATOM 1347 C C . THR A 1 173 ? 31.406 11.102 3.143 1 85.31 173 THR A C 1
ATOM 1349 O O . THR A 1 173 ? 30.625 10.328 3.705 1 85.31 173 THR A O 1
ATOM 1352 N N . SER A 1 174 ? 31.594 12.406 3.428 1 92.44 174 SER A N 1
ATOM 1353 C CA . SER A 1 174 ? 30.906 12.883 4.625 1 92.44 174 SER A CA 1
ATOM 1354 C C . SER A 1 174 ? 30.328 14.281 4.414 1 92.44 174 SER A C 1
ATOM 1356 O O . SER A 1 174 ? 30.969 15.133 3.797 1 92.44 174 SER A O 1
ATOM 1358 N N . ILE A 1 175 ? 29.172 14.539 4.855 1 93 175 ILE A N 1
ATOM 1359 C CA . ILE A 1 175 ? 28.469 15.812 4.75 1 93 175 ILE A CA 1
ATOM 1360 C C . ILE A 1 175 ? 28.016 16.266 6.137 1 93 175 ILE A C 1
ATOM 1362 O O . ILE A 1 175 ? 27.312 15.539 6.84 1 93 175 ILE A O 1
ATOM 1366 N N . THR A 1 176 ? 28.359 17.422 6.543 1 93.38 176 THR A N 1
ATOM 1367 C CA . THR A 1 176 ? 27.953 17.984 7.828 1 93.38 176 THR A CA 1
ATOM 1368 C C . THR A 1 176 ? 26.719 18.875 7.664 1 93.38 176 THR A C 1
ATOM 1370 O O . THR A 1 176 ? 26.703 19.75 6.793 1 93.38 176 THR A O 1
ATOM 1373 N N . MET A 1 177 ? 25.75 18.625 8.461 1 90.81 177 MET A N 1
ATOM 1374 C CA . MET A 1 177 ? 24.531 19.422 8.438 1 90.81 177 MET A CA 1
ATOM 1375 C C . MET A 1 177 ? 24.344 20.172 9.758 1 90.81 177 MET A C 1
ATOM 1377 O O . MET A 1 177 ? 24.547 19.594 10.836 1 90.81 177 MET A O 1
ATOM 1381 N N . HIS A 1 178 ? 23.906 21.484 9.719 1 89.5 178 HIS A N 1
ATOM 1382 C CA . HIS A 1 178 ? 23.859 22.297 10.93 1 89.5 178 HIS A CA 1
ATOM 1383 C C . HIS A 1 178 ? 22.438 22.75 11.242 1 89.5 178 HIS A C 1
ATOM 1385 O O . HIS A 1 178 ? 22.125 23.078 12.383 1 89.5 178 HIS A O 1
ATOM 1391 N N . ASP A 1 179 ? 21.5 22.781 10.43 1 84.81 179 ASP A N 1
ATOM 1392 C CA . ASP A 1 179 ? 20.188 23.406 10.609 1 84.81 179 ASP A CA 1
ATOM 1393 C C . ASP A 1 179 ? 19.109 22.344 10.812 1 84.81 179 ASP A C 1
ATOM 1395 O O . ASP A 1 179 ? 17.938 22.562 10.477 1 84.81 179 ASP A O 1
ATOM 1399 N N . ILE A 1 180 ? 19.594 21.188 11.375 1 86.69 180 ILE A N 1
ATOM 1400 C CA . ILE A 1 180 ? 18.625 20.109 11.57 1 86.69 180 ILE A CA 1
ATOM 1401 C C . ILE A 1 180 ? 19 19.281 12.797 1 86.69 180 ILE A C 1
ATOM 1403 O O . ILE A 1 180 ? 20.188 19.094 13.078 1 86.69 180 ILE A O 1
ATOM 1407 N N . SER A 1 181 ? 18 18.922 13.555 1 90.38 181 SER A N 1
ATOM 1408 C CA . SER A 1 181 ? 18.281 18.031 14.68 1 90.38 181 SER A CA 1
ATOM 1409 C C . SER A 1 181 ? 18.562 16.609 14.211 1 90.38 181 SER A C 1
ATOM 1411 O O . SER A 1 181 ? 18.078 16.203 13.156 1 90.38 181 SER A O 1
ATOM 1413 N N . ALA A 1 182 ? 19.328 15.906 15.039 1 92.06 182 ALA A N 1
ATOM 1414 C CA . ALA A 1 182 ? 19.656 14.508 14.727 1 92.06 182 ALA A CA 1
ATOM 1415 C C . ALA A 1 182 ? 18.391 13.664 14.648 1 92.06 182 ALA A C 1
ATOM 1417 O O . ALA A 1 182 ? 18.25 12.812 13.766 1 92.06 182 ALA A O 1
ATOM 1418 N N . ALA A 1 183 ? 17.469 13.953 15.492 1 91.06 183 ALA A N 1
ATOM 1419 C CA . ALA A 1 183 ? 16.234 13.172 15.547 1 91.06 183 ALA A CA 1
ATOM 1420 C C . ALA A 1 183 ? 15.383 13.398 14.297 1 91.06 183 ALA A C 1
ATOM 1422 O O . ALA A 1 183 ? 14.852 12.445 13.727 1 91.06 183 ALA A O 1
ATOM 1423 N N . THR A 1 184 ? 15.305 14.617 13.875 1 93 184 THR A N 1
ATOM 1424 C CA . THR A 1 184 ? 14.539 14.953 12.68 1 93 184 THR A CA 1
ATOM 1425 C C . THR A 1 184 ? 15.164 14.328 11.438 1 93 184 THR A C 1
ATOM 1427 O O . THR A 1 184 ? 14.461 13.766 10.594 1 93 184 THR A O 1
ATOM 1430 N N . PHE A 1 185 ? 16.469 14.398 11.422 1 95.38 185 PHE A N 1
ATOM 1431 C CA . PHE A 1 185 ? 17.156 13.82 10.266 1 95.38 185 PHE A CA 1
ATOM 1432 C C . PHE A 1 185 ? 16.969 12.312 10.219 1 95.38 185 PHE A C 1
ATOM 1434 O O . PHE A 1 185 ? 16.719 11.742 9.156 1 95.38 185 PHE A O 1
ATOM 1441 N N . LYS A 1 186 ? 17.109 11.727 11.383 1 95.12 186 LYS A N 1
ATOM 1442 C CA . LYS A 1 186 ? 16.938 10.281 11.484 1 95.12 186 LYS A CA 1
ATOM 1443 C C . LYS A 1 186 ? 15.555 9.867 10.977 1 95.12 186 LYS A C 1
ATOM 1445 O O . LYS A 1 186 ? 15.43 8.891 10.242 1 95.12 186 LYS A O 1
ATOM 1450 N N . ALA A 1 187 ? 14.523 10.578 11.32 1 95.62 187 ALA A N 1
ATOM 1451 C CA . ALA A 1 187 ? 13.164 10.289 10.883 1 95.62 187 ALA A CA 1
ATOM 1452 C C . ALA A 1 187 ? 13.023 10.461 9.367 1 95.62 187 ALA A C 1
ATOM 1454 O O . ALA A 1 187 ? 12.398 9.633 8.703 1 95.62 187 ALA A O 1
ATOM 1455 N N . MET A 1 188 ? 13.594 11.531 8.875 1 97.19 188 MET A N 1
ATOM 1456 C CA . MET A 1 188 ? 13.555 11.781 7.438 1 97.19 188 MET A CA 1
ATOM 1457 C C . MET A 1 188 ? 14.273 10.672 6.672 1 97.19 188 MET A C 1
ATOM 1459 O O . MET A 1 188 ? 13.758 10.172 5.676 1 97.19 188 MET A O 1
ATOM 1463 N N . LEU A 1 189 ? 15.438 10.312 7.199 1 97.44 189 LEU A N 1
ATOM 1464 C CA . LEU A 1 189 ? 16.219 9.266 6.566 1 97.44 189 LEU A CA 1
ATOM 1465 C C . LEU A 1 189 ? 15.453 7.945 6.547 1 97.44 189 LEU A C 1
ATOM 1467 O O . LEU A 1 189 ? 15.406 7.266 5.52 1 97.44 189 LEU A O 1
ATOM 1471 N N . ARG A 1 190 ? 14.898 7.613 7.645 1 96.94 190 ARG A N 1
ATOM 1472 C CA . ARG A 1 190 ? 14.102 6.395 7.723 1 96.94 190 ARG A CA 1
ATOM 1473 C C . ARG A 1 190 ? 12.953 6.426 6.719 1 96.94 190 ARG A C 1
ATOM 1475 O O . ARG A 1 190 ? 12.672 5.422 6.059 1 96.94 190 ARG A O 1
ATOM 1482 N N . PHE A 1 191 ? 12.305 7.531 6.605 1 97.5 191 PHE A N 1
ATOM 1483 C CA . PHE A 1 191 ? 11.227 7.676 5.637 1 97.5 191 PHE A CA 1
ATOM 1484 C C . PHE A 1 191 ? 11.734 7.43 4.223 1 97.5 191 PHE A C 1
ATOM 1486 O O . PHE A 1 191 ? 11.062 6.773 3.422 1 97.5 191 PHE A O 1
ATOM 1493 N N . MET A 1 192 ? 12.844 7.965 3.922 1 98.38 192 MET A N 1
ATOM 1494 C CA . MET A 1 192 ? 13.375 7.84 2.568 1 98.38 192 MET A CA 1
ATOM 1495 C C . MET A 1 192 ? 13.641 6.379 2.219 1 98.38 192 MET A C 1
ATOM 1497 O O . MET A 1 192 ? 13.547 5.988 1.054 1 98.38 192 MET A O 1
ATOM 1501 N N . TYR A 1 193 ? 13.898 5.582 3.242 1 98.12 193 TYR A N 1
ATOM 1502 C CA . TYR A 1 193 ? 14.164 4.164 3.01 1 98.12 193 TYR A CA 1
ATOM 1503 C C . TYR A 1 193 ? 12.867 3.359 3.041 1 98.12 193 TYR A C 1
ATOM 1505 O O . TYR A 1 193 ? 12.727 2.367 2.322 1 98.12 193 TYR A O 1
ATOM 1513 N N . THR A 1 194 ? 11.945 3.805 3.871 1 96.38 194 THR A N 1
ATOM 1514 C CA . THR A 1 194 ? 10.836 2.902 4.176 1 96.38 194 THR A CA 1
ATOM 1515 C C . THR A 1 194 ? 9.508 3.504 3.727 1 96.38 194 THR A C 1
ATOM 1517 O O . THR A 1 194 ? 8.5 2.803 3.652 1 96.38 194 THR A O 1
ATOM 1520 N N . ASP A 1 195 ? 9.508 4.762 3.516 1 93.5 195 ASP A N 1
ATOM 1521 C CA . ASP A 1 195 ? 8.312 5.523 3.16 1 93.5 195 ASP A CA 1
ATOM 1522 C C . ASP A 1 195 ? 7.328 5.574 4.324 1 93.5 195 ASP A C 1
ATOM 1524 O O . ASP A 1 195 ? 6.133 5.781 4.125 1 93.5 195 ASP A O 1
ATOM 1528 N N . THR A 1 196 ? 7.832 5.309 5.5 1 89.12 196 THR A N 1
ATOM 1529 C CA . THR A 1 196 ? 7.023 5.383 6.711 1 89.12 196 THR A CA 1
ATOM 1530 C C . THR A 1 196 ? 7.754 6.156 7.805 1 89.12 196 THR A C 1
ATOM 1532 O O . THR A 1 196 ? 8.984 6.125 7.875 1 89.12 196 THR A O 1
ATOM 1535 N N . LEU A 1 197 ? 6.938 6.891 8.531 1 90.12 197 LEU A N 1
ATOM 1536 C CA . LEU A 1 197 ? 7.492 7.57 9.695 1 90.12 197 LEU A CA 1
ATOM 1537 C C . LEU A 1 197 ? 7.43 6.676 10.93 1 90.12 197 LEU A C 1
ATOM 1539 O O . LEU A 1 197 ? 6.555 5.812 11.031 1 90.12 197 LEU A O 1
ATOM 1543 N N . PRO A 1 198 ? 8.398 6.91 11.812 1 84.5 198 PRO A N 1
ATOM 1544 C CA . PRO A 1 198 ? 8.273 6.207 13.094 1 84.5 198 PRO A CA 1
ATOM 1545 C C . PRO A 1 198 ? 6.992 6.57 13.844 1 84.5 198 PRO A C 1
ATOM 1547 O O . PRO A 1 198 ? 6.34 7.566 13.516 1 84.5 198 PRO A O 1
ATOM 1550 N N . ALA A 1 199 ? 6.621 5.707 14.758 1 79.19 199 ALA A N 1
ATOM 1551 C CA . ALA A 1 199 ? 5.473 6.012 15.609 1 79.19 199 ALA A CA 1
ATOM 1552 C C . ALA A 1 199 ? 5.691 7.305 16.391 1 79.19 199 ALA A C 1
ATOM 1554 O O . ALA A 1 199 ? 6.832 7.676 16.672 1 79.19 199 ALA A O 1
ATOM 1555 N N . ASP A 1 200 ? 4.629 7.926 16.688 1 77.38 200 ASP A N 1
ATOM 1556 C CA . ASP A 1 200 ? 4.688 9.227 17.344 1 77.38 200 ASP A CA 1
ATOM 1557 C C . ASP A 1 200 ? 5.535 9.156 18.625 1 77.38 200 ASP A C 1
ATOM 1559 O O . ASP A 1 200 ? 6.297 10.078 18.906 1 77.38 200 ASP A O 1
ATOM 1563 N N . ASP A 1 201 ? 5.391 8.07 19.281 1 77.56 201 ASP A N 1
ATOM 1564 C CA . ASP A 1 201 ? 6.09 7.922 20.562 1 77.56 201 ASP A CA 1
ATOM 1565 C C . ASP A 1 201 ? 7.586 7.707 20.344 1 77.56 201 ASP A C 1
ATOM 1567 O O . ASP A 1 201 ? 8.383 7.844 21.266 1 77.56 201 ASP A O 1
ATOM 1571 N N . GLU A 1 202 ? 8.008 7.5 19.094 1 78.56 202 GLU A N 1
ATOM 1572 C CA . GLU A 1 202 ? 9.406 7.25 18.766 1 78.56 202 GLU A CA 1
ATOM 1573 C C . GLU A 1 202 ? 10.086 8.508 18.219 1 78.56 202 GLU A C 1
ATOM 1575 O O . GLU A 1 202 ? 11.289 8.508 17.953 1 78.56 202 GLU A O 1
ATOM 1580 N N . LEU A 1 203 ? 9.352 9.578 17.938 1 82.88 203 LEU A N 1
ATOM 1581 C CA . LEU A 1 203 ? 9.867 10.773 17.281 1 82.88 203 LEU A CA 1
ATOM 1582 C C . LEU A 1 203 ? 10.547 11.695 18.297 1 82.88 203 LEU A C 1
ATOM 1584 O O . LEU A 1 203 ? 11.078 12.742 17.922 1 82.88 203 LEU A O 1
ATOM 1588 N N . GLY A 1 204 ? 10.852 11.188 19.5 1 73.44 204 GLY A N 1
ATOM 1589 C CA . GLY A 1 204 ? 11.672 11.961 20.422 1 73.44 204 GLY A CA 1
ATOM 1590 C C . GLY A 1 204 ? 10.859 12.609 21.531 1 73.44 204 GLY A C 1
ATOM 1591 O O . GLY A 1 204 ? 9.68 12.289 21.719 1 73.44 204 GLY A O 1
ATOM 1592 N N . ALA A 1 205 ? 11.586 13.516 22.219 1 73.69 205 ALA A N 1
ATOM 1593 C CA . ALA A 1 205 ? 11.055 14.102 23.438 1 73.69 205 ALA A CA 1
ATOM 1594 C C . ALA A 1 205 ? 10.328 15.414 23.156 1 73.69 205 ALA A C 1
ATOM 1596 O O . ALA A 1 205 ? 9.547 15.891 23.969 1 73.69 205 ALA A O 1
ATOM 1597 N N . SER A 1 206 ? 10.594 15.914 22.016 1 80.62 206 SER A N 1
ATOM 1598 C CA . SER A 1 206 ? 9.969 17.188 21.656 1 80.62 206 SER A CA 1
ATOM 1599 C C . SER A 1 206 ? 8.477 17 21.375 1 80.62 206 SER A C 1
ATOM 1601 O O . SER A 1 206 ? 8.023 15.906 21.062 1 80.62 206 SER A O 1
ATOM 1603 N N . PRO A 1 207 ? 7.785 18.141 21.547 1 86.94 207 PRO A N 1
ATOM 1604 C CA . PRO A 1 207 ? 6.375 18.078 21.172 1 86.94 207 PRO A CA 1
ATOM 1605 C C . PRO A 1 207 ? 6.18 17.641 19.719 1 86.94 207 PRO A C 1
ATOM 1607 O O . PRO A 1 207 ? 6.941 18.062 18.844 1 86.94 207 PRO A O 1
ATOM 1610 N N . LEU A 1 208 ? 5.215 16.844 19.516 1 86.94 208 LEU A N 1
ATOM 1611 C CA . LEU A 1 208 ? 4.969 16.266 18.203 1 86.94 208 LEU A CA 1
ATOM 1612 C C . LEU A 1 208 ? 4.77 17.344 17.156 1 86.94 208 LEU A C 1
ATOM 1614 O O . LEU A 1 208 ? 5.23 17.203 16.016 1 86.94 208 LEU A O 1
ATOM 1618 N N . THR A 1 209 ? 4.129 18.391 17.594 1 90.69 209 THR A N 1
ATOM 1619 C CA . THR A 1 209 ? 3.873 19.484 16.656 1 90.69 209 THR A CA 1
ATOM 1620 C C . THR A 1 209 ? 5.184 20.062 16.141 1 90.69 209 THR A C 1
ATOM 1622 O O . THR A 1 209 ? 5.324 20.312 14.938 1 90.69 209 THR A O 1
ATOM 1625 N N . GLU A 1 210 ? 6.109 20.25 17 1 90.56 210 GLU A N 1
ATOM 1626 C CA . GLU A 1 210 ? 7.406 20.797 16.609 1 90.56 210 GLU A CA 1
ATOM 1627 C C . GLU A 1 210 ? 8.172 19.828 15.711 1 90.56 210 GLU A C 1
ATOM 1629 O O . GLU A 1 210 ? 8.805 20.25 14.742 1 90.56 210 GLU A O 1
ATOM 1634 N N . VAL A 1 211 ? 8.086 18.609 16.078 1 91.44 211 VAL A N 1
ATOM 1635 C CA . VAL A 1 211 ? 8.766 17.578 15.281 1 91.44 211 VAL A CA 1
ATOM 1636 C C . VAL A 1 211 ? 8.219 17.578 13.859 1 91.44 211 VAL A C 1
ATOM 1638 O O . VAL A 1 211 ? 8.992 17.594 12.891 1 91.44 211 VAL A O 1
ATOM 1641 N N . PHE A 1 212 ? 6.93 17.656 13.734 1 94.62 212 PHE A N 1
ATOM 1642 C CA . PHE A 1 212 ? 6.312 17.578 12.414 1 94.62 212 PHE A CA 1
ATOM 1643 C C . PHE A 1 212 ? 6.539 18.859 11.641 1 94.62 212 PHE A C 1
ATOM 1645 O O . PHE A 1 212 ? 6.66 18.844 10.414 1 94.62 212 PHE A O 1
ATOM 1652 N N . GLN A 1 213 ? 6.625 19.969 12.344 1 93.81 213 GLN A N 1
ATOM 1653 C CA . GLN A 1 213 ? 6.973 21.219 11.672 1 93.81 213 GLN A CA 1
ATOM 1654 C C . GLN A 1 213 ? 8.391 21.156 11.102 1 93.81 213 GLN A C 1
ATOM 1656 O O . GLN A 1 213 ? 8.617 21.547 9.961 1 93.81 213 GLN A O 1
ATOM 1661 N N . ASP A 1 214 ? 9.273 20.625 11.906 1 94.12 214 ASP A N 1
ATOM 1662 C CA . ASP A 1 214 ? 10.656 20.484 11.453 1 94.12 214 ASP A CA 1
ATOM 1663 C C . ASP A 1 214 ? 10.742 19.516 10.273 1 94.12 214 ASP A C 1
ATOM 1665 O O . ASP A 1 214 ? 11.453 19.781 9.297 1 94.12 214 ASP A O 1
ATOM 1669 N N . LEU A 1 215 ? 10.07 18.453 10.367 1 95.75 215 LEU A N 1
ATOM 1670 C CA . LEU A 1 215 ? 10.062 17.453 9.297 1 95.75 215 LEU A CA 1
ATOM 1671 C C . LEU A 1 215 ? 9.453 18.031 8.023 1 95.75 215 LEU A C 1
ATOM 1673 O O . LEU A 1 215 ? 9.922 17.75 6.918 1 95.75 215 LEU A O 1
ATOM 1677 N N . LEU A 1 216 ? 8.398 18.812 8.242 1 96.81 216 LEU A N 1
ATOM 1678 C CA . LEU A 1 216 ? 7.773 19.453 7.094 1 96.81 216 LEU A CA 1
ATOM 1679 C C . LEU A 1 216 ? 8.758 20.391 6.387 1 96.81 216 LEU A C 1
ATOM 1681 O O . LEU A 1 216 ? 8.828 20.406 5.156 1 96.81 216 LEU A O 1
ATOM 1685 N N . ALA A 1 217 ? 9.484 21.109 7.125 1 95.88 217 ALA A N 1
ATOM 1686 C CA . ALA A 1 217 ? 10.5 22 6.574 1 95.88 217 ALA A CA 1
ATOM 1687 C C . ALA A 1 217 ? 11.555 21.219 5.797 1 95.88 217 ALA A C 1
ATOM 1689 O O . ALA A 1 217 ? 11.93 21.609 4.688 1 95.88 217 ALA A O 1
ATOM 1690 N N . MET A 1 218 ? 11.969 20.141 6.32 1 96.06 218 MET A N 1
ATOM 1691 C CA . MET A 1 218 ? 12.977 19.297 5.668 1 96.06 218 MET A CA 1
ATOM 1692 C C . MET A 1 218 ? 12.414 18.656 4.406 1 96.06 218 MET A C 1
ATOM 1694 O O . MET A 1 218 ? 13.102 18.578 3.385 1 96.06 218 MET A O 1
ATOM 1698 N N . ALA A 1 219 ? 11.203 18.219 4.574 1 97.44 219 ALA A N 1
ATOM 1699 C CA . ALA A 1 219 ? 10.555 17.609 3.412 1 97.44 219 ALA A CA 1
ATOM 1700 C C . ALA A 1 219 ? 10.477 18.594 2.252 1 97.44 219 ALA A C 1
ATOM 1702 O O . ALA A 1 219 ? 10.703 18.234 1.098 1 97.44 219 ALA A O 1
ATOM 1703 N N . ASP A 1 220 ? 10.156 19.828 2.598 1 96.94 220 ASP A N 1
ATOM 1704 C CA . ASP A 1 220 ? 10.109 20.859 1.577 1 96.94 220 ASP A CA 1
ATOM 1705 C C . ASP A 1 220 ? 11.5 21.141 1.008 1 96.94 220 ASP A C 1
ATOM 1707 O O . ASP A 1 220 ? 11.664 21.266 -0.208 1 96.94 220 ASP A O 1
ATOM 1711 N N . ARG A 1 221 ? 12.484 21.172 1.825 1 95.88 221 ARG A N 1
ATOM 1712 C CA . ARG A 1 221 ? 13.859 21.469 1.432 1 95.88 221 ARG A CA 1
ATOM 1713 C C . ARG A 1 221 ? 14.398 20.391 0.495 1 95.88 221 ARG A C 1
ATOM 1715 O O . ARG A 1 221 ? 15.102 20.703 -0.472 1 95.88 221 ARG A O 1
ATOM 1722 N N . TYR A 1 222 ? 14.094 19.188 0.755 1 96.69 222 TYR A N 1
ATOM 1723 C CA . TYR A 1 222 ? 14.672 18.094 -0.01 1 96.69 222 TYR A CA 1
ATOM 1724 C C . TYR A 1 222 ? 13.672 17.531 -1.017 1 96.69 222 TYR A C 1
ATOM 1726 O O . TYR A 1 222 ? 13.867 16.453 -1.572 1 96.69 222 TYR A O 1
ATOM 1734 N N . ALA A 1 223 ? 12.578 18.219 -1.149 1 97.25 223 ALA A N 1
ATOM 1735 C CA . ALA A 1 223 ? 11.562 17.922 -2.156 1 97.25 223 ALA A CA 1
ATOM 1736 C C . ALA A 1 223 ? 11.008 16.516 -1.969 1 97.25 223 ALA A C 1
ATOM 1738 O O . ALA A 1 223 ? 10.945 15.734 -2.922 1 97.25 223 ALA A O 1
ATOM 1739 N N . LEU A 1 224 ? 10.664 16.203 -0.734 1 97.69 224 LEU A N 1
ATOM 1740 C CA . LEU A 1 224 ? 9.969 14.969 -0.397 1 97.69 224 LEU A CA 1
ATOM 1741 C C . LEU A 1 224 ? 8.461 15.203 -0.279 1 97.69 224 LEU A C 1
ATOM 1743 O O . LEU A 1 224 ? 7.938 15.336 0.829 1 97.69 224 LEU A O 1
ATOM 1747 N N . ASP A 1 225 ? 7.77 15.078 -1.368 1 95.38 225 ASP A N 1
ATOM 1748 C CA . ASP A 1 225 ? 6.387 15.539 -1.468 1 95.38 225 ASP A CA 1
ATOM 1749 C C . ASP A 1 225 ? 5.461 14.703 -0.588 1 95.38 225 ASP A C 1
ATOM 1751 O O . ASP A 1 225 ? 4.617 15.242 0.128 1 95.38 225 ASP A O 1
ATOM 1755 N N . ARG A 1 226 ? 5.598 13.438 -0.67 1 93.75 226 ARG A N 1
ATOM 1756 C CA . ARG A 1 226 ? 4.719 12.594 0.127 1 93.75 226 ARG A CA 1
ATOM 1757 C C . ARG A 1 226 ? 4.945 12.812 1.618 1 93.75 226 ARG A C 1
ATOM 1759 O O . ARG A 1 226 ? 3.992 12.867 2.396 1 93.75 226 ARG A O 1
ATOM 1766 N N . LEU A 1 227 ? 6.215 12.914 2.01 1 96.81 227 LEU A N 1
ATOM 1767 C CA . LEU A 1 227 ? 6.516 13.195 3.408 1 96.81 227 LEU A CA 1
ATOM 1768 C C . LEU A 1 227 ? 5.883 14.516 3.848 1 96.81 227 LEU A C 1
ATOM 1770 O O . LEU A 1 227 ? 5.355 14.617 4.957 1 96.81 227 LEU A O 1
ATOM 1774 N N . LYS A 1 228 ? 5.992 15.484 2.986 1 96.25 228 LYS A N 1
ATOM 1775 C CA . LYS A 1 228 ? 5.398 16.781 3.277 1 96.25 228 LYS A CA 1
ATOM 1776 C C . LYS A 1 228 ? 3.908 16.656 3.582 1 96.25 228 LYS A C 1
ATOM 1778 O O . LYS A 1 228 ? 3.418 17.203 4.566 1 96.25 228 LYS A O 1
ATOM 1783 N N . LEU A 1 229 ? 3.258 15.898 2.836 1 93.62 229 LEU A N 1
ATOM 1784 C CA . LEU A 1 229 ? 1.82 15.711 3.006 1 93.62 229 LEU A CA 1
ATOM 1785 C C . LEU A 1 229 ? 1.522 14.898 4.262 1 93.62 229 LEU A C 1
ATOM 1787 O O . LEU A 1 229 ? 0.533 15.156 4.953 1 93.62 229 LEU A O 1
ATOM 1791 N N . ILE A 1 230 ? 2.32 13.938 4.531 1 92.94 230 ILE A N 1
ATOM 1792 C CA . ILE A 1 230 ? 2.154 13.156 5.75 1 92.94 230 ILE A CA 1
ATOM 1793 C C . ILE A 1 230 ? 2.283 14.062 6.973 1 92.94 230 ILE A C 1
ATOM 1795 O O . ILE A 1 230 ? 1.468 14 7.895 1 92.94 230 ILE A O 1
ATOM 1799 N N . CYS A 1 231 ? 3.303 14.914 6.941 1 95.44 231 CYS A N 1
ATOM 1800 C CA . CYS A 1 231 ? 3.521 15.844 8.047 1 95.44 231 CYS A CA 1
ATOM 1801 C C . CYS A 1 231 ? 2.365 16.828 8.172 1 95.44 231 CYS A C 1
ATOM 1803 O O . CYS A 1 231 ? 1.917 17.125 9.281 1 95.44 231 CYS A O 1
ATOM 1805 N N . ALA A 1 232 ? 1.894 17.281 7.027 1 94.81 232 ALA A N 1
ATOM 1806 C CA . ALA A 1 232 ? 0.74 18.188 7.027 1 94.81 232 ALA A CA 1
ATOM 1807 C C . ALA A 1 232 ? -0.47 17.516 7.676 1 94.81 232 ALA A C 1
ATOM 1809 O O . ALA A 1 232 ? -1.17 18.141 8.484 1 94.81 232 ALA A O 1
ATOM 1810 N N . ARG A 1 233 ? -0.671 16.344 7.328 1 90.69 233 ARG A N 1
ATOM 1811 C CA . ARG A 1 233 ? -1.783 15.594 7.906 1 90.69 233 ARG A CA 1
ATOM 1812 C C . ARG A 1 233 ? -1.631 15.469 9.422 1 90.69 233 ARG A C 1
ATOM 1814 O O . ARG A 1 233 ? -2.598 15.656 10.164 1 90.69 233 ARG A O 1
ATOM 1821 N N . LYS A 1 234 ? -0.464 15.141 9.844 1 90.44 234 LYS A N 1
ATOM 1822 C CA . LYS A 1 234 ? -0.218 14.984 11.273 1 90.44 234 LYS A CA 1
ATOM 1823 C C . LYS A 1 234 ? -0.427 16.312 12.008 1 90.44 234 LYS A C 1
ATOM 1825 O O . LYS A 1 234 ? -0.951 16.328 13.125 1 90.44 234 LYS A O 1
ATOM 1830 N N . LEU A 1 235 ? -0.011 17.359 11.406 1 93.81 235 LEU A N 1
ATOM 1831 C CA . LEU A 1 235 ? -0.221 18.672 12 1 93.81 235 LEU A CA 1
ATOM 1832 C C . LEU A 1 235 ? -1.708 19 12.078 1 93.81 235 LEU A C 1
ATOM 1834 O O . LEU A 1 235 ? -2.172 19.562 13.078 1 93.81 235 LEU A O 1
ATOM 1838 N N . TRP A 1 236 ? -2.381 18.625 11.07 1 90.31 236 TRP A N 1
ATOM 1839 C CA . TRP A 1 236 ? -3.824 18.859 11.039 1 90.31 236 TRP A CA 1
ATOM 1840 C C . TRP A 1 236 ? -4.52 18.047 12.133 1 90.31 236 TRP A C 1
ATOM 1842 O O . TRP A 1 236 ? -5.391 18.578 12.836 1 90.31 236 TRP A O 1
ATOM 1852 N N . GLU A 1 237 ? -4.117 16.828 12.258 1 83.56 237 GLU A N 1
ATOM 1853 C CA . GLU A 1 237 ? -4.723 15.93 13.234 1 83.56 237 GLU A CA 1
ATOM 1854 C C . GLU A 1 237 ? -4.496 16.438 14.656 1 83.56 237 GLU A C 1
ATOM 1856 O O . GLU A 1 237 ? -5.281 16.141 15.562 1 83.56 237 GLU A O 1
ATOM 1861 N N . ASN A 1 238 ? -3.434 17.219 14.852 1 87.06 238 ASN A N 1
ATOM 1862 C CA . ASN A 1 238 ? -3.09 17.719 16.188 1 87.06 238 ASN A CA 1
ATOM 1863 C C . ASN A 1 238 ? -3.357 19.219 16.297 1 87.06 238 ASN A C 1
ATOM 1865 O O . ASN A 1 238 ? -2.781 19.891 17.156 1 87.06 238 ASN A O 1
ATOM 1869 N N . LEU A 1 239 ? -4.25 19.672 15.539 1 90.88 239 LEU A N 1
ATOM 1870 C CA . LEU A 1 239 ? -4.504 21.094 15.477 1 90.88 239 LEU A CA 1
ATOM 1871 C C . LEU A 1 239 ? -5.328 21.562 16.672 1 90.88 239 LEU A C 1
ATOM 1873 O O . LEU A 1 239 ? -6.25 20.859 17.094 1 90.88 239 LEU A O 1
ATOM 1877 N N . SER A 1 240 ? -4.973 22.625 17.234 1 93.19 240 SER A N 1
ATOM 1878 C CA . SER A 1 240 ? -5.703 23.297 18.312 1 93.19 240 SER A CA 1
ATOM 1879 C C . SER A 1 240 ? -5.66 24.812 18.141 1 93.19 240 SER A C 1
ATOM 1881 O O . SER A 1 240 ? -4.934 25.328 17.297 1 93.19 240 SER A O 1
ATOM 1883 N N . THR A 1 241 ? -6.449 25.516 18.938 1 94.44 241 THR A N 1
ATOM 1884 C CA . THR A 1 241 ? -6.465 26.969 18.859 1 94.44 241 THR A CA 1
ATOM 1885 C C . THR A 1 241 ? -5.117 27.547 19.297 1 94.44 241 THR A C 1
ATOM 1887 O O . THR A 1 241 ? -4.727 28.625 18.844 1 94.44 241 THR A O 1
ATOM 1890 N N . GLU A 1 242 ? -4.402 26.797 20.094 1 93 242 GLU A N 1
ATOM 1891 C CA . GLU A 1 242 ? -3.127 27.266 20.625 1 93 242 GLU A CA 1
ATOM 1892 C C . GLU A 1 242 ? -2.023 27.172 19.578 1 93 242 GLU A C 1
ATOM 1894 O O . GLU A 1 242 ? -1.094 27.984 19.562 1 93 242 GLU A O 1
ATOM 1899 N N . ASN A 1 243 ? -2.152 26.156 18.641 1 94.19 243 ASN A N 1
ATOM 1900 C CA . ASN A 1 243 ? -1.025 25.953 17.734 1 94.19 243 ASN A CA 1
ATOM 1901 C C . ASN A 1 243 ? -1.396 26.281 16.297 1 94.19 243 ASN A C 1
ATOM 1903 O O . ASN A 1 243 ? -0.55 26.203 15.406 1 94.19 243 ASN A O 1
ATOM 1907 N N . VAL A 1 244 ? -2.592 26.719 16.016 1 95.31 244 VAL A N 1
ATOM 1908 C CA . VAL A 1 244 ? -3.07 26.922 14.648 1 95.31 244 VAL A CA 1
ATOM 1909 C C . VAL A 1 244 ? -2.299 28.078 14 1 95.31 244 VAL A C 1
ATOM 1911 O O . VAL A 1 244 ? -2.027 28.047 12.797 1 95.31 244 VAL A O 1
ATOM 1914 N N . GLY A 1 245 ? -1.942 29.125 14.781 1 93.56 245 GLY A N 1
ATOM 1915 C CA . GLY A 1 245 ? -1.146 30.203 14.219 1 93.56 245 GLY A CA 1
ATOM 1916 C C . GLY A 1 245 ? 0.188 29.734 13.672 1 93.56 245 GLY A C 1
ATOM 1917 O O . GLY A 1 245 ? 0.542 30.062 12.531 1 93.56 245 GLY A O 1
ATOM 1918 N N . ALA A 1 246 ? 0.853 28.938 14.43 1 93.31 246 ALA A N 1
ATOM 1919 C CA . ALA A 1 246 ? 2.15 28.406 14.023 1 93.31 246 ALA A CA 1
ATOM 1920 C C . ALA A 1 246 ? 2.004 27.438 12.859 1 93.31 246 ALA A C 1
ATOM 1922 O O . ALA A 1 246 ? 2.836 27.406 11.953 1 93.31 246 ALA A O 1
ATOM 1923 N N . THR A 1 247 ? 0.979 26.656 12.891 1 95.62 247 THR A N 1
ATOM 1924 C CA . THR A 1 247 ? 0.735 25.672 11.844 1 95.62 247 THR A CA 1
ATOM 1925 C C . THR A 1 247 ? 0.426 26.375 10.516 1 95.62 247 THR A C 1
ATOM 1927 O O . THR A 1 247 ? 0.918 25.953 9.469 1 95.62 247 THR A O 1
ATOM 1930 N N . LEU A 1 248 ? -0.339 27.406 10.641 1 95 248 LEU A N 1
ATOM 1931 C CA . LEU A 1 248 ? -0.667 28.172 9.445 1 95 248 LEU A CA 1
ATOM 1932 C C . LEU A 1 248 ? 0.578 28.844 8.867 1 95 248 LEU A C 1
ATOM 1934 O O . LEU A 1 248 ? 0.755 28.891 7.652 1 95 248 LEU A O 1
ATOM 1938 N N . ALA A 1 249 ? 1.382 29.375 9.719 1 94 249 ALA A N 1
ATOM 1939 C CA . ALA A 1 249 ? 2.641 29.953 9.266 1 94 249 ALA A CA 1
ATOM 1940 C C . ALA A 1 249 ? 3.504 28.922 8.555 1 94 249 ALA A C 1
ATOM 1942 O O . ALA A 1 249 ? 4.102 29.219 7.512 1 94 249 ALA A O 1
ATOM 1943 N N . CYS A 1 250 ? 3.527 27.766 9.086 1 94.62 250 CYS A N 1
ATOM 1944 C CA . CYS A 1 250 ? 4.277 26.656 8.5 1 94.62 250 CYS A CA 1
ATOM 1945 C C . CYS A 1 250 ? 3.725 26.297 7.125 1 94.62 250 CYS A C 1
ATOM 1947 O O . CYS A 1 250 ? 4.484 26.109 6.172 1 94.62 250 CYS A O 1
ATOM 1949 N N . ALA A 1 251 ? 2.436 26.219 7.059 1 95.69 251 ALA A N 1
ATOM 1950 C CA . ALA A 1 251 ? 1.777 25.875 5.797 1 95.69 251 ALA A CA 1
ATOM 1951 C C . ALA A 1 251 ? 2.1 26.906 4.715 1 95.69 251 ALA A C 1
ATOM 1953 O O . ALA A 1 251 ? 2.336 26.547 3.561 1 95.69 251 ALA A O 1
ATOM 1954 N N . GLU A 1 252 ? 2.137 28.141 5.117 1 93.94 252 GLU A N 1
ATOM 1955 C CA . GLU A 1 252 ? 2.441 29.219 4.188 1 93.94 252 GLU A CA 1
ATOM 1956 C C . GLU A 1 252 ? 3.91 29.203 3.773 1 93.94 252 GLU A C 1
ATOM 1958 O O . GLU A 1 252 ? 4.23 29.328 2.588 1 93.94 252 GLU A O 1
ATOM 1963 N N . THR A 1 253 ? 4.773 29.016 4.688 1 94.5 253 THR A N 1
ATOM 1964 C CA . THR A 1 253 ? 6.215 29.062 4.465 1 94.5 253 THR A CA 1
ATOM 1965 C C . THR A 1 253 ? 6.656 27.922 3.541 1 94.5 253 THR A C 1
ATOM 1967 O O . THR A 1 253 ? 7.477 28.125 2.646 1 94.5 253 THR A O 1
ATOM 1970 N N . TYR A 1 254 ? 6.047 26.766 3.758 1 95.06 254 TYR A N 1
ATOM 1971 C CA . TYR A 1 254 ? 6.551 25.594 3.055 1 95.06 254 TYR A CA 1
ATOM 1972 C C . TYR A 1 254 ? 5.562 25.125 1.99 1 95.06 254 TYR A C 1
ATOM 1974 O O . TYR A 1 254 ? 5.605 23.969 1.561 1 95.06 254 TYR A O 1
ATOM 1982 N N . ASN A 1 255 ? 4.641 26 1.663 1 91.75 255 ASN A N 1
ATOM 1983 C CA . ASN A 1 255 ? 3.752 25.812 0.52 1 91.75 255 ASN A CA 1
ATOM 1984 C C . ASN A 1 255 ? 2.926 24.547 0.647 1 91.75 255 ASN A C 1
ATOM 1986 O O . ASN A 1 255 ? 2.961 23.688 -0.237 1 91.75 255 ASN A O 1
ATOM 1990 N N . CYS A 1 256 ? 2.131 24.516 1.67 1 94.38 256 CYS A N 1
ATOM 1991 C CA . CYS A 1 256 ? 1.152 23.453 1.88 1 94.38 256 CYS A CA 1
ATOM 1992 C C . CYS A 1 256 ? -0.269 23.984 1.777 1 94.38 256 CYS A C 1
ATOM 1994 O O . CYS A 1 256 ? -0.928 24.219 2.795 1 94.38 256 CYS A O 1
ATOM 1996 N N . PRO A 1 257 ? -0.764 24.094 0.627 1 92.12 257 PRO A N 1
ATOM 1997 C CA . PRO A 1 257 ? -2.047 24.766 0.431 1 92.12 257 PRO A CA 1
ATOM 1998 C C . PRO A 1 257 ? -3.211 24.031 1.093 1 92.12 257 PRO A C 1
ATOM 2000 O O . PRO A 1 257 ? -4.141 24.672 1.594 1 92.12 257 PRO A O 1
ATOM 2003 N N . GLU A 1 258 ? -3.16 22.766 1.064 1 88.31 258 GLU A N 1
ATOM 2004 C CA . GLU A 1 258 ? -4.254 22 1.667 1 88.31 258 GLU A CA 1
ATOM 2005 C C . GLU A 1 258 ? -4.316 22.234 3.176 1 88.31 258 GLU A C 1
ATOM 2007 O O . GLU A 1 258 ? -5.395 22.438 3.736 1 88.31 258 GLU A O 1
ATOM 2012 N N . LEU A 1 259 ? -3.195 22.172 3.76 1 94.56 259 LEU A N 1
ATOM 2013 C CA . LEU A 1 259 ? -3.133 22.422 5.195 1 94.56 259 LEU A CA 1
ATOM 2014 C C . LEU A 1 259 ? -3.572 23.844 5.512 1 94.56 259 LEU A C 1
ATOM 2016 O O . LEU A 1 259 ? -4.297 24.078 6.48 1 94.56 259 LEU A O 1
ATOM 2020 N N . LYS A 1 260 ? -3.135 24.781 4.699 1 94.12 260 LYS A N 1
ATOM 2021 C CA . LYS A 1 260 ? -3.525 26.172 4.867 1 94.12 260 LYS A CA 1
ATOM 2022 C C . LYS A 1 260 ? -5.043 26.328 4.844 1 94.12 260 LYS A C 1
ATOM 2024 O O . LYS A 1 260 ? -5.625 26.953 5.73 1 94.12 260 LYS A O 1
ATOM 2029 N N . ARG A 1 261 ? -5.609 25.75 3.877 1 89.56 261 ARG A N 1
ATOM 2030 C CA . ARG A 1 261 ? -7.059 25.828 3.721 1 89.56 261 ARG A CA 1
ATOM 2031 C C . ARG A 1 261 ? -7.777 25.25 4.934 1 89.56 261 ARG A C 1
ATOM 2033 O O . ARG A 1 261 ? -8.734 25.844 5.434 1 89.56 261 ARG A O 1
ATOM 2040 N N . LYS A 1 262 ? -7.324 24.203 5.348 1 88.88 262 LYS A N 1
ATOM 2041 C CA . LYS A 1 262 ? -7.957 23.547 6.484 1 88.88 262 LYS A CA 1
ATOM 2042 C C . LYS A 1 262 ? -7.805 24.359 7.758 1 88.88 262 LYS A C 1
ATOM 2044 O O . LYS A 1 262 ? -8.742 24.469 8.547 1 88.88 262 LYS A O 1
ATOM 2049 N N . CYS A 1 263 ? -6.672 24.922 7.941 1 93.06 263 CYS A N 1
ATOM 2050 C CA . CYS A 1 263 ? -6.434 25.766 9.109 1 93.06 263 CYS A CA 1
ATOM 2051 C C . CYS A 1 263 ? -7.332 27 9.086 1 93.06 263 CYS A C 1
ATOM 2053 O O . CYS A 1 263 ? -7.883 27.375 10.117 1 93.06 263 CYS A O 1
ATOM 2055 N N . ILE A 1 264 ? -7.469 27.547 7.91 1 91.06 264 ILE A N 1
ATOM 2056 C CA . ILE A 1 264 ? -8.312 28.719 7.777 1 91.06 264 ILE A CA 1
ATOM 2057 C C . ILE A 1 264 ? -9.766 28.359 8.102 1 91.06 264 ILE A C 1
ATOM 2059 O O . ILE A 1 264 ? -10.445 29.094 8.82 1 91.06 264 ILE A O 1
ATOM 2063 N N . THR A 1 265 ? -10.172 27.234 7.633 1 85.88 265 THR A N 1
ATOM 2064 C CA . THR A 1 265 ? -11.523 26.75 7.918 1 85.88 265 THR A CA 1
ATOM 2065 C C . THR A 1 265 ? -11.703 26.516 9.414 1 85.88 265 THR A C 1
ATOM 2067 O O . THR A 1 265 ? -12.766 26.828 9.969 1 85.88 265 THR A O 1
ATOM 2070 N N . PHE A 1 266 ? -10.805 25.953 10.023 1 90.12 266 PHE A N 1
ATOM 2071 C CA . PHE A 1 266 ? -10.82 25.703 11.461 1 90.12 266 PHE A CA 1
ATOM 2072 C C . PHE A 1 266 ? -10.961 27 12.242 1 90.12 266 PHE A C 1
ATOM 2074 O O . PHE A 1 266 ? -11.758 27.078 13.172 1 90.12 266 PHE A O 1
ATOM 2081 N N . VAL A 1 267 ? -10.195 28.031 11.836 1 91.44 267 VAL A N 1
ATOM 2082 C CA . VAL A 1 267 ? -10.18 29.312 12.523 1 91.44 267 VAL A CA 1
ATOM 2083 C C . VAL A 1 267 ? -11.492 30.047 12.273 1 91.44 267 VAL A C 1
ATOM 2085 O O . VAL A 1 267 ? -11.969 30.797 13.133 1 91.44 267 VAL A O 1
ATOM 2088 N N . ALA A 1 268 ? -12.078 29.797 11.148 1 85.12 268 ALA A N 1
ATOM 2089 C CA . ALA A 1 268 ? -13.273 30.5 10.727 1 85.12 268 ALA A CA 1
ATOM 2090 C C . ALA A 1 268 ? -14.469 30.141 11.602 1 85.12 268 ALA A C 1
ATOM 2092 O O . ALA A 1 268 ? -15.461 30.859 11.656 1 85.12 268 ALA A O 1
ATOM 2093 N N . LYS A 1 269 ? -14.32 29.062 12.18 1 84.75 269 LYS A N 1
ATOM 2094 C CA . LYS A 1 269 ? -15.383 28.703 13.117 1 84.75 269 LYS A CA 1
ATOM 2095 C C . LYS A 1 269 ? -15.414 29.672 14.305 1 84.75 269 LYS A C 1
ATOM 2097 O O . LYS A 1 269 ? -14.375 29.953 14.906 1 84.75 269 LYS A O 1
ATOM 2102 N N . ASP A 1 270 ? -16.625 30.109 14.672 1 81.81 270 ASP A N 1
ATOM 2103 C CA . ASP A 1 270 ? -16.797 31.156 15.68 1 81.81 270 ASP A CA 1
ATOM 2104 C C . ASP A 1 270 ? -16.141 30.75 17 1 81.81 270 ASP A C 1
ATOM 2106 O O . ASP A 1 270 ? -15.461 31.562 17.641 1 81.81 270 ASP A O 1
ATOM 2110 N N . GLU A 1 271 ? -16.344 29.469 17.328 1 88.5 271 GLU A N 1
ATOM 2111 C CA . GLU A 1 271 ? -15.812 28.984 18.594 1 88.5 271 GLU A CA 1
ATOM 2112 C C . GLU A 1 271 ? -14.289 29.016 18.609 1 88.5 271 GLU A C 1
ATOM 2114 O O . GLU A 1 271 ? -13.672 29.188 19.656 1 88.5 271 GLU A O 1
ATOM 2119 N N . ASN A 1 272 ? -13.68 28.969 17.516 1 91.38 272 ASN A N 1
ATOM 2120 C CA . ASN A 1 272 ? -12.227 28.891 17.406 1 91.38 272 ASN A CA 1
ATOM 2121 C C . ASN A 1 272 ? -11.609 30.266 17.188 1 91.38 272 ASN A C 1
ATOM 2123 O O . ASN A 1 272 ? -10.508 30.547 17.656 1 91.38 272 ASN A O 1
ATOM 2127 N N . LEU A 1 273 ? -12.375 31.078 16.469 1 89.38 273 LEU A N 1
ATOM 2128 C CA . LEU A 1 273 ? -11.859 32.375 16.078 1 89.38 273 LEU A CA 1
ATOM 2129 C C . LEU A 1 273 ? -11.508 33.219 17.312 1 89.38 273 LEU A C 1
ATOM 2131 O O . LEU A 1 273 ? -10.391 33.719 17.422 1 89.38 273 LEU A O 1
ATOM 2135 N N . LYS A 1 274 ? -12.398 33.25 18.234 1 90.12 274 LYS A N 1
ATOM 2136 C CA . LYS A 1 274 ? -12.203 34.062 19.422 1 90.12 274 LYS A CA 1
ATOM 2137 C C . LYS A 1 274 ? -10.984 33.594 20.219 1 90.12 274 LYS A C 1
ATOM 2139 O O . LYS A 1 274 ? -10.188 34.406 20.656 1 90.12 274 LYS A O 1
ATOM 2144 N N . LYS A 1 275 ? -10.836 32.375 20.281 1 94.12 275 LYS A N 1
ATOM 2145 C CA . LYS A 1 275 ? -9.742 31.797 21.062 1 94.12 275 LYS A CA 1
ATOM 2146 C C . LYS A 1 275 ? -8.406 31.938 20.344 1 94.12 275 LYS A C 1
ATOM 2148 O O . LYS A 1 275 ? -7.387 32.25 20.969 1 94.12 275 LYS A O 1
ATOM 2153 N N . THR A 1 276 ? -8.391 31.797 19.094 1 93.75 276 THR A N 1
ATOM 2154 C CA . THR A 1 276 ? -7.184 31.781 18.266 1 93.75 276 THR A CA 1
ATOM 2155 C C . THR A 1 276 ? -6.566 33.188 18.188 1 93.75 276 THR A C 1
ATOM 2157 O O . THR A 1 276 ? -5.348 33.344 18.281 1 93.75 276 THR A O 1
ATOM 2160 N N . VAL A 1 277 ? -7.398 34.219 18.062 1 90 277 VAL A N 1
ATOM 2161 C CA . VAL A 1 277 ? -6.906 35.562 17.844 1 90 277 VAL A CA 1
ATOM 2162 C C . VAL A 1 277 ? -6.191 36.062 19.094 1 90 277 VAL A C 1
ATOM 2164 O O . VAL A 1 277 ? -5.383 37 19.016 1 90 277 VAL A O 1
ATOM 2167 N N . LEU A 1 278 ? -6.379 35.406 20.219 1 91.56 278 LEU A N 1
ATOM 2168 C CA . LEU A 1 278 ? -5.793 35.844 21.484 1 91.56 278 LEU A CA 1
ATOM 2169 C C . LEU A 1 278 ? -4.457 35.156 21.734 1 91.56 278 LEU A C 1
ATOM 2171 O O . LEU A 1 278 ? -3.756 35.469 22.688 1 91.56 278 LEU A O 1
ATOM 2175 N N . THR A 1 279 ? -4.102 34.312 20.891 1 92.94 279 THR A N 1
ATOM 2176 C CA . THR A 1 279 ? -2.881 33.531 21.094 1 92.94 279 THR A CA 1
ATOM 2177 C C . THR A 1 279 ? -1.679 34.281 20.5 1 92.94 279 THR A C 1
ATOM 2179 O O . THR A 1 279 ? -1.82 35.031 19.547 1 92.94 279 THR A O 1
ATOM 2182 N N . ASP A 1 280 ? -0.506 34.062 21.047 1 92.81 280 ASP A N 1
ATOM 2183 C CA . ASP A 1 280 ? 0.734 34.656 20.547 1 92.81 280 ASP A CA 1
ATOM 2184 C C . ASP A 1 280 ? 1.052 34.125 19.141 1 92.81 280 ASP A C 1
ATOM 2186 O O . ASP A 1 280 ? 1.566 34.875 18.297 1 92.81 280 ASP A O 1
ATOM 2190 N N . GLY A 1 281 ? 0.721 32.875 18.938 1 91.12 281 GLY A N 1
ATOM 2191 C CA . GLY A 1 281 ? 0.971 32.281 17.641 1 91.12 281 GLY A CA 1
ATOM 2192 C C . GLY A 1 281 ? 0.241 33 16.5 1 91.12 281 GLY A C 1
ATOM 2193 O O . GLY A 1 281 ? 0.796 33.188 15.422 1 91.12 281 GLY A O 1
ATOM 2194 N N . PHE A 1 282 ? -0.915 33.406 16.812 1 92.06 282 PHE A N 1
ATOM 2195 C CA . PHE A 1 282 ? -1.698 34.094 15.805 1 92.06 282 PHE A CA 1
ATOM 2196 C C . PHE A 1 282 ? -1.146 35.5 15.547 1 92.06 282 PHE A C 1
ATOM 2198 O O . PHE A 1 282 ? -1.083 35.938 14.406 1 92.06 282 PHE A O 1
ATOM 2205 N N . LEU A 1 283 ? -0.747 36.156 16.562 1 92.19 283 LEU A N 1
ATOM 2206 C CA . LEU A 1 283 ? -0.157 37.469 16.422 1 92.19 283 LEU A CA 1
ATOM 2207 C C . LEU A 1 283 ? 1.099 37.406 15.562 1 92.19 283 LEU A C 1
ATOM 2209 O O . LEU A 1 283 ? 1.304 38.281 14.703 1 92.19 283 LEU A O 1
ATOM 2213 N N . GLN A 1 284 ? 1.888 36.469 15.797 1 93.12 284 GLN A N 1
ATOM 2214 C CA . GLN A 1 284 ? 3.098 36.281 15 1 93.12 284 GLN A CA 1
ATOM 2215 C C . GLN A 1 284 ? 2.756 36 13.539 1 93.12 284 GLN A C 1
ATOM 2217 O O . GLN A 1 284 ? 3.441 36.5 12.633 1 93.12 284 GLN A O 1
ATOM 2222 N N . LEU A 1 285 ? 1.723 35.219 13.359 1 93.06 285 LEU A N 1
ATOM 2223 C CA . LEU A 1 285 ? 1.259 34.875 12.016 1 93.06 285 LEU A CA 1
ATOM 2224 C C . LEU A 1 285 ? 0.866 36.125 11.258 1 93.06 285 LEU A C 1
ATOM 2226 O O . LEU A 1 285 ? 1.268 36.312 10.102 1 93.06 285 LEU A O 1
ATOM 2230 N N . VAL A 1 286 ? 0.158 37.031 11.891 1 91.19 286 VAL A N 1
ATOM 2231 C CA . VAL A 1 286 ? -0.345 38.25 11.273 1 91.19 286 VAL A CA 1
ATOM 2232 C C . VAL A 1 286 ? 0.823 39.156 10.922 1 91.19 286 VAL A C 1
ATOM 2234 O O . VAL A 1 286 ? 0.812 39.812 9.875 1 91.19 286 VAL A O 1
ATOM 2237 N N . GLN A 1 287 ? 1.79 39.188 11.703 1 92.44 287 GLN A N 1
ATOM 2238 C CA . GLN A 1 287 ? 2.949 40.062 11.477 1 92.44 287 GLN A CA 1
ATOM 2239 C C . GLN A 1 287 ? 3.803 39.531 10.32 1 92.44 287 GLN A C 1
ATOM 2241 O O . GLN A 1 287 ? 4.262 40.312 9.492 1 92.44 287 GLN A O 1
ATOM 2246 N N . LYS A 1 288 ? 3.939 38.281 10.266 1 92.56 288 LYS A N 1
ATOM 2247 C CA . LYS A 1 288 ? 4.836 37.688 9.281 1 92.56 288 LYS A CA 1
ATOM 2248 C C . LYS A 1 288 ? 4.129 37.5 7.938 1 92.56 288 LYS A C 1
ATOM 2250 O O . LYS A 1 288 ? 4.75 37.656 6.883 1 92.56 288 LYS A O 1
ATOM 2255 N N . TYR A 1 289 ? 2.805 37.156 8.023 1 92.44 289 TYR A N 1
ATOM 2256 C CA . TYR A 1 289 ? 2.064 36.875 6.797 1 92.44 289 TYR A CA 1
ATOM 2257 C C . TYR A 1 289 ? 0.73 37.625 6.789 1 92.44 289 TYR A C 1
ATOM 2259 O O . TYR A 1 289 ? -0.332 37 6.863 1 92.44 289 TYR A O 1
ATOM 2267 N N . PRO A 1 290 ? 0.709 38.875 6.508 1 90.12 290 PRO A N 1
ATOM 2268 C CA . PRO A 1 290 ? -0.531 39.656 6.52 1 90.12 290 PRO A CA 1
ATOM 2269 C C . PRO A 1 290 ? -1.515 39.219 5.438 1 90.12 290 PRO A C 1
ATOM 2271 O O . PRO A 1 290 ? -2.729 39.375 5.609 1 90.12 290 PRO A O 1
ATOM 2274 N N . SER A 1 291 ? -1 38.688 4.41 1 89.06 291 SER A N 1
ATOM 2275 C CA . SER A 1 291 ? -1.858 38.25 3.312 1 89.06 291 SER A CA 1
ATOM 2276 C C . SER A 1 291 ? -2.793 37.125 3.754 1 89.06 291 SER A C 1
ATOM 2278 O O . SER A 1 291 ? -3.898 37 3.225 1 89.06 291 SER A O 1
ATOM 2280 N N . ILE A 1 292 ? -2.365 36.344 4.688 1 88.19 292 ILE A N 1
ATOM 2281 C CA . ILE A 1 292 ? -3.168 35.219 5.168 1 88.19 292 ILE A CA 1
ATOM 2282 C C . ILE A 1 292 ? -4.41 35.75 5.883 1 88.19 292 ILE A C 1
ATOM 2284 O O . ILE A 1 292 ? -5.484 35.156 5.797 1 88.19 292 ILE A O 1
ATOM 2288 N N . VAL A 1 293 ? -4.23 36.875 6.578 1 81.38 293 VAL A N 1
ATOM 2289 C CA . VAL A 1 293 ? -5.336 37.469 7.312 1 81.38 293 VAL A CA 1
ATOM 2290 C C . VAL A 1 293 ? -6.398 37.969 6.336 1 81.38 293 VAL A C 1
ATOM 2292 O O . VAL A 1 293 ? -7.598 37.844 6.59 1 81.38 293 VAL A O 1
ATOM 2295 N N . ALA A 1 294 ? -5.852 38.469 5.277 1 84.25 294 ALA A N 1
ATOM 2296 C CA . ALA A 1 294 ? -6.781 38.906 4.238 1 84.25 294 ALA A CA 1
ATOM 2297 C C . ALA A 1 294 ? -7.586 37.75 3.686 1 84.25 294 ALA A C 1
ATOM 2299 O O . ALA A 1 294 ? -8.797 37.875 3.465 1 84.25 294 ALA A O 1
ATOM 2300 N N . GLU A 1 295 ? -6.949 36.656 3.488 1 86.12 295 GLU A N 1
ATOM 2301 C CA . GLU A 1 295 ? -7.613 35.469 2.99 1 86.12 295 GLU A CA 1
ATOM 2302 C C . GLU A 1 295 ? -8.656 34.969 3.982 1 86.12 295 GLU A C 1
ATOM 2304 O O . GLU A 1 295 ? -9.734 34.5 3.586 1 86.12 295 GLU A O 1
ATOM 2309 N N . MET A 1 296 ? -8.328 35.031 5.199 1 84.75 296 MET A N 1
ATOM 2310 C CA . MET A 1 296 ? -9.242 34.625 6.262 1 84.75 296 MET A CA 1
ATOM 2311 C C . MET A 1 296 ? -10.477 35.5 6.301 1 84.75 296 MET A C 1
ATOM 2313 O O . MET A 1 296 ? -11.594 35 6.473 1 84.75 296 MET A O 1
ATOM 2317 N N . ARG A 1 297 ? -10.203 36.812 6.168 1 79.81 297 ARG A N 1
ATOM 2318 C CA . ARG A 1 297 ? -11.297 37.75 6.188 1 79.81 297 ARG A CA 1
ATOM 2319 C C . ARG A 1 297 ? -12.281 37.5 5.051 1 79.81 297 ARG A C 1
ATOM 2321 O O . ARG A 1 297 ? -13.492 37.625 5.23 1 79.81 297 ARG A O 1
ATOM 2328 N N . GLU A 1 298 ? -11.75 37.156 3.957 1 78.25 298 GLU A N 1
ATOM 2329 C CA . GLU A 1 298 ? -12.594 36.844 2.814 1 78.25 298 GLU A CA 1
ATOM 2330 C C . GLU A 1 298 ? -13.453 35.594 3.102 1 78.25 298 GLU A C 1
ATOM 2332 O O . GLU A 1 298 ? -14.617 35.562 2.691 1 78.25 298 GLU A O 1
ATOM 2337 N N . LYS A 1 299 ? -12.938 34.688 3.838 1 74 299 LYS A N 1
ATOM 2338 C CA . LYS A 1 299 ? -13.656 33.469 4.168 1 74 299 LYS A CA 1
ATOM 2339 C C . LYS A 1 299 ? -14.68 33.719 5.273 1 74 299 LYS A C 1
ATOM 2341 O O . LYS A 1 299 ? -15.75 33.094 5.281 1 74 299 LYS A O 1
ATOM 2346 N N . PHE A 1 300 ? -14.297 34.625 6.172 1 69.94 300 PHE A N 1
ATOM 2347 C CA . PHE A 1 300 ? -15.203 34.969 7.262 1 69.94 300 PHE A CA 1
ATOM 2348 C C . PHE A 1 300 ? -16.422 35.719 6.738 1 69.94 300 PHE A C 1
ATOM 2350 O O . PHE A 1 300 ? -17.516 35.594 7.305 1 69.94 300 PHE A O 1
ATOM 2357 N N . GLY A 1 301 ? -16.203 36.625 5.73 1 61.28 301 GLY A N 1
ATOM 2358 C CA . GLY A 1 301 ? -17.281 37.406 5.18 1 61.28 301 GLY A CA 1
ATOM 2359 C C . GLY A 1 301 ? -18.25 36.625 4.332 1 61.28 301 GLY A C 1
ATOM 2360 O O . GLY A 1 301 ? -19.312 37.125 3.955 1 61.28 301 GLY A O 1
ATOM 2361 N N . GLU A 1 302 ? -17.969 35.469 3.9 1 51.81 302 GLU A N 1
ATOM 2362 C CA . GLU A 1 302 ? -18.953 34.625 3.211 1 51.81 302 GLU A CA 1
ATOM 2363 C C . GLU A 1 302 ? -19.828 33.875 4.203 1 51.81 302 GLU A C 1
ATOM 2365 O O . GLU A 1 302 ? -19.391 33.531 5.297 1 51.81 302 GLU A O 1
ATOM 2370 N N . SER B 1 1 ? -11.359 -13.312 11.461 1 72.62 1 SER B N 1
ATOM 2371 C CA . SER B 1 1 ? -10.594 -12.922 10.281 1 72.62 1 SER B CA 1
ATOM 2372 C C . SER B 1 1 ? -9.125 -12.703 10.625 1 72.62 1 SER B C 1
ATOM 2374 O O . SER B 1 1 ? -8.758 -12.648 11.797 1 72.62 1 SER B O 1
ATOM 2376 N N . GLU B 1 2 ? -8.305 -12.789 9.602 1 69.25 2 GLU B N 1
ATOM 2377 C CA . GLU B 1 2 ? -6.973 -12.234 9.812 1 69.25 2 GLU B CA 1
ATOM 2378 C C . GLU B 1 2 ? -7.031 -10.734 10.094 1 69.25 2 GLU B C 1
ATOM 2380 O O . GLU B 1 2 ? -8.086 -10.117 9.961 1 69.25 2 GLU B O 1
ATOM 2385 N N . ASP B 1 3 ? -5.863 -10.195 10.594 1 69.06 3 ASP B N 1
ATOM 2386 C CA . ASP B 1 3 ? -5.77 -8.758 10.836 1 69.06 3 ASP B CA 1
ATOM 2387 C C . ASP B 1 3 ? -5.887 -7.977 9.531 1 69.06 3 ASP B C 1
ATOM 2389 O O . ASP B 1 3 ? -5.32 -8.375 8.508 1 69.06 3 ASP B O 1
ATOM 2393 N N . ILE B 1 4 ? -6.828 -7.09 9.609 1 71.75 4 ILE B N 1
ATOM 2394 C CA . ILE B 1 4 ? -7.062 -6.215 8.461 1 71.75 4 ILE B CA 1
ATOM 2395 C C . ILE B 1 4 ? -6.492 -4.824 8.75 1 71.75 4 ILE B C 1
ATOM 2397 O O . ILE B 1 4 ? -6.777 -4.238 9.797 1 71.75 4 ILE B O 1
ATOM 2401 N N . SER B 1 5 ? -5.711 -4.309 7.945 1 66.69 5 SER B N 1
ATOM 2402 C CA . SER B 1 5 ? -5.156 -2.971 8.117 1 66.69 5 SER B CA 1
ATOM 2403 C C . SER B 1 5 ? -5.887 -1.951 7.25 1 66.69 5 SER B C 1
ATOM 2405 O O . SER B 1 5 ? -5.832 -2.023 6.02 1 66.69 5 SER B O 1
ATOM 2407 N N . VAL B 1 6 ? -6.656 -1.173 7.918 1 68.12 6 VAL B N 1
ATOM 2408 C CA . VAL B 1 6 ? -7.359 -0.101 7.223 1 68.12 6 VAL B CA 1
ATOM 2409 C C . VAL B 1 6 ? -7.195 1.208 7.988 1 68.12 6 VAL B C 1
ATOM 2411 O O . VAL B 1 6 ? -7.363 1.243 9.211 1 68.12 6 VAL B O 1
ATOM 2414 N N . GLY B 1 7 ? -6.918 2.357 7.223 1 61.78 7 GLY B N 1
ATOM 2415 C CA . GLY B 1 7 ? -6.816 3.666 7.852 1 61.78 7 GLY B CA 1
ATOM 2416 C C . GLY B 1 7 ? -5.699 3.754 8.867 1 61.78 7 GLY B C 1
ATOM 2417 O O . GLY B 1 7 ? -5.812 4.469 9.867 1 61.78 7 GLY B O 1
ATOM 2418 N N . GLY B 1 8 ? -4.664 2.938 8.734 1 61.34 8 GLY B N 1
ATOM 2419 C CA . GLY B 1 8 ? -3.559 2.943 9.68 1 61.34 8 GLY B CA 1
ATOM 2420 C C . GLY B 1 8 ? -3.854 2.172 10.953 1 61.34 8 GLY B C 1
ATOM 2421 O O . GLY B 1 8 ? -3.088 2.236 11.914 1 61.34 8 GLY B O 1
ATOM 2422 N N . LEU B 1 9 ? -4.996 1.575 10.883 1 67.19 9 LEU B N 1
ATOM 2423 C CA . LEU B 1 9 ? -5.422 0.799 12.047 1 67.19 9 LEU B CA 1
ATOM 2424 C C . LEU B 1 9 ? -5.562 -0.677 11.688 1 67.19 9 LEU B C 1
ATOM 2426 O O . LEU B 1 9 ? -5.801 -1.02 10.531 1 67.19 9 LEU B O 1
ATOM 2430 N N . VAL B 1 10 ? -5.352 -1.44 12.734 1 71.25 10 VAL B N 1
ATOM 2431 C CA . VAL B 1 10 ? -5.504 -2.881 12.555 1 71.25 10 VAL B CA 1
ATOM 2432 C C . VAL B 1 10 ? -6.824 -3.342 13.164 1 71.25 10 VAL B C 1
ATOM 2434 O O . VAL B 1 10 ? -7.145 -3 14.305 1 71.25 10 VAL B O 1
ATOM 2437 N N . TRP B 1 11 ? -7.598 -4.074 12.367 1 80 11 TRP B N 1
ATOM 2438 C CA . TRP B 1 11 ? -8.906 -4.57 12.766 1 80 11 TRP B CA 1
ATOM 2439 C C . TRP B 1 11 ? -8.984 -6.09 12.617 1 80 11 TRP B C 1
ATOM 2441 O O . TRP B 1 11 ? -8.172 -6.691 11.922 1 80 11 TRP B O 1
ATOM 2451 N N . ARG B 1 12 ? -9.883 -6.699 13.43 1 81.25 12 ARG B N 1
ATOM 2452 C CA . ARG B 1 12 ? -10.18 -8.117 13.281 1 81.25 12 ARG B CA 1
ATOM 2453 C C . ARG B 1 12 ? -11.688 -8.367 13.289 1 81.25 12 ARG B C 1
ATOM 2455 O O . ARG B 1 12 ? -12.414 -7.754 14.07 1 81.25 12 ARG B O 1
ATOM 2462 N N . VAL B 1 13 ? -12.234 -9.188 12.336 1 86.75 13 VAL B N 1
ATOM 2463 C CA . VAL B 1 13 ? -13.633 -9.594 12.336 1 86.75 13 VAL B CA 1
ATOM 2464 C C . VAL B 1 13 ? -13.773 -10.969 12.984 1 86.75 13 VAL B C 1
ATOM 2466 O O . VAL B 1 13 ? -13.086 -11.922 12.594 1 86.75 13 VAL B O 1
ATOM 2469 N N . ASN B 1 14 ? -14.578 -11.055 14 1 82.19 14 ASN B N 1
ATOM 2470 C CA . ASN B 1 14 ? -14.875 -12.312 14.68 1 82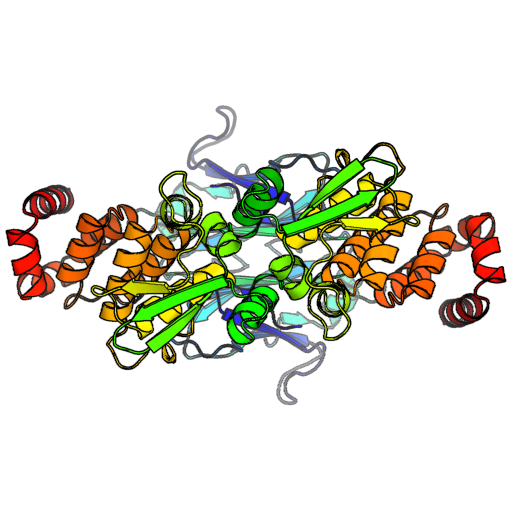.19 14 ASN B CA 1
ATOM 2471 C C . ASN B 1 14 ? -16.281 -12.805 14.352 1 82.19 14 ASN B C 1
ATOM 2473 O O . ASN B 1 14 ? -17.25 -12.055 14.461 1 82.19 14 ASN B O 1
ATOM 2477 N N . CYS B 1 15 ? -16.312 -13.984 13.812 1 82.56 15 CYS B N 1
ATOM 2478 C CA . CYS B 1 15 ? -17.594 -14.625 13.5 1 82.56 15 CYS B CA 1
ATOM 2479 C C . CYS B 1 15 ? -17.828 -15.844 14.383 1 82.56 15 CYS B C 1
ATOM 2481 O O . CYS B 1 15 ? -16.938 -16.688 14.531 1 82.56 15 CYS B O 1
ATOM 2483 N N . TYR B 1 16 ? -18.969 -15.922 14.992 1 76.25 16 TYR B N 1
ATOM 2484 C CA . TYR B 1 16 ? -19.359 -17.047 15.828 1 76.25 16 TYR B CA 1
ATOM 2485 C C . TYR B 1 16 ? -20.609 -17.734 15.273 1 76.25 16 TYR B C 1
ATOM 2487 O O . TYR B 1 16 ? -21.719 -17.219 15.414 1 76.25 16 TYR B O 1
ATOM 2495 N N . PRO B 1 17 ? -20.328 -18.797 14.469 1 71.38 17 PRO B N 1
ATOM 2496 C CA . PRO B 1 17 ? -21.469 -19.453 13.828 1 71.38 17 PRO B CA 1
ATOM 2497 C C . PRO B 1 17 ? -22.5 -19.984 14.836 1 71.38 17 PRO B C 1
ATOM 2499 O O . PRO B 1 17 ? -23.672 -20.125 14.508 1 71.38 17 PRO B O 1
ATOM 2502 N N . HIS B 1 18 ? -22 -20.422 15.969 1 64.62 18 HIS B N 1
ATOM 2503 C CA . HIS B 1 18 ? -22.922 -20.891 17 1 64.62 18 HIS B CA 1
ATOM 2504 C C . HIS B 1 18 ? -23.016 -19.891 18.141 1 64.62 18 HIS B C 1
ATOM 2506 O O . HIS B 1 18 ? -22.469 -18.797 18.062 1 64.62 18 HIS B O 1
ATOM 2512 N N . ARG B 1 19 ? -23.25 -20.219 19.453 1 54.09 19 ARG B N 1
ATOM 2513 C CA . ARG B 1 19 ? -23.594 -19.422 20.625 1 54.09 19 ARG B CA 1
ATOM 2514 C C . ARG B 1 19 ? -22.406 -18.594 21.094 1 54.09 19 ARG B C 1
ATOM 2516 O O . ARG B 1 19 ? -21.312 -19.141 21.281 1 54.09 19 ARG B O 1
ATOM 2523 N N . TYR B 1 20 ? -22.375 -17.281 20.75 1 50.78 20 TYR B N 1
ATOM 2524 C CA . TYR B 1 20 ? -21.375 -16.5 21.453 1 50.78 20 TYR B CA 1
ATOM 2525 C C . TYR B 1 20 ? -21.438 -16.75 22.953 1 50.78 20 TYR B C 1
ATOM 2527 O O . TYR B 1 20 ? -20.391 -16.906 23.609 1 50.78 20 TYR B O 1
ATOM 2535 N N . SER B 1 21 ? -22.562 -16.406 23.719 1 50.91 21 SER B N 1
ATOM 2536 C CA . SER B 1 21 ? -22.781 -16.656 25.141 1 50.91 21 SER B CA 1
ATOM 2537 C C . SER B 1 21 ? -23.984 -17.547 25.375 1 50.91 21 SER B C 1
ATOM 2539 O O . SER B 1 21 ? -24.906 -17.578 24.562 1 50.91 21 SER B O 1
ATOM 2541 N N . LYS B 1 22 ? -23.953 -18.641 26.375 1 49.41 22 LYS B N 1
ATOM 2542 C CA . LYS B 1 22 ? -25 -19.531 26.859 1 49.41 22 LYS B CA 1
ATOM 2543 C C . LYS B 1 22 ? -26.297 -18.781 27.094 1 49.41 22 LYS B C 1
ATOM 2545 O O . LYS B 1 22 ? -27.375 -19.375 27.125 1 49.41 22 LYS B O 1
ATOM 2550 N N . GLU B 1 23 ? -26.109 -17.703 27.562 1 48.69 23 GLU B N 1
ATOM 2551 C CA . GLU B 1 23 ? -27.281 -16.969 28.031 1 48.69 23 GLU B CA 1
ATOM 2552 C C . GLU B 1 23 ? -28.172 -16.547 26.859 1 48.69 23 GLU B C 1
ATOM 2554 O O . GLU B 1 23 ? -29.328 -16.172 27.062 1 48.69 23 GLU B O 1
ATOM 2559 N N . PHE B 1 24 ? -27.547 -16.422 25.797 1 49.31 24 PHE B N 1
ATOM 2560 C CA . PHE B 1 24 ? -28.375 -15.906 24.719 1 49.31 24 PHE B CA 1
ATOM 2561 C C . PHE B 1 24 ? -29.016 -17.047 23.922 1 49.31 24 PHE B C 1
ATOM 2563 O O . PHE B 1 24 ? -28.516 -18.172 23.938 1 49.31 24 PHE B O 1
ATOM 2570 N N . ALA B 1 25 ? -30.219 -16.781 23.281 1 51.28 25 ALA B N 1
ATOM 2571 C CA . ALA B 1 25 ? -31.219 -17.625 22.641 1 51.28 25 ALA B CA 1
ATOM 2572 C C . ALA B 1 25 ? -30.562 -18.625 21.688 1 51.28 25 ALA B C 1
ATOM 2574 O O . ALA B 1 25 ? -29.391 -18.484 21.328 1 51.28 25 ALA B O 1
ATOM 2575 N N . PRO B 1 26 ? -31.406 -19.297 20.844 1 56.59 26 PRO B N 1
ATOM 2576 C CA . PRO B 1 26 ? -31.188 -20.312 19.812 1 56.59 26 PRO B CA 1
ATOM 2577 C C . PRO B 1 26 ? -30.078 -19.922 18.844 1 56.59 26 PRO B C 1
ATOM 2579 O O . PRO B 1 26 ? -29.609 -18.781 18.844 1 56.59 26 PRO B O 1
ATOM 2582 N N . GLN B 1 27 ? -29.672 -20.828 17.828 1 69.38 27 GLN B N 1
ATOM 2583 C CA . GLN B 1 27 ? -28.594 -21.016 16.859 1 69.38 27 GLN B CA 1
ATOM 2584 C C . GLN B 1 27 ? -28.438 -19.797 15.953 1 69.38 27 GLN B C 1
ATOM 2586 O O . GLN B 1 27 ? -29.062 -19.734 14.891 1 69.38 27 GLN B O 1
ATOM 2591 N N . HIS B 1 28 ? -27.828 -18.641 16.453 1 78.5 28 HIS B N 1
ATOM 2592 C CA . HIS B 1 28 ? -27.594 -17.484 15.602 1 78.5 28 HIS B CA 1
ATOM 2593 C C . HIS B 1 28 ? -26.109 -17.297 15.32 1 78.5 28 HIS B C 1
ATOM 2595 O O . HIS B 1 28 ? -25.266 -17.609 16.172 1 78.5 28 HIS B O 1
ATOM 2601 N N . LEU B 1 29 ? -25.922 -16.828 14.102 1 84.06 29 LEU B N 1
ATOM 2602 C CA . LEU B 1 29 ? -24.578 -16.391 13.734 1 84.06 29 LEU B CA 1
ATOM 2603 C C . LEU B 1 29 ? -24.297 -14.977 14.258 1 84.06 29 LEU B C 1
ATOM 2605 O O . LEU B 1 29 ? -25.141 -14.086 14.102 1 84.06 29 LEU B O 1
ATOM 2609 N N . SER B 1 30 ? -23.234 -14.875 15.086 1 82.12 30 SER B N 1
ATOM 2610 C CA . SER B 1 30 ? -22.812 -13.562 15.57 1 82.12 30 SER B CA 1
ATOM 2611 C C . SER B 1 30 ? -21.562 -13.078 14.852 1 82.12 30 SER B C 1
ATOM 2613 O O . SER B 1 30 ? -20.672 -13.867 14.555 1 82.12 30 SER B O 1
ATOM 2615 N N . ILE B 1 31 ? -21.516 -11.773 14.477 1 87.94 31 ILE B N 1
ATOM 2616 C CA . ILE B 1 31 ? -20.375 -11.156 13.828 1 87.94 31 ILE B CA 1
ATOM 2617 C C . ILE B 1 31 ? -19.969 -9.891 14.586 1 87.94 31 ILE B C 1
ATOM 2619 O O . ILE B 1 31 ? -20.812 -9.07 14.93 1 87.94 31 ILE B O 1
ATOM 2623 N N . TYR B 1 32 ? -18.641 -9.844 14.906 1 85.12 32 TYR B N 1
ATOM 2624 C CA . TYR B 1 32 ? -18.141 -8.672 15.617 1 85.12 32 TYR B CA 1
ATOM 2625 C C . TYR B 1 32 ? -16.891 -8.117 14.938 1 85.12 32 TYR B C 1
ATOM 2627 O O . TYR B 1 32 ? -16.078 -8.875 14.391 1 85.12 32 TYR B O 1
ATOM 2635 N N . LEU B 1 33 ? -16.781 -6.809 14.914 1 88.94 33 LEU B N 1
ATOM 2636 C CA . LEU B 1 33 ? -15.555 -6.109 14.562 1 88.94 33 LEU B CA 1
ATOM 2637 C C . LEU B 1 33 ? -14.781 -5.711 15.812 1 88.94 33 LEU B C 1
ATOM 2639 O O . LEU B 1 33 ? -15.352 -5.141 16.75 1 88.94 33 LEU B O 1
ATOM 2643 N N . ARG B 1 34 ? -13.594 -6.078 15.828 1 84.81 34 ARG B N 1
ATOM 2644 C CA . ARG B 1 34 ? -12.742 -5.727 16.953 1 84.81 34 ARG B CA 1
ATOM 2645 C C . ARG B 1 34 ? -11.602 -4.812 16.516 1 84.81 34 ARG B C 1
ATOM 2647 O O . ARG B 1 34 ? -10.938 -5.074 15.516 1 84.81 34 ARG B O 1
ATOM 2654 N N . LEU B 1 35 ? -11.391 -3.73 17.219 1 84.19 35 LEU B N 1
ATOM 2655 C CA . LEU B 1 35 ? -10.219 -2.877 17.031 1 84.19 35 LEU B CA 1
ATOM 2656 C C . LEU B 1 35 ? -9.008 -3.453 17.75 1 84.19 35 LEU B C 1
ATOM 2658 O O . LEU B 1 35 ? -8.969 -3.496 18.984 1 84.19 35 LEU B O 1
ATOM 2662 N N . VAL B 1 36 ? -8.055 -3.92 16.938 1 77.06 36 VAL B N 1
ATOM 2663 C CA . VAL B 1 36 ? -6.855 -4.531 17.5 1 77.06 36 VAL B CA 1
ATOM 2664 C C . VAL B 1 36 ? -5.859 -3.445 17.906 1 77.06 36 VAL B C 1
ATOM 2666 O O . VAL B 1 36 ? -5.215 -3.549 18.953 1 77.06 36 VAL B O 1
ATOM 2669 N N . SER B 1 37 ? -5.75 -2.398 17.016 1 69 37 SER B N 1
ATOM 2670 C CA . SER B 1 37 ? -4.848 -1.292 17.312 1 69 37 SER B CA 1
ATOM 2671 C C . SER B 1 37 ? -5.32 -0.495 18.531 1 69 37 SER B C 1
ATOM 2673 O O . SER B 1 37 ? -6.52 -0.442 18.812 1 69 37 SER B O 1
ATOM 2675 N N . GLU B 1 38 ? -4.379 0.032 19.219 1 68.06 38 GLU B N 1
ATOM 2676 C CA . GLU B 1 38 ? -4.703 0.986 20.281 1 68.06 38 GLU B CA 1
ATOM 2677 C C . GLU B 1 38 ? -4.844 2.4 19.719 1 68.06 38 GLU B C 1
ATOM 2679 O O . GLU B 1 38 ? -3.898 2.943 19.141 1 68.06 38 GLU B O 1
ATOM 2684 N N . SER B 1 39 ? -6.051 2.873 19.547 1 66.12 39 SER B N 1
ATOM 2685 C CA . SER B 1 39 ? -6.289 4.234 19.078 1 66.12 39 SER B CA 1
ATOM 2686 C C . SER B 1 39 ? -7.477 4.867 19.797 1 66.12 39 SER B C 1
ATOM 2688 O O . SER B 1 39 ? -8.438 4.176 20.141 1 66.12 39 SER B O 1
ATOM 2690 N N . GLU B 1 40 ? -7.207 6.207 20.062 1 66.5 40 GLU B N 1
ATOM 2691 C CA . GLU B 1 40 ? -8.281 6.984 20.672 1 66.5 40 GLU B CA 1
ATOM 2692 C C . GLU B 1 40 ? -9.023 7.816 19.625 1 66.5 40 GLU B C 1
ATOM 2694 O O . GLU B 1 40 ? -8.438 8.227 18.609 1 66.5 40 GLU B O 1
ATOM 2699 N N . ASN B 1 41 ? -10.43 7.781 19.5 1 68.62 41 ASN B N 1
ATOM 2700 C CA . ASN B 1 41 ? -11.281 8.625 18.672 1 68.62 41 ASN B CA 1
ATOM 2701 C C . ASN B 1 41 ? -11.445 8.031 17.281 1 68.62 41 ASN B C 1
ATOM 2703 O O . ASN B 1 41 ? -11.273 8.734 16.281 1 68.62 41 ASN B O 1
ATOM 2707 N N . VAL B 1 42 ? -11.523 6.828 17.266 1 71.75 42 VAL B N 1
ATOM 2708 C CA . VAL B 1 42 ? -11.766 6.156 15.992 1 71.75 42 VAL B CA 1
ATOM 2709 C C . VAL B 1 42 ? -13.25 6.211 15.648 1 71.75 42 VAL B C 1
ATOM 2711 O O . VAL B 1 42 ? -14.102 5.926 16.5 1 71.75 42 VAL B O 1
ATOM 2714 N N . LYS B 1 43 ? -13.508 6.719 14.523 1 73.44 43 LYS B N 1
ATOM 2715 C CA . LYS B 1 43 ? -14.844 6.645 13.938 1 73.44 43 LYS B CA 1
ATOM 2716 C C . LYS B 1 43 ? -14.844 5.809 12.664 1 73.44 43 LYS B C 1
ATOM 2718 O O . LYS B 1 43 ? -14.039 6.043 11.766 1 73.44 43 LYS B O 1
ATOM 2723 N N . ALA B 1 44 ? -15.633 4.777 12.734 1 77.31 44 ALA B N 1
ATOM 2724 C CA . ALA B 1 44 ? -15.703 3.918 11.555 1 77.31 44 ALA B CA 1
ATOM 2725 C C . ALA B 1 44 ? -17.109 3.379 11.352 1 77.31 44 ALA B C 1
ATOM 2727 O O . ALA B 1 44 ? -18 3.639 12.164 1 77.31 44 ALA B O 1
ATOM 2728 N N . ILE B 1 45 ? -17.375 2.871 10.203 1 77.88 45 ILE B N 1
ATOM 2729 C CA . ILE B 1 45 ? -18.594 2.137 9.883 1 77.88 45 ILE B CA 1
ATOM 2730 C C . ILE B 1 45 ? -18.25 0.671 9.617 1 77.88 45 ILE B C 1
ATOM 2732 O O . ILE B 1 45 ? -17.344 0.366 8.859 1 77.88 45 ILE B O 1
ATOM 2736 N N . PHE B 1 46 ? -18.891 -0.129 10.422 1 83.5 46 PHE B N 1
ATOM 2737 C CA . PHE B 1 46 ? -18.781 -1.562 10.18 1 83.5 46 PHE B CA 1
ATOM 2738 C C . PHE B 1 46 ? -20 -2.076 9.43 1 83.5 46 PHE B C 1
ATOM 2740 O O . PHE B 1 46 ? -21.141 -1.857 9.859 1 83.5 46 PHE B O 1
ATOM 2747 N N . GLU B 1 47 ? -19.734 -2.654 8.266 1 81.06 47 GLU B N 1
ATOM 2748 C CA . GLU B 1 47 ? -20.828 -3.215 7.477 1 81.06 47 GLU B CA 1
ATOM 2749 C C . GLU B 1 47 ? -20.625 -4.703 7.219 1 81.06 47 GLU B C 1
ATOM 2751 O O . GLU B 1 47 ? -19.484 -5.164 7.09 1 81.06 47 GLU B O 1
ATOM 2756 N N . ALA B 1 48 ? -21.734 -5.438 7.258 1 80.62 48 ALA B N 1
ATOM 2757 C CA . ALA B 1 48 ? -21.703 -6.855 6.906 1 80.62 48 ALA B CA 1
ATOM 2758 C C . ALA B 1 48 ? -22.938 -7.246 6.094 1 80.62 48 ALA B C 1
ATOM 2760 O O . ALA B 1 48 ? -24.031 -6.762 6.355 1 80.62 48 ALA B O 1
ATOM 2761 N N . PHE B 1 49 ? -22.781 -8.039 5.121 1 80.81 49 PHE B N 1
ATOM 2762 C CA . PHE B 1 49 ? -23.906 -8.594 4.391 1 80.81 49 PHE B CA 1
ATOM 2763 C C . PHE B 1 49 ? -23.578 -9.992 3.871 1 80.81 49 PHE B C 1
ATOM 2765 O O . PHE B 1 49 ? -22.422 -10.352 3.723 1 80.81 49 PHE B O 1
ATOM 2772 N N . VAL B 1 50 ? -24.594 -10.805 3.633 1 79.25 50 VAL B N 1
ATOM 2773 C CA . VAL B 1 50 ? -24.469 -12.188 3.197 1 79.25 50 VAL B CA 1
ATOM 2774 C C . VAL B 1 50 ? -24.672 -12.273 1.687 1 79.25 50 VAL B C 1
ATOM 2776 O O . VAL B 1 50 ? -25.484 -11.539 1.119 1 79.25 50 VAL B O 1
ATOM 2779 N N . MET B 1 51 ? -23.891 -13.18 1.161 1 76.56 51 MET B N 1
ATOM 2780 C CA . MET B 1 51 ? -24.047 -13.453 -0.264 1 76.56 51 MET B CA 1
ATOM 2781 C C . MET B 1 51 ? -25.062 -14.578 -0.493 1 76.56 51 MET B C 1
ATOM 2783 O O . MET B 1 51 ? -25.062 -15.57 0.238 1 76.56 51 MET B O 1
ATOM 2787 N N . ASP B 1 52 ? -25.891 -14.305 -1.452 1 74.12 52 ASP B N 1
ATOM 2788 C CA . ASP B 1 52 ? -26.828 -15.383 -1.761 1 74.12 52 ASP B CA 1
ATOM 2789 C C . ASP B 1 52 ? -26.156 -16.453 -2.613 1 74.12 52 ASP B C 1
ATOM 2791 O O . ASP B 1 52 ? -24.969 -16.391 -2.895 1 74.12 52 ASP B O 1
ATOM 2795 N N . LYS B 1 53 ? -26.969 -17.469 -2.992 1 71.56 53 LYS B N 1
ATOM 2796 C CA . LYS B 1 53 ? -26.469 -18.641 -3.699 1 71.56 53 LYS B CA 1
ATOM 2797 C C . LYS B 1 53 ? -25.969 -18.281 -5.09 1 71.56 53 LYS B C 1
ATOM 2799 O O . LYS B 1 53 ? -25.141 -18.984 -5.672 1 71.56 53 LYS B O 1
ATOM 2804 N N . ASN B 1 54 ? -26.469 -17.141 -5.523 1 69.25 54 ASN B N 1
ATOM 2805 C CA . ASN B 1 54 ? -26.062 -16.703 -6.855 1 69.25 54 ASN B CA 1
ATOM 2806 C C . ASN B 1 54 ? -24.891 -15.727 -6.801 1 69.25 54 ASN B C 1
ATOM 2808 O O . ASN B 1 54 ? -24.531 -15.133 -7.816 1 69.25 54 ASN B O 1
ATOM 2812 N N . GLY B 1 55 ? -24.438 -15.594 -5.613 1 69.56 55 GLY B N 1
ATOM 2813 C CA . GLY B 1 55 ? -23.328 -14.68 -5.457 1 69.56 55 GLY B CA 1
ATOM 2814 C C . GLY B 1 55 ? -23.75 -13.227 -5.414 1 69.56 55 GLY B C 1
ATOM 2815 O O . GLY B 1 55 ? -22.938 -12.32 -5.625 1 69.56 55 GLY B O 1
ATOM 2816 N N . LYS B 1 56 ? -25 -13.031 -5.25 1 71.5 56 LYS B N 1
ATOM 2817 C CA . LYS B 1 56 ? -25.531 -11.68 -5.117 1 71.5 56 LYS B CA 1
ATOM 2818 C C . LYS B 1 56 ? -25.625 -11.273 -3.648 1 71.5 56 LYS B C 1
ATOM 2820 O O . LYS B 1 56 ? -26.016 -12.07 -2.801 1 71.5 56 LYS B O 1
ATOM 2825 N N . PRO B 1 57 ? -25.047 -9.938 -3.523 1 70.25 57 PRO B N 1
ATOM 2826 C CA . PRO B 1 57 ? -25.266 -9.484 -2.148 1 70.25 57 PRO B CA 1
ATOM 2827 C C . PRO B 1 57 ? -26.734 -9.43 -1.771 1 70.25 57 PRO B C 1
ATOM 2829 O O . PRO B 1 57 ? -27.578 -9.086 -2.605 1 70.25 57 PRO B O 1
ATOM 2832 N N . SER B 1 58 ? -26.953 -9.922 -0.579 1 64.31 58 SER B N 1
ATOM 2833 C CA . SER B 1 58 ? -28.312 -9.852 -0.088 1 64.31 58 SER B CA 1
ATOM 2834 C C . SER B 1 58 ? -28.875 -8.438 -0.219 1 64.31 58 SER B C 1
ATOM 2836 O O . SER B 1 58 ? -28.141 -7.457 -0.066 1 64.31 58 SER B O 1
ATOM 2838 N N . SER B 1 59 ? -30.016 -8.367 -0.892 1 57.97 59 SER B N 1
ATOM 2839 C CA . SER B 1 59 ? -30.656 -7.086 -1.152 1 57.97 59 SER B CA 1
ATOM 2840 C C . SER B 1 59 ? -30.781 -6.258 0.124 1 57.97 59 SER B C 1
ATOM 2842 O O . SER B 1 59 ? -30.75 -6.805 1.229 1 57.97 59 SER B O 1
ATOM 2844 N N . SER B 1 60 ? -30.641 -4.965 -0.063 1 51.78 60 SER B N 1
ATOM 2845 C CA . SER B 1 60 ? -30.75 -3.994 1.02 1 51.78 60 SER B CA 1
ATOM 2846 C C . SER B 1 60 ? -31.984 -4.281 1.88 1 51.78 60 SER B C 1
ATOM 2848 O O . SER B 1 60 ? -32 -3.928 3.061 1 51.78 60 SER B O 1
ATOM 2850 N N . SER B 1 61 ? -32.938 -4.93 1.268 1 50.16 61 SER B N 1
ATOM 2851 C CA . SER B 1 61 ? -34.156 -5.211 2.025 1 50.16 61 SER B CA 1
ATOM 2852 C C . SER B 1 61 ? -33.969 -6.438 2.914 1 50.16 61 SER B C 1
ATOM 2854 O O . SER B 1 61 ? -34.812 -6.727 3.756 1 50.16 61 SER B O 1
ATOM 2856 N N . HIS B 1 62 ? -32.844 -6.973 2.682 1 58.59 62 HIS B N 1
ATOM 2857 C CA . HIS B 1 62 ? -32.656 -8.211 3.434 1 58.59 62 HIS B CA 1
ATOM 2858 C C . HIS B 1 62 ? -31.969 -7.957 4.766 1 58.59 62 HIS B C 1
ATOM 2860 O O . HIS B 1 62 ? -31.047 -7.141 4.84 1 58.59 62 HIS B O 1
ATOM 2866 N N . PRO B 1 63 ? -32.562 -8.492 5.859 1 61.72 63 PRO B N 1
ATOM 2867 C CA . PRO B 1 63 ? -32.094 -8.258 7.227 1 61.72 63 PRO B CA 1
ATOM 2868 C C . PRO B 1 63 ? -30.625 -8.625 7.41 1 61.72 63 PRO B C 1
ATOM 2870 O O . PRO B 1 63 ? -30.031 -8.305 8.438 1 61.72 63 PRO B O 1
ATOM 2873 N N . TRP B 1 64 ? -30.125 -9.141 6.262 1 66.25 64 TRP B N 1
ATOM 2874 C CA . TRP B 1 64 ? -28.766 -9.602 6.504 1 66.25 64 TRP B CA 1
ATOM 2875 C C . TRP B 1 64 ? -27.75 -8.672 5.855 1 66.25 64 TRP B C 1
ATOM 2877 O O . TRP B 1 64 ? -26.703 -9.109 5.391 1 66.25 64 TRP B O 1
ATOM 2887 N N . ARG B 1 65 ? -28.188 -7.539 5.656 1 74.44 65 ARG B N 1
ATOM 2888 C CA . ARG B 1 65 ? -27.297 -6.414 5.371 1 74.44 65 ARG B CA 1
ATOM 2889 C C . ARG B 1 65 ? -27.406 -5.352 6.461 1 74.44 65 ARG B C 1
ATOM 2891 O O . ARG B 1 65 ? -28.438 -4.695 6.605 1 74.44 65 ARG B O 1
ATOM 2898 N N . ARG B 1 66 ? -26.344 -5.23 7.156 1 74.06 66 ARG B N 1
ATOM 2899 C CA . ARG B 1 66 ? -26.391 -4.355 8.328 1 74.06 66 ARG B CA 1
ATOM 2900 C C . ARG B 1 66 ? -25.141 -3.482 8.398 1 74.06 66 ARG B C 1
ATOM 2902 O O . ARG B 1 66 ? -24.078 -3.855 7.883 1 74.06 66 ARG B O 1
ATOM 2909 N N . GLY B 1 67 ? -25.375 -2.307 8.883 1 77.75 67 GLY B N 1
ATOM 2910 C CA . GLY B 1 67 ? -24.281 -1.383 9.164 1 77.75 67 GLY B CA 1
ATOM 2911 C C . GLY B 1 67 ? -24.422 -0.695 10.508 1 77.75 67 GLY B C 1
ATOM 2912 O O . GLY B 1 67 ? -25.531 -0.413 10.961 1 77.75 67 GLY B O 1
ATOM 2913 N N . LEU B 1 68 ? -23.328 -0.543 11.188 1 77.44 68 LEU B N 1
ATOM 2914 C CA . LEU B 1 68 ? -23.375 0.17 12.461 1 77.44 68 LEU B CA 1
ATOM 2915 C C . LEU B 1 68 ? -22.188 1.115 12.602 1 77.44 68 LEU B C 1
ATOM 2917 O O . LEU B 1 68 ? -21.141 0.909 11.969 1 77.44 68 LEU B O 1
ATOM 2921 N N . LEU B 1 69 ? -22.344 2.154 13.352 1 76.88 69 LEU B N 1
ATOM 2922 C CA . LEU B 1 69 ? -21.297 3.119 13.664 1 76.88 69 LEU B CA 1
ATOM 2923 C C . LEU B 1 69 ? -20.344 2.566 14.711 1 76.88 69 LEU B C 1
ATOM 2925 O O . LEU B 1 69 ? -20.781 1.94 15.688 1 76.88 69 LEU B O 1
ATOM 2929 N N . VAL B 1 70 ? -19.125 2.684 14.398 1 77.5 70 VAL B N 1
ATOM 2930 C CA . VAL B 1 70 ? -18.031 2.266 15.266 1 77.5 70 VAL B CA 1
ATOM 2931 C C . VAL B 1 70 ? -17.375 3.492 15.891 1 77.5 70 VAL B C 1
ATOM 2933 O O . VAL B 1 70 ? -17.016 4.438 15.18 1 77.5 70 VAL B O 1
ATOM 2936 N N . TYR B 1 71 ? -17.328 3.641 17.109 1 74.69 71 TYR B N 1
ATOM 2937 C CA . TYR B 1 71 ? -16.656 4.766 17.75 1 74.69 71 TYR B CA 1
ATOM 2938 C C . TYR B 1 71 ? -16 4.336 19.062 1 74.69 71 TYR B C 1
ATOM 2940 O O . TYR B 1 71 ? -16.453 3.387 19.703 1 74.69 71 TYR B O 1
ATOM 2948 N N . THR B 1 72 ? -14.797 4.945 19.234 1 72.19 72 THR B N 1
ATOM 2949 C CA . THR B 1 72 ? -14.172 4.746 20.547 1 72.19 72 THR B CA 1
ATOM 2950 C C . THR B 1 72 ? -14.969 5.461 21.625 1 72.19 72 THR B C 1
ATOM 2952 O O . THR B 1 72 ? -15.734 6.387 21.344 1 72.19 72 THR B O 1
ATOM 2955 N N . PRO B 1 73 ? -14.969 4.82 22.875 1 69.62 73 PRO B N 1
ATOM 2956 C CA . PRO B 1 73 ? -13.938 3.971 23.484 1 69.62 73 PRO B CA 1
ATOM 2957 C C . PRO B 1 73 ? -14.219 2.482 23.297 1 69.62 73 PRO B C 1
ATOM 2959 O O . PRO B 1 73 ? -13.398 1.645 23.672 1 69.62 73 PRO B O 1
ATOM 2962 N N . SER B 1 74 ? -15.406 2.146 22.781 1 73.12 74 SER B N 1
ATOM 2963 C CA . SER B 1 74 ? -15.641 0.719 22.594 1 73.12 74 SER B CA 1
ATOM 2964 C C . SER B 1 74 ? -14.562 0.101 21.719 1 73.12 74 SER B C 1
ATOM 2966 O O . SER B 1 74 ? -13.922 0.797 20.922 1 73.12 74 SER B O 1
ATOM 2968 N N . LYS B 1 75 ? -14.266 -1.22 22.078 1 77.94 75 LYS B N 1
ATOM 2969 C CA . LYS B 1 75 ? -13.25 -1.893 21.266 1 77.94 75 LYS B CA 1
ATOM 2970 C C . LYS B 1 75 ? -13.875 -2.979 20.391 1 77.94 75 LYS B C 1
ATOM 2972 O O . LYS B 1 75 ? -13.195 -3.582 19.562 1 77.94 75 LYS B O 1
ATOM 2977 N N . GLU B 1 76 ? -15.141 -3.246 20.672 1 82.62 76 GLU B N 1
ATOM 2978 C CA . GLU B 1 76 ? -15.812 -4.273 19.875 1 82.62 76 GLU B CA 1
ATOM 2979 C C . GLU B 1 76 ? -17.234 -3.848 19.516 1 82.62 76 GLU B C 1
ATOM 2981 O O . GLU B 1 76 ? -17.953 -3.291 20.344 1 82.62 76 GLU B O 1
ATOM 2986 N N . TRP B 1 77 ? -17.578 -4.016 18.312 1 86.38 77 TRP B N 1
ATOM 2987 C CA . TRP B 1 77 ? -18.891 -3.689 17.766 1 86.38 77 TRP B CA 1
ATOM 2988 C C . TRP B 1 77 ? -19.422 -4.82 16.891 1 86.38 77 TRP B C 1
ATOM 2990 O O . TRP B 1 77 ? -18.641 -5.488 16.203 1 86.38 77 TRP B O 1
ATOM 3000 N N . GLY B 1 78 ? -20.656 -5.031 16.953 1 84.62 78 GLY B N 1
ATOM 3001 C CA . GLY B 1 78 ? -21.188 -6.039 16.047 1 84.62 78 GLY B CA 1
ATOM 3002 C C . GLY B 1 78 ? -22.609 -6.441 16.391 1 84.62 78 GLY B C 1
ATOM 3003 O O . GLY B 1 78 ? -23.359 -5.656 16.953 1 84.62 78 GLY B O 1
ATOM 3004 N N . TRP B 1 79 ? -23.016 -7.57 15.836 1 82.69 79 TRP B N 1
ATOM 3005 C CA . TRP B 1 79 ? -24.375 -8.094 15.984 1 82.69 79 TRP B CA 1
ATOM 3006 C C . TRP B 1 79 ? -24.359 -9.453 16.672 1 82.69 79 TRP B C 1
ATOM 3008 O O . TRP B 1 79 ? -23.844 -10.43 16.125 1 82.69 79 TRP B O 1
ATOM 3018 N N . HIS B 1 80 ? -25.047 -9.5 17.859 1 78.06 80 HIS B N 1
ATOM 3019 C CA . HIS B 1 80 ? -25.172 -10.773 18.562 1 78.06 80 HIS B CA 1
ATOM 3020 C C . HIS B 1 80 ? -26.016 -11.766 17.781 1 78.06 80 HIS B C 1
ATOM 3022 O O . HIS B 1 80 ? -25.781 -12.969 17.828 1 78.06 80 HIS B O 1
ATOM 3028 N N . GLN B 1 81 ? -27.016 -11.195 17.172 1 80.12 81 GLN B N 1
ATOM 3029 C CA . GLN B 1 81 ? -27.922 -11.984 16.344 1 80.12 81 GLN B CA 1
ATOM 3030 C C . GLN B 1 81 ? -27.922 -11.477 14.898 1 80.12 81 GLN B C 1
ATOM 3032 O O . GLN B 1 81 ? -28.938 -10.953 14.43 1 80.12 81 GLN B O 1
ATOM 3037 N N . PHE B 1 82 ? -26.812 -11.805 14.266 1 84.75 82 PHE B N 1
ATOM 3038 C CA . PHE B 1 82 ? -26.703 -11.328 12.891 1 84.75 82 PHE B CA 1
ATOM 3039 C C . PHE B 1 82 ? -27.641 -12.102 11.977 1 84.75 82 PHE B C 1
ATOM 3041 O O . PHE B 1 82 ? -28.391 -11.508 11.211 1 84.75 82 PHE B O 1
ATOM 3048 N N . MET B 1 83 ? -27.562 -13.398 12.102 1 81.25 83 MET B N 1
ATOM 3049 C CA . MET B 1 83 ? -28.406 -14.25 11.25 1 81.25 83 MET B CA 1
ATOM 3050 C C . MET B 1 83 ? -28.828 -15.508 12 1 81.25 83 MET B C 1
ATOM 3052 O O . MET B 1 83 ? -28.031 -16.109 12.719 1 81.25 83 MET B O 1
ATOM 3056 N N . LYS B 1 84 ? -30.109 -15.789 11.703 1 78.75 84 LYS B N 1
ATOM 3057 C CA . LYS B 1 84 ? -30.609 -17.031 12.305 1 78.75 84 LYS B CA 1
ATOM 3058 C C . LYS B 1 84 ? -30 -18.25 11.625 1 78.75 84 LYS B C 1
ATOM 3060 O O . LYS B 1 84 ? -29.844 -18.266 10.398 1 78.75 84 LYS B O 1
ATOM 3065 N N . GLY B 1 85 ? -29.672 -19.188 12.461 1 74.5 85 GLY B N 1
ATOM 3066 C CA . GLY B 1 85 ? -29.078 -20.406 11.938 1 74.5 85 GLY B CA 1
ATOM 3067 C C . GLY B 1 85 ? -29.922 -21.094 10.883 1 74.5 85 GLY B C 1
ATOM 3068 O O . GLY B 1 85 ? -29.406 -21.594 9.883 1 74.5 85 GLY B O 1
ATOM 3069 N N . THR B 1 86 ? -31.172 -21.078 11.047 1 75.56 86 THR B N 1
ATOM 3070 C CA . THR B 1 86 ? -32.094 -21.719 10.102 1 75.56 86 THR B CA 1
ATOM 3071 C C . THR B 1 86 ? -32.031 -21.016 8.75 1 75.56 86 THR B C 1
ATOM 3073 O O . THR B 1 86 ? -32.156 -21.656 7.707 1 75.56 86 THR B O 1
ATOM 3076 N N . ASP B 1 87 ? -31.859 -19.75 8.789 1 76.44 87 ASP B N 1
ATOM 3077 C CA . ASP B 1 87 ? -31.828 -18.969 7.555 1 76.44 87 ASP B CA 1
ATOM 3078 C C . ASP B 1 87 ? -30.531 -19.219 6.789 1 76.44 87 ASP B C 1
ATOM 3080 O O . ASP B 1 87 ? -30.516 -19.25 5.559 1 76.44 87 ASP B O 1
ATOM 3084 N N . ILE B 1 88 ? -29.5 -19.391 7.52 1 75.19 88 ILE B N 1
ATOM 3085 C CA . ILE B 1 88 ? -28.203 -19.625 6.902 1 75.19 88 ILE B CA 1
ATOM 3086 C C . ILE B 1 88 ? -28.266 -20.891 6.051 1 75.19 88 ILE B C 1
ATOM 3088 O O . ILE B 1 88 ? -27.828 -20.875 4.891 1 75.19 88 ILE B O 1
ATOM 3092 N N . GLU B 1 89 ? -28.75 -21.922 6.59 1 71.44 89 GLU B N 1
ATOM 3093 C CA . GLU B 1 89 ? -28.734 -23.219 5.938 1 71.44 89 GLU B CA 1
ATOM 3094 C C . GLU B 1 89 ? -29.656 -23.234 4.719 1 71.44 89 GLU B C 1
ATOM 3096 O O . GLU B 1 89 ? -29.312 -23.812 3.688 1 71.44 89 GLU B O 1
ATOM 3101 N N . SER B 1 90 ? -30.734 -22.531 4.852 1 72.25 90 SER B N 1
ATOM 3102 C CA . SER B 1 90 ? -31.766 -22.672 3.832 1 72.25 90 SER B CA 1
ATOM 3103 C C . SER B 1 90 ? -31.516 -21.734 2.656 1 72.25 90 SER B C 1
ATOM 3105 O O . SER B 1 90 ? -31.734 -22.109 1.501 1 72.25 90 SER B O 1
ATOM 3107 N N . ILE B 1 91 ? -30.891 -20.641 2.9 1 73.56 91 ILE B N 1
ATOM 3108 C CA . ILE B 1 91 ? -30.922 -19.609 1.87 1 73.56 91 ILE B CA 1
ATOM 3109 C C . ILE B 1 91 ? -29.516 -19.312 1.391 1 73.56 91 ILE B C 1
ATOM 3111 O O . ILE B 1 91 ? -29.297 -19.047 0.204 1 73.56 91 ILE B O 1
ATOM 3115 N N . TYR B 1 92 ? -28.609 -19.547 2.199 1 76.75 92 TYR B N 1
ATOM 3116 C CA . TYR B 1 92 ? -27.359 -18.875 1.86 1 76.75 92 TYR B CA 1
ATOM 3117 C C . TYR B 1 92 ? -26.234 -19.891 1.719 1 76.75 92 TYR B C 1
ATOM 3119 O O . TYR B 1 92 ? -25.156 -19.578 1.209 1 76.75 92 TYR B O 1
ATOM 3127 N N . VAL B 1 93 ? -26.5 -21.109 2.078 1 73.88 93 VAL B N 1
ATOM 3128 C CA . VAL B 1 93 ? -25.406 -22.078 2.018 1 73.88 93 VAL B CA 1
ATOM 3129 C C . VAL B 1 93 ? -25.25 -22.578 0.584 1 73.88 93 VAL B C 1
ATOM 3131 O O . VAL B 1 93 ? -26.219 -22.984 -0.051 1 73.88 93 VAL B O 1
ATOM 3134 N N . THR B 1 94 ? -24.172 -22.312 0.062 1 68.19 94 THR B N 1
ATOM 3135 C CA . THR B 1 94 ? -23.766 -22.891 -1.218 1 68.19 94 THR B CA 1
ATOM 3136 C C . THR B 1 94 ? -22.516 -23.75 -1.052 1 68.19 94 THR B C 1
ATOM 3138 O O . THR B 1 94 ? -21.469 -23.281 -0.586 1 68.19 94 THR B O 1
ATOM 3141 N N . ASP B 1 95 ? -22.641 -25.031 -1.407 1 66.5 95 ASP B N 1
ATOM 3142 C CA . ASP B 1 95 ? -21.547 -25.984 -1.324 1 66.5 95 ASP B CA 1
ATOM 3143 C C . ASP B 1 95 ? -21 -26.078 0.097 1 66.5 95 ASP B C 1
ATOM 3145 O O . ASP B 1 95 ? -19.781 -26.062 0.299 1 66.5 95 ASP B O 1
ATOM 3149 N N . GLY B 1 96 ? -21.953 -25.969 1.056 1 68.75 96 GLY B N 1
ATOM 3150 C CA . GLY B 1 96 ? -21.594 -26.156 2.451 1 68.75 96 GLY B CA 1
ATOM 3151 C C . GLY B 1 96 ? -20.984 -24.906 3.076 1 68.75 96 GLY B C 1
ATOM 3152 O O . GLY B 1 96 ? -20.469 -24.969 4.195 1 68.75 96 GLY B O 1
ATOM 3153 N N . SER B 1 97 ? -20.953 -23.828 2.277 1 75 97 SER B N 1
ATOM 3154 C CA . SER B 1 97 ? -20.359 -22.625 2.832 1 75 97 SER B CA 1
ATOM 3155 C C . SER B 1 97 ? -21.266 -21.422 2.652 1 75 97 SER B C 1
ATOM 3157 O O . SER B 1 97 ? -22.125 -21.406 1.773 1 75 97 SER B O 1
ATOM 3159 N N . VAL B 1 98 ? -21.125 -20.531 3.621 1 77.38 98 VAL B N 1
ATOM 3160 C CA . VAL B 1 98 ? -21.766 -19.219 3.523 1 77.38 98 VAL B CA 1
ATOM 3161 C C . VAL B 1 98 ? -20.719 -18.125 3.354 1 77.38 98 VAL B C 1
ATOM 3163 O O . VAL B 1 98 ? -19.656 -18.188 3.984 1 77.38 98 VAL B O 1
ATOM 3166 N N . THR B 1 99 ? -21.094 -17.281 2.396 1 77.12 99 THR B N 1
ATOM 3167 C CA . THR B 1 99 ? -20.188 -16.172 2.188 1 77.12 99 THR B CA 1
ATOM 3168 C C . THR B 1 99 ? -20.719 -14.898 2.832 1 77.12 99 THR B C 1
ATOM 3170 O O . THR B 1 99 ? -21.828 -14.453 2.502 1 77.12 99 THR B O 1
ATOM 3173 N N . ILE B 1 100 ? -19.984 -14.383 3.807 1 80.75 100 ILE B N 1
ATOM 3174 C CA . ILE B 1 100 ? -20.297 -13.117 4.461 1 80.75 100 ILE B CA 1
ATOM 3175 C C . ILE B 1 100 ? -19.234 -12.086 4.117 1 80.75 100 ILE B C 1
ATOM 3177 O O . ILE B 1 100 ? -18.031 -12.336 4.293 1 80.75 100 ILE B O 1
ATOM 3181 N N . VAL B 1 101 ? -19.703 -11 3.602 1 78.81 101 VAL B N 1
ATOM 3182 C CA . VAL B 1 101 ? -18.781 -9.906 3.275 1 78.81 101 VAL B CA 1
ATOM 3183 C C . VAL B 1 101 ? -18.844 -8.844 4.371 1 78.81 101 VAL B C 1
ATOM 3185 O O . VAL B 1 101 ? -19.922 -8.367 4.727 1 78.81 101 VAL B O 1
ATOM 3188 N N . CYS B 1 102 ? -17.688 -8.555 4.926 1 78.69 102 CYS B N 1
ATOM 3189 C CA . CYS B 1 102 ? -17.578 -7.52 5.953 1 78.69 102 CYS B CA 1
ATOM 3190 C C . CYS B 1 102 ? -16.672 -6.383 5.477 1 78.69 102 CYS B C 1
ATOM 3192 O O . CYS B 1 102 ? -15.672 -6.617 4.797 1 78.69 102 CYS B O 1
ATOM 3194 N N . GLY B 1 103 ? -17.109 -5.195 5.785 1 77.44 103 GLY B N 1
ATOM 3195 C CA . GLY B 1 103 ? -16.328 -4.008 5.453 1 77.44 103 GLY B CA 1
ATOM 3196 C C . GLY B 1 103 ? -16.203 -3.035 6.609 1 77.44 103 GLY B C 1
ATOM 3197 O O . GLY B 1 103 ? -17.141 -2.873 7.395 1 77.44 103 GLY B O 1
ATOM 3198 N N . VAL B 1 104 ? -15.047 -2.531 6.785 1 77.56 104 VAL B N 1
ATOM 3199 C CA . VAL B 1 104 ? -14.805 -1.456 7.742 1 77.56 104 VAL B CA 1
ATOM 3200 C C . VAL B 1 104 ? -14.469 -0.167 6.992 1 77.56 104 VAL B C 1
ATOM 3202 O O . VAL B 1 104 ? -13.555 -0.145 6.16 1 77.56 104 VAL B O 1
ATOM 3205 N N . ILE B 1 105 ? -15.242 0.862 7.266 1 73.44 105 ILE B N 1
ATOM 3206 C CA . ILE B 1 105 ? -15.023 2.176 6.668 1 73.44 105 ILE B CA 1
ATOM 3207 C C . ILE B 1 105 ? -14.641 3.176 7.758 1 73.44 105 ILE B C 1
ATOM 3209 O O . ILE B 1 105 ? -15.453 3.512 8.617 1 73.44 105 ILE B O 1
ATOM 3213 N N . ILE B 1 106 ? -13.406 3.568 7.703 1 69.69 106 ILE B N 1
ATOM 3214 C CA . ILE B 1 106 ? -12.977 4.57 8.672 1 69.69 106 ILE B CA 1
ATOM 3215 C C . ILE B 1 106 ? -13.461 5.949 8.234 1 69.69 106 ILE B C 1
ATOM 3217 O O . ILE B 1 106 ? -13.281 6.344 7.082 1 69.69 106 ILE B O 1
ATOM 3221 N N . THR B 1 107 ? -14.297 6.488 9.117 1 63.09 107 THR B N 1
ATOM 3222 C CA . THR B 1 107 ? -14.82 7.82 8.828 1 63.09 107 THR B CA 1
ATOM 3223 C C . THR B 1 107 ? -14.047 8.883 9.602 1 63.09 107 THR B C 1
ATOM 3225 O O . THR B 1 107 ? -13.656 8.664 10.75 1 63.09 107 THR B O 1
ATOM 3228 N N . HIS B 1 108 ? -13.406 9.703 8.961 1 56.78 108 HIS B N 1
ATOM 3229 C CA . HIS B 1 108 ? -12.781 10.844 9.625 1 56.78 108 HIS B CA 1
ATOM 3230 C C . HIS B 1 108 ? -13.688 12.07 9.57 1 56.78 108 HIS B C 1
ATOM 3232 O O . HIS B 1 108 ? -14.352 12.312 8.562 1 56.78 108 HIS B O 1
ATOM 3238 N N . ASP B 1 109 ? -14.352 12.305 10.797 1 51.88 109 ASP B N 1
ATOM 3239 C CA . ASP B 1 109 ? -15.188 13.5 10.789 1 51.88 109 ASP B CA 1
ATOM 3240 C C . ASP B 1 109 ? -14.617 14.555 9.844 1 51.88 109 ASP B C 1
ATOM 3242 O O . ASP B 1 109 ? -15.375 15.32 9.234 1 51.88 109 ASP B O 1
ATOM 3246 N N . ASP B 1 110 ? -13.32 14.719 10.016 1 53.12 110 ASP B N 1
ATOM 3247 C CA . ASP B 1 110 ? -12.711 15.805 9.258 1 53.12 110 ASP B CA 1
ATOM 3248 C C . ASP B 1 110 ? -11.938 15.273 8.055 1 53.12 110 ASP B C 1
ATOM 3250 O O . ASP B 1 110 ? -11.562 14.102 8.016 1 53.12 110 ASP B O 1
ATOM 3254 N N . ASP B 1 111 ? -12.289 15.875 7.012 1 55.91 111 ASP B N 1
ATOM 3255 C CA . ASP B 1 111 ? -11.641 15.727 5.711 1 55.91 111 ASP B CA 1
ATOM 3256 C C . ASP B 1 111 ? -10.141 15.523 5.867 1 55.91 111 ASP B C 1
ATOM 3258 O O . ASP B 1 111 ? -9.398 16.484 6.082 1 55.91 111 ASP B O 1
ATOM 3262 N N . PRO B 1 112 ? -9.766 14.234 6.301 1 63.5 112 PRO B N 1
ATOM 3263 C CA . PRO B 1 112 ? -8.312 14.117 6.438 1 63.5 112 PRO B CA 1
ATOM 3264 C C . PRO B 1 112 ? -7.566 14.578 5.191 1 63.5 112 PRO B C 1
ATOM 3266 O O . PRO B 1 112 ? -8.141 14.609 4.098 1 63.5 112 PRO B O 1
ATOM 3269 N N . LEU B 1 113 ? -6.508 15.398 5.426 1 77.06 113 LEU B N 1
ATOM 3270 C CA . LEU B 1 113 ? -5.621 15.656 4.293 1 77.06 113 LEU B CA 1
ATOM 3271 C C . LEU B 1 113 ? -5.195 14.352 3.631 1 77.06 113 LEU B C 1
ATOM 3273 O O . LEU B 1 113 ? -4.664 13.461 4.297 1 77.06 113 LEU B O 1
ATOM 3277 N N . ASP B 1 114 ? -5.57 14.172 2.43 1 75.12 114 ASP B N 1
ATOM 3278 C CA . ASP B 1 114 ? -5.273 12.945 1.691 1 75.12 114 ASP B CA 1
ATOM 3279 C C . ASP B 1 114 ? -3.781 12.836 1.385 1 75.12 114 ASP B C 1
ATOM 3281 O O . ASP B 1 114 ? -3.146 13.828 1.013 1 75.12 114 ASP B O 1
ATOM 3285 N N . VAL B 1 115 ? -3.223 11.703 1.718 1 80.88 115 VAL B N 1
ATOM 3286 C CA . VAL B 1 115 ? -1.85 11.391 1.34 1 80.88 115 VAL B CA 1
ATOM 3287 C C . VAL B 1 115 ? -1.842 10.297 0.279 1 80.88 115 VAL B C 1
ATOM 3289 O O . VAL B 1 115 ? -2.41 9.219 0.485 1 80.88 115 VAL B O 1
ATOM 3292 N N . PRO B 1 116 ? -1.273 10.594 -0.856 1 79.88 116 PRO B N 1
ATOM 3293 C CA . PRO B 1 116 ? -1.223 9.57 -1.903 1 79.88 116 PRO B CA 1
ATOM 3294 C C . PRO B 1 116 ? -0.466 8.32 -1.468 1 79.88 116 PRO B C 1
ATOM 3296 O O . PRO B 1 116 ? 0.281 8.352 -0.487 1 79.88 116 PRO B O 1
ATOM 3299 N N . PRO B 1 117 ? -0.701 7.176 -2.164 1 77.69 117 PRO B N 1
ATOM 3300 C CA . PRO B 1 117 ? 0.056 5.957 -1.867 1 77.69 117 PRO B CA 1
ATOM 3301 C C . PRO B 1 117 ? 1.562 6.137 -2.051 1 77.69 117 PRO B C 1
ATOM 3303 O O . PRO B 1 117 ? 2.002 7.156 -2.592 1 77.69 117 PRO B O 1
ATOM 3306 N N . SER B 1 118 ? 2.271 5.16 -1.572 1 85.81 118 SER B N 1
ATOM 3307 C CA . SER B 1 118 ? 3.729 5.223 -1.637 1 85.81 118 SER B CA 1
ATOM 3308 C C . SER B 1 118 ? 4.211 5.363 -3.076 1 85.81 118 SER B C 1
ATOM 3310 O O . SER B 1 118 ? 3.697 4.703 -3.979 1 85.81 118 SER B O 1
ATOM 3312 N N . ASP B 1 119 ? 5.145 6.242 -3.23 1 88.88 119 ASP B N 1
ATOM 3313 C CA . ASP B 1 119 ? 5.746 6.414 -4.551 1 88.88 119 ASP B CA 1
ATOM 3314 C C . ASP B 1 119 ? 7.184 5.895 -4.57 1 88.88 119 ASP B C 1
ATOM 3316 O O . ASP B 1 119 ? 7.953 6.223 -5.473 1 88.88 119 ASP B O 1
ATOM 3320 N N . MET B 1 120 ? 7.555 5.16 -3.582 1 93.5 120 MET B N 1
ATOM 3321 C CA . MET B 1 120 ? 8.914 4.637 -3.48 1 93.5 120 MET B CA 1
ATOM 3322 C C . MET B 1 120 ? 9.242 3.738 -4.668 1 93.5 120 MET B C 1
ATOM 3324 O O . MET B 1 120 ? 10.328 3.828 -5.238 1 93.5 120 MET B O 1
ATOM 3328 N N . GLY B 1 121 ? 8.289 2.9 -5.012 1 93.75 121 GLY B N 1
ATOM 3329 C CA . GLY B 1 121 ? 8.5 2.037 -6.16 1 93.75 121 GLY B CA 1
ATOM 3330 C C . GLY B 1 121 ? 8.797 2.805 -7.438 1 93.75 121 GLY B C 1
ATOM 3331 O O . GLY B 1 121 ? 9.68 2.424 -8.211 1 93.75 121 GLY B O 1
ATOM 3332 N N . SER B 1 122 ? 8.078 3.865 -7.625 1 93.62 122 SER B N 1
ATOM 3333 C CA . SER B 1 122 ? 8.281 4.695 -8.805 1 93.62 122 SER B CA 1
ATOM 3334 C C . SER B 1 122 ? 9.648 5.367 -8.781 1 93.62 122 SER B C 1
ATOM 3336 O O . SER B 1 122 ? 10.328 5.434 -9.805 1 93.62 122 SER B O 1
ATOM 3338 N N . HIS B 1 123 ? 10.047 5.836 -7.672 1 97.5 123 HIS B N 1
ATOM 3339 C CA . HIS B 1 123 ? 11.344 6.488 -7.527 1 97.5 123 HIS B CA 1
ATOM 3340 C C . HIS B 1 123 ? 12.484 5.512 -7.789 1 97.5 123 HIS B C 1
ATOM 3342 O O . HIS B 1 123 ? 13.406 5.809 -8.562 1 97.5 123 HIS B O 1
ATOM 3348 N N . LEU B 1 124 ? 12.414 4.367 -7.207 1 97.88 124 LEU B N 1
ATOM 3349 C CA . LEU B 1 124 ? 13.484 3.381 -7.367 1 97.88 124 LEU B CA 1
ATOM 3350 C C . LEU B 1 124 ? 13.461 2.787 -8.773 1 97.88 124 LEU B C 1
ATOM 3352 O O . LEU B 1 124 ? 14.508 2.412 -9.305 1 97.88 124 LEU B O 1
ATOM 3356 N N . GLY B 1 125 ? 12.242 2.725 -9.32 1 97.19 125 GLY B N 1
ATOM 3357 C CA . GLY B 1 125 ? 12.156 2.346 -10.719 1 97.19 125 GLY B CA 1
ATOM 3358 C C . GLY B 1 125 ? 12.898 3.299 -11.641 1 97.19 125 GLY B C 1
ATOM 3359 O O . GLY B 1 125 ? 13.57 2.865 -12.578 1 97.19 125 GLY B O 1
ATOM 3360 N N . ARG B 1 126 ? 12.789 4.547 -11.398 1 97.12 126 ARG B N 1
ATOM 3361 C CA . ARG B 1 126 ? 13.508 5.547 -12.18 1 97.12 126 ARG B CA 1
ATOM 3362 C C . ARG B 1 126 ? 15.016 5.414 -11.984 1 97.12 126 ARG B C 1
ATOM 3364 O O . ARG B 1 126 ? 15.789 5.641 -12.922 1 97.12 126 ARG B O 1
ATOM 3371 N N . LEU B 1 127 ? 15.383 5.066 -10.781 1 97.81 127 LEU B N 1
ATOM 3372 C CA . LEU B 1 127 ? 16.797 4.816 -10.508 1 97.81 127 LEU B CA 1
ATOM 3373 C C . LEU B 1 127 ? 17.328 3.682 -11.375 1 97.81 127 LEU B C 1
ATOM 3375 O O . LEU B 1 127 ? 18.422 3.789 -11.945 1 97.81 127 LEU B O 1
ATOM 3379 N N . LEU B 1 128 ? 16.562 2.639 -11.438 1 97.69 128 LEU B N 1
ATOM 3380 C CA . LEU B 1 128 ? 16.969 1.505 -12.266 1 97.69 128 LEU B CA 1
ATOM 3381 C C . LEU B 1 128 ? 17.109 1.923 -13.719 1 97.69 128 LEU B C 1
ATOM 3383 O O . LEU B 1 128 ? 18.062 1.527 -14.391 1 97.69 128 LEU B O 1
ATOM 3387 N N . ASN B 1 129 ? 16.234 2.77 -14.188 1 96.56 129 ASN B N 1
ATOM 3388 C CA . ASN B 1 129 ? 16.219 3.199 -15.578 1 96.56 129 ASN B CA 1
ATOM 3389 C C . ASN B 1 129 ? 17.375 4.141 -15.883 1 96.56 129 ASN B C 1
ATOM 3391 O O . ASN B 1 129 ? 17.984 4.066 -16.953 1 96.56 129 ASN B O 1
ATOM 3395 N N . SER B 1 130 ? 17.688 5.043 -14.938 1 95.56 130 SER B N 1
ATOM 3396 C CA . SER B 1 130 ? 18.734 6.035 -15.172 1 95.56 130 SER B CA 1
ATOM 3397 C C . SER B 1 130 ? 20.125 5.438 -14.953 1 95.56 130 SER B C 1
ATOM 3399 O O . SER B 1 130 ? 21.109 5.977 -15.438 1 95.56 130 SER B O 1
ATOM 3401 N N . ASN B 1 131 ? 20.219 4.395 -14.156 1 94.31 131 ASN B N 1
ATOM 3402 C CA . ASN B 1 131 ? 21.453 3.697 -13.805 1 94.31 131 ASN B CA 1
ATOM 3403 C C . ASN B 1 131 ? 22.391 4.586 -12.992 1 94.31 131 ASN B C 1
ATOM 3405 O O . ASN B 1 131 ? 23.594 4.312 -12.898 1 94.31 131 ASN B O 1
ATOM 3409 N N . ASP B 1 132 ? 21.781 5.668 -12.469 1 93.38 132 ASP B N 1
ATOM 3410 C CA . ASP B 1 132 ? 22.609 6.555 -11.648 1 93.38 132 ASP B CA 1
ATOM 3411 C C . ASP B 1 132 ? 23.172 5.816 -10.438 1 93.38 132 ASP B C 1
ATOM 3413 O O . ASP B 1 132 ? 22.422 5.258 -9.641 1 93.38 132 ASP B O 1
ATOM 3417 N N . GLY B 1 133 ? 24.5 5.789 -10.445 1 92.06 133 GLY B N 1
ATOM 3418 C CA . GLY B 1 133 ? 25.125 5.215 -9.266 1 92.06 133 GLY B CA 1
ATOM 3419 C C . GLY B 1 133 ? 25.172 3.699 -9.297 1 92.06 133 GLY B C 1
ATOM 3420 O O . GLY B 1 133 ? 25.438 3.061 -8.273 1 92.06 133 GLY B O 1
ATOM 3421 N N . SER B 1 134 ? 24.922 3.123 -10.406 1 95.06 134 SER B N 1
ATOM 3422 C CA . SER B 1 134 ? 25.016 1.67 -10.5 1 95.06 134 SER B CA 1
ATOM 3423 C C . SER B 1 134 ? 26.438 1.186 -10.227 1 95.06 134 SER B C 1
ATOM 3425 O O . SER B 1 134 ? 27.406 1.875 -10.547 1 95.06 134 SER B O 1
ATOM 3427 N N . ASP B 1 135 ? 26.547 -0.02 -9.633 1 93.75 135 ASP B N 1
ATOM 3428 C CA . ASP B 1 135 ? 27.875 -0.489 -9.25 1 93.75 135 ASP B CA 1
ATOM 3429 C C . ASP B 1 135 ? 28.016 -1.987 -9.5 1 93.75 135 ASP B C 1
ATOM 3431 O O . ASP B 1 135 ? 28.984 -2.605 -9.055 1 93.75 135 ASP B O 1
ATOM 3435 N N . VAL B 1 136 ? 27.062 -2.578 -10.188 1 95.38 136 VAL B N 1
ATOM 3436 C CA . VAL B 1 136 ? 27.156 -3.973 -10.609 1 95.38 136 VAL B CA 1
ATOM 3437 C C . VAL B 1 136 ? 26.406 -4.172 -11.922 1 95.38 136 VAL B C 1
ATOM 3439 O O . VAL B 1 136 ? 25.453 -3.455 -12.211 1 95.38 136 VAL B O 1
ATOM 3442 N N . SER B 1 137 ? 26.859 -5.055 -12.672 1 96.75 137 SER B N 1
ATOM 3443 C CA . SER B 1 137 ? 26.203 -5.367 -13.945 1 96.75 137 SER B CA 1
ATOM 3444 C C . SER B 1 137 ? 26 -6.871 -14.109 1 96.75 137 SER B C 1
ATOM 3446 O O . SER B 1 137 ? 26.828 -7.664 -13.656 1 96.75 137 SER B O 1
ATOM 3448 N N . PHE B 1 138 ? 24.922 -7.254 -14.734 1 96.5 138 PHE B N 1
ATOM 3449 C CA . PHE B 1 138 ? 24.609 -8.641 -15.062 1 96.5 138 PHE B CA 1
ATOM 3450 C C . PHE B 1 138 ? 24.547 -8.836 -16.578 1 96.5 138 PHE B C 1
ATOM 3452 O O . PHE B 1 138 ? 23.922 -8.047 -17.281 1 96.5 138 PHE B O 1
ATOM 3459 N N . ILE B 1 139 ? 25.219 -9.859 -16.984 1 96.81 139 ILE B N 1
ATOM 3460 C CA . ILE B 1 139 ? 25.25 -10.156 -18.422 1 96.81 139 ILE B CA 1
ATOM 3461 C C . ILE B 1 139 ? 24.484 -11.438 -18.703 1 96.81 139 ILE B C 1
ATOM 3463 O O . ILE B 1 139 ? 24.797 -12.5 -18.156 1 96.81 139 ILE B O 1
ATOM 3467 N N . ILE B 1 140 ? 23.453 -11.312 -19.5 1 94.94 140 ILE B N 1
ATOM 3468 C CA . ILE B 1 140 ? 22.625 -12.445 -19.891 1 94.94 140 ILE B CA 1
ATOM 3469 C C . ILE B 1 140 ? 22.5 -12.508 -21.422 1 94.94 140 ILE B C 1
ATOM 3471 O O . ILE B 1 140 ? 21.875 -11.641 -22.031 1 94.94 140 ILE B O 1
ATOM 3475 N N . LYS B 1 141 ? 23.031 -13.484 -22 1 92.44 141 LYS B N 1
ATOM 3476 C CA . LYS B 1 141 ? 23 -13.688 -23.438 1 92.44 141 LYS B CA 1
ATOM 3477 C C . LYS B 1 141 ? 23.391 -12.414 -24.188 1 92.44 141 LYS B C 1
ATOM 3479 O O . LYS B 1 141 ? 22.688 -11.977 -25.094 1 92.44 141 LYS B O 1
ATOM 3484 N N . GLY B 1 142 ? 24.422 -11.719 -23.719 1 91.56 142 GLY B N 1
ATOM 3485 C CA . GLY B 1 142 ? 25 -10.555 -24.375 1 91.56 142 GLY B CA 1
ATOM 3486 C C . GLY B 1 142 ? 24.359 -9.25 -23.953 1 91.56 142 GLY B C 1
ATOM 3487 O O . GLY B 1 142 ? 24.844 -8.172 -24.312 1 91.56 142 GLY B O 1
ATOM 3488 N N . GLU B 1 143 ? 23.234 -9.328 -23.266 1 95.31 143 GLU B N 1
ATOM 3489 C CA . GLU B 1 143 ? 22.594 -8.117 -22.75 1 95.31 143 GLU B CA 1
ATOM 3490 C C . GLU B 1 143 ? 23.125 -7.762 -21.359 1 95.31 143 GLU B C 1
ATOM 3492 O O . GLU B 1 143 ? 23.297 -8.641 -20.516 1 95.31 143 GLU B O 1
ATOM 3497 N N . THR B 1 144 ? 23.375 -6.484 -21.203 1 96.94 144 THR B N 1
ATOM 3498 C CA . THR B 1 144 ? 23.906 -6.023 -19.938 1 96.94 144 THR B CA 1
ATOM 3499 C C . THR B 1 144 ? 22.844 -5.281 -19.125 1 96.94 144 THR B C 1
ATOM 3501 O O . THR B 1 144 ? 22.141 -4.422 -19.672 1 96.94 144 THR B O 1
ATOM 3504 N N . PHE B 1 145 ? 22.688 -5.641 -17.844 1 97.38 145 PHE B N 1
ATOM 3505 C CA . PHE B 1 145 ? 21.766 -4.992 -16.922 1 97.38 145 PHE B CA 1
ATOM 3506 C C . PHE B 1 145 ? 22.531 -4.375 -15.75 1 97.38 145 PHE B C 1
ATOM 3508 O O . PHE B 1 145 ? 23.203 -5.082 -15 1 97.38 145 PHE B O 1
ATOM 3515 N N . LEU B 1 146 ? 22.453 -3.049 -15.648 1 97.69 146 LEU B N 1
ATOM 3516 C CA . LEU B 1 146 ? 23.094 -2.35 -14.539 1 97.69 146 LEU B CA 1
ATOM 3517 C C . LEU B 1 146 ? 22.172 -2.311 -13.32 1 97.69 146 LEU B C 1
ATOM 3519 O O . LEU B 1 146 ? 20.953 -2.193 -13.461 1 97.69 146 LEU B O 1
ATOM 3523 N N . ALA B 1 147 ? 22.734 -2.479 -12.148 1 97.56 147 ALA B N 1
ATOM 3524 C CA . ALA B 1 147 ? 21.953 -2.492 -10.914 1 97.56 147 ALA B CA 1
ATOM 3525 C C . ALA B 1 147 ? 22.781 -1.951 -9.742 1 97.56 147 ALA B C 1
ATOM 3527 O O . ALA B 1 147 ? 23.859 -1.405 -9.938 1 97.56 147 ALA B O 1
ATOM 3528 N N . HIS B 1 148 ? 22.266 -1.933 -8.617 1 96.62 148 HIS B N 1
ATOM 3529 C CA . HIS B 1 148 ? 22.891 -1.419 -7.398 1 96.62 148 HIS B CA 1
ATOM 3530 C C . HIS B 1 148 ? 23.031 -2.516 -6.348 1 96.62 148 HIS B C 1
ATOM 3532 O O . HIS B 1 148 ? 22.047 -3.086 -5.895 1 96.62 148 HIS B O 1
ATOM 3538 N N . ARG B 1 149 ? 24.219 -2.766 -5.898 1 96 149 ARG B N 1
ATOM 3539 C CA . ARG B 1 149 ? 24.547 -3.863 -4.996 1 96 149 ARG B CA 1
ATOM 3540 C C . ARG B 1 149 ? 23.719 -3.781 -3.717 1 96 149 ARG B C 1
ATOM 3542 O O . ARG B 1 149 ? 23.125 -4.773 -3.291 1 96 149 ARG B O 1
ATOM 3549 N N . ALA B 1 150 ? 23.688 -2.615 -3.145 1 95.56 150 ALA B N 1
ATOM 3550 C CA . ALA B 1 150 ? 23.031 -2.439 -1.849 1 95.56 150 ALA B CA 1
ATOM 3551 C C . ALA B 1 150 ? 21.547 -2.734 -1.94 1 95.56 150 ALA B C 1
ATOM 3553 O O . ALA B 1 150 ? 20.969 -3.369 -1.051 1 95.56 150 ALA B O 1
ATOM 3554 N N . LEU B 1 151 ? 20.922 -2.262 -3.016 1 97.44 151 LEU B N 1
ATOM 3555 C CA . LEU B 1 151 ? 19.5 -2.475 -3.195 1 97.44 151 LEU B CA 1
ATOM 3556 C C . LEU B 1 151 ? 19.188 -3.955 -3.396 1 97.44 151 LEU B C 1
ATOM 3558 O O . LEU B 1 151 ? 18.281 -4.496 -2.758 1 97.44 151 LEU B O 1
ATOM 3562 N N . LEU B 1 152 ? 19.969 -4.621 -4.227 1 97.38 152 LEU B N 1
ATOM 3563 C CA . LEU B 1 152 ? 19.766 -6.043 -4.469 1 97.38 152 LEU B CA 1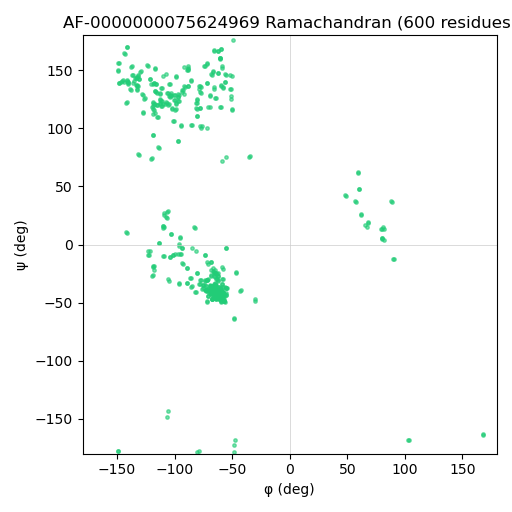
ATOM 3564 C C . LEU B 1 152 ? 19.984 -6.852 -3.197 1 97.38 152 LEU B C 1
ATOM 3566 O O . LEU B 1 152 ? 19.234 -7.773 -2.896 1 97.38 152 LEU B O 1
ATOM 3570 N N . ALA B 1 153 ? 21.016 -6.457 -2.48 1 96.62 153 ALA B N 1
ATOM 3571 C CA . ALA B 1 153 ? 21.344 -7.145 -1.233 1 96.62 153 ALA B CA 1
ATOM 3572 C C . ALA B 1 153 ? 20.234 -6.965 -0.203 1 96.62 153 ALA B C 1
ATOM 3574 O O . ALA B 1 153 ? 19.969 -7.871 0.59 1 96.62 153 ALA B O 1
ATOM 3575 N N . ALA B 1 154 ? 19.594 -5.852 -0.204 1 97.88 154 ALA B N 1
ATOM 3576 C CA . ALA B 1 154 ? 18.516 -5.57 0.738 1 97.88 154 ALA B CA 1
ATOM 3577 C C . ALA B 1 154 ? 17.281 -6.422 0.436 1 97.88 154 ALA B C 1
ATOM 3579 O O . ALA B 1 154 ? 16.578 -6.848 1.352 1 97.88 154 ALA B O 1
ATOM 3580 N N . ARG B 1 155 ? 17.062 -6.656 -0.817 1 98 155 ARG B N 1
ATOM 3581 C CA . ARG B 1 155 ? 15.812 -7.281 -1.241 1 98 155 ARG B CA 1
ATOM 3582 C C . ARG B 1 155 ? 15.938 -8.797 -1.239 1 98 155 ARG B C 1
ATOM 3584 O O . ARG B 1 155 ? 14.93 -9.508 -1.167 1 98 155 ARG B O 1
ATOM 3591 N N . SER B 1 156 ? 17.188 -9.32 -1.286 1 98.06 156 SER B N 1
ATOM 3592 C CA . SER B 1 156 ? 17.422 -10.758 -1.428 1 98.06 156 SER B CA 1
ATOM 3593 C C . SER B 1 156 ? 18.609 -11.211 -0.584 1 98.06 156 SER B C 1
ATOM 3595 O O . SER B 1 156 ? 19.734 -10.781 -0.806 1 98.06 156 SER B O 1
ATOM 3597 N N . PRO B 1 157 ? 18.391 -12.148 0.308 1 96.94 157 PRO B N 1
ATOM 3598 C CA . PRO B 1 157 ? 19.516 -12.688 1.076 1 96.94 157 PRO B CA 1
ATOM 3599 C C . PRO B 1 157 ? 20.547 -13.375 0.195 1 96.94 157 PRO B C 1
ATOM 3601 O O . PRO B 1 157 ? 21.734 -13.398 0.533 1 96.94 157 PRO B O 1
ATOM 3604 N N . VAL B 1 158 ? 20.141 -13.938 -0.876 1 96.31 158 VAL B N 1
ATOM 3605 C CA . VAL B 1 158 ? 21.047 -14.602 -1.805 1 96.31 158 VAL B CA 1
ATOM 3606 C C . VAL B 1 158 ? 21.953 -13.562 -2.469 1 96.31 158 VAL B C 1
ATOM 3608 O O . VAL B 1 158 ? 23.172 -13.734 -2.508 1 96.31 158 VAL B O 1
ATOM 3611 N N . PHE B 1 159 ? 21.375 -12.492 -2.938 1 95.62 159 PHE B N 1
ATOM 3612 C CA . PHE B 1 159 ? 22.188 -11.422 -3.504 1 95.62 159 PHE B CA 1
ATOM 3613 C C . PHE B 1 159 ? 23.078 -10.797 -2.438 1 95.62 159 PHE B C 1
ATOM 3615 O O . PHE B 1 159 ? 24.203 -10.375 -2.727 1 95.62 159 PHE B O 1
ATOM 3622 N N . LYS B 1 160 ? 22.531 -10.711 -1.207 1 95.88 160 LYS B N 1
ATOM 3623 C CA . LYS B 1 160 ? 23.359 -10.188 -0.124 1 95.88 160 LYS B CA 1
ATOM 3624 C C . LYS B 1 160 ? 24.641 -11.008 0.05 1 95.88 160 LYS B C 1
ATOM 3626 O O . LYS B 1 160 ? 25.734 -10.453 0.133 1 95.88 160 LYS B O 1
ATOM 3631 N N . ALA B 1 161 ? 24.516 -12.25 0.065 1 94.06 161 ALA B N 1
ATOM 3632 C CA . ALA B 1 161 ? 25.656 -13.148 0.206 1 94.06 161 ALA B CA 1
ATOM 3633 C C . ALA B 1 161 ? 26.578 -13.055 -1.007 1 94.06 161 ALA B C 1
ATOM 3635 O O . ALA B 1 161 ? 27.797 -13.023 -0.864 1 94.06 161 ALA B O 1
ATOM 3636 N N . GLN B 1 162 ? 26.031 -12.945 -2.174 1 92.44 162 GLN B N 1
ATOM 3637 C CA . GLN B 1 162 ? 26.781 -12.977 -3.428 1 92.44 162 GLN B CA 1
ATOM 3638 C C . GLN B 1 162 ? 27.531 -11.664 -3.652 1 92.44 162 GLN B C 1
ATOM 3640 O O . GLN B 1 162 ? 28.641 -11.656 -4.18 1 92.44 162 GLN B O 1
ATOM 3645 N N . LEU B 1 163 ? 26.922 -10.57 -3.223 1 93.62 163 LEU B N 1
ATOM 3646 C CA . LEU B 1 163 ? 27.453 -9.273 -3.623 1 93.62 163 LEU B CA 1
ATOM 3647 C C . LEU B 1 163 ? 28.188 -8.609 -2.465 1 93.62 163 LEU B C 1
ATOM 3649 O O . LEU B 1 163 ? 29.094 -7.805 -2.682 1 93.62 163 LEU B O 1
ATOM 3653 N N . LEU B 1 164 ? 27.75 -8.875 -1.23 1 90.75 164 LEU B N 1
ATOM 3654 C CA . LEU B 1 164 ? 28.328 -8.18 -0.086 1 90.75 164 LEU B CA 1
ATOM 3655 C C . LEU B 1 164 ? 28.922 -9.164 0.912 1 90.75 164 LEU B C 1
ATOM 3657 O O . LEU B 1 164 ? 29.562 -8.758 1.892 1 90.75 164 LEU B O 1
ATOM 3661 N N . GLY B 1 165 ? 28.75 -10.344 0.701 1 87.44 165 GLY B N 1
ATOM 3662 C CA . GLY B 1 165 ? 29.25 -11.344 1.635 1 87.44 165 GLY B CA 1
ATOM 3663 C C . GLY B 1 165 ? 30.766 -11.391 1.709 1 87.44 165 GLY B C 1
ATOM 3664 O O . GLY B 1 165 ? 31.453 -10.781 0.888 1 87.44 165 GLY B O 1
ATOM 3665 N N . SER B 1 166 ? 31.203 -12.055 2.678 1 83.62 166 SER B N 1
ATOM 3666 C CA . SER B 1 166 ? 32.625 -12.156 2.973 1 83.62 166 SER B CA 1
ATOM 3667 C C . SER B 1 166 ? 33.406 -12.758 1.797 1 83.62 166 SER B C 1
ATOM 3669 O O . SER B 1 166 ? 34.562 -12.398 1.559 1 83.62 166 SER B O 1
ATOM 3671 N N . MET B 1 167 ? 32.812 -13.578 1.044 1 78.44 167 MET B N 1
ATOM 3672 C CA . MET B 1 167 ? 33.469 -14.258 -0.067 1 78.44 167 MET B CA 1
ATOM 3673 C C . MET B 1 167 ? 33.219 -13.516 -1.378 1 78.44 167 MET B C 1
ATOM 3675 O O . MET B 1 167 ? 33.719 -13.914 -2.426 1 78.44 167 MET B O 1
ATOM 3679 N N . ALA B 1 168 ? 32.5 -12.461 -1.23 1 76.12 168 ALA B N 1
ATOM 3680 C CA . ALA B 1 168 ? 32.125 -11.719 -2.441 1 76.12 168 ALA B CA 1
ATOM 3681 C C . ALA B 1 168 ? 33.312 -10.852 -2.898 1 76.12 168 ALA B C 1
ATOM 3683 O O . ALA B 1 168 ? 34.031 -10.281 -2.074 1 76.12 168 ALA B O 1
ATOM 3684 N N . ASP B 1 169 ? 33.531 -10.938 -4.117 1 71.25 169 ASP B N 1
ATOM 3685 C CA . ASP B 1 169 ? 34.531 -10.031 -4.684 1 71.25 169 ASP B CA 1
ATOM 3686 C C . ASP B 1 169 ? 33.969 -8.617 -4.828 1 71.25 169 ASP B C 1
ATOM 3688 O O . ASP B 1 169 ? 33.156 -8.352 -5.73 1 71.25 169 ASP B O 1
ATOM 3692 N N . ALA B 1 170 ? 34.312 -7.785 -3.98 1 66.06 170 ALA B N 1
ATOM 3693 C CA . ALA B 1 170 ? 33.812 -6.414 -3.928 1 66.06 170 ALA B CA 1
ATOM 3694 C C . ALA B 1 170 ? 34.125 -5.664 -5.219 1 66.06 170 ALA B C 1
ATOM 3696 O O . ALA B 1 170 ? 33.438 -4.703 -5.57 1 66.06 170 ALA B O 1
ATOM 3697 N N . LYS B 1 171 ? 35.062 -6.258 -5.84 1 68.38 171 LYS B N 1
ATOM 3698 C CA . LYS B 1 171 ? 35.562 -5.598 -7.047 1 68.38 171 LYS B CA 1
ATOM 3699 C C . LYS B 1 171 ? 34.875 -6.152 -8.297 1 68.38 171 LYS B C 1
ATOM 3701 O O . LYS B 1 171 ? 35.031 -5.605 -9.391 1 68.38 171 LYS B O 1
ATOM 3706 N N . MET B 1 172 ? 34.125 -7.215 -8.023 1 74.56 172 MET B N 1
ATOM 3707 C CA . MET B 1 172 ? 33.469 -7.777 -9.188 1 74.56 172 MET B CA 1
ATOM 3708 C C . MET B 1 172 ? 32.344 -6.848 -9.68 1 74.56 172 MET B C 1
ATOM 3710 O O . MET B 1 172 ? 31.375 -6.598 -8.953 1 74.56 172 MET B O 1
ATOM 3714 N N . THR B 1 173 ? 32.562 -6.414 -10.914 1 85.12 173 THR B N 1
ATOM 3715 C CA . THR B 1 173 ? 31.656 -5.395 -11.414 1 85.12 173 THR B CA 1
ATOM 3716 C C . THR B 1 173 ? 30.656 -6.008 -12.391 1 85.12 173 THR B C 1
ATOM 3718 O O . THR B 1 173 ? 29.625 -5.395 -12.695 1 85.12 173 THR B O 1
ATOM 3721 N N . SER B 1 174 ? 30.969 -7.285 -12.75 1 92.25 174 SER B N 1
ATOM 3722 C CA . SER B 1 174 ? 30.062 -7.895 -13.719 1 92.25 174 SER B CA 1
ATOM 3723 C C . SER B 1 174 ? 29.812 -9.359 -13.391 1 92.25 174 SER B C 1
ATOM 3725 O O . SER B 1 174 ? 30.734 -10.086 -13 1 92.25 174 SER B O 1
ATOM 3727 N N . ILE B 1 175 ? 28.641 -9.828 -13.508 1 92.81 175 ILE B N 1
ATOM 3728 C CA . ILE B 1 175 ? 28.219 -11.195 -13.25 1 92.81 175 ILE B CA 1
ATOM 3729 C C . ILE B 1 175 ? 27.5 -11.758 -14.469 1 92.81 175 ILE B C 1
ATOM 3731 O O . ILE B 1 175 ? 26.516 -11.172 -14.93 1 92.81 175 ILE B O 1
ATOM 3735 N N . THR B 1 176 ? 27.891 -12.852 -14.969 1 93.31 176 THR B N 1
ATOM 3736 C CA . THR B 1 176 ? 27.25 -13.5 -16.109 1 93.31 176 THR B CA 1
ATOM 3737 C C . THR B 1 176 ? 26.281 -14.578 -15.625 1 93.31 176 THR B C 1
ATOM 3739 O O . THR B 1 176 ? 26.641 -15.422 -14.797 1 93.31 176 THR B O 1
ATOM 3742 N N . MET B 1 177 ? 25.094 -14.523 -16.125 1 90.88 177 MET B N 1
ATOM 3743 C CA . MET B 1 177 ? 24.078 -15.508 -15.781 1 90.88 177 MET B CA 1
ATOM 3744 C C . MET B 1 177 ? 23.672 -16.312 -17.016 1 90.88 177 MET B C 1
ATOM 3746 O O . MET B 1 177 ? 23.453 -15.742 -18.078 1 90.88 177 MET B O 1
ATOM 3750 N N . HIS B 1 178 ? 23.484 -17.672 -16.891 1 89.5 178 HIS B N 1
ATOM 3751 C CA . HIS B 1 178 ? 23.234 -18.516 -18.047 1 89.5 178 HIS B CA 1
ATOM 3752 C C . HIS B 1 178 ? 21.875 -19.203 -17.969 1 89.5 178 HIS B C 1
ATOM 3754 O O . HIS B 1 178 ? 21.312 -19.609 -18.984 1 89.5 178 HIS B O 1
ATOM 3760 N N . ASP B 1 179 ? 21.234 -19.391 -16.922 1 84.88 179 ASP B N 1
ATOM 3761 C CA . ASP B 1 179 ? 20.047 -20.219 -16.766 1 84.88 179 ASP B CA 1
ATOM 3762 C C . ASP B 1 179 ? 18.781 -19.359 -16.625 1 84.88 179 ASP B C 1
ATOM 3764 O O . ASP B 1 179 ? 17.828 -19.766 -15.961 1 84.88 179 ASP B O 1
ATOM 3768 N N . ILE B 1 180 ? 18.906 -18.141 -17.281 1 86.81 180 ILE B N 1
ATOM 3769 C CA . ILE B 1 180 ? 17.766 -17.25 -17.172 1 86.81 180 ILE B CA 1
ATOM 3770 C C . ILE B 1 180 ? 17.641 -16.406 -18.438 1 86.81 180 ILE B C 1
ATOM 3772 O O . ILE B 1 180 ? 18.656 -16.016 -19.031 1 86.81 180 ILE B O 1
ATOM 3776 N N . SER B 1 181 ? 16.422 -16.219 -18.891 1 90.44 181 SER B N 1
ATOM 3777 C CA . SER B 1 181 ? 16.234 -15.328 -20.031 1 90.44 181 SER B CA 1
ATOM 3778 C C . SER B 1 181 ? 16.391 -13.867 -19.609 1 90.44 181 SER B C 1
ATOM 3780 O O . SER B 1 181 ? 16.156 -13.516 -18.453 1 90.44 181 SER B O 1
ATOM 3782 N N . ALA B 1 182 ? 16.781 -13.055 -20.609 1 92.06 182 ALA B N 1
ATOM 3783 C CA . ALA B 1 182 ? 16.938 -11.625 -20.359 1 92.06 182 ALA B CA 1
ATOM 3784 C C . ALA B 1 182 ? 15.609 -11 -19.922 1 92.06 182 ALA B C 1
ATOM 3786 O O . ALA B 1 182 ? 15.586 -10.164 -19.016 1 92.06 182 ALA B O 1
ATOM 3787 N N . ALA B 1 183 ? 14.547 -11.461 -20.484 1 91 183 ALA B N 1
ATOM 3788 C CA . ALA B 1 183 ? 13.227 -10.906 -20.172 1 91 183 ALA B CA 1
ATOM 3789 C C . ALA B 1 183 ? 12.82 -11.234 -18.75 1 91 183 ALA B C 1
ATOM 3791 O O . ALA B 1 183 ? 12.305 -10.367 -18.031 1 91 183 ALA B O 1
ATOM 3792 N N . THR B 1 184 ? 13.062 -12.43 -18.359 1 93 184 THR B N 1
ATOM 3793 C CA . THR B 1 184 ? 12.719 -12.859 -17 1 93 184 THR B CA 1
ATOM 3794 C C . THR B 1 184 ? 13.555 -12.117 -15.969 1 93 184 THR B C 1
ATOM 3796 O O . THR B 1 184 ? 13.023 -11.656 -14.953 1 93 184 THR B O 1
ATOM 3799 N N . PHE B 1 185 ? 14.812 -11.969 -16.297 1 95.38 185 PHE B N 1
ATOM 3800 C CA . PHE B 1 185 ? 15.68 -11.258 -15.375 1 95.38 185 PHE B CA 1
ATOM 3801 C C . PHE B 1 185 ? 15.266 -9.805 -15.234 1 95.38 185 PHE B C 1
ATOM 3803 O O . PHE B 1 185 ? 15.227 -9.258 -14.133 1 95.38 185 PHE B O 1
ATOM 3810 N N . LYS B 1 186 ? 14.977 -9.234 -16.391 1 95.12 186 LYS B N 1
ATOM 3811 C CA . LYS B 1 186 ? 14.539 -7.84 -16.391 1 95.12 186 LYS B CA 1
ATOM 3812 C C . LYS B 1 186 ? 13.305 -7.648 -15.523 1 95.12 186 LYS B C 1
ATOM 3814 O O . LYS B 1 186 ? 13.227 -6.688 -14.75 1 95.12 186 LYS B O 1
ATOM 3819 N N . ALA B 1 187 ? 12.352 -8.539 -15.586 1 95.56 187 ALA B N 1
ATOM 3820 C CA . ALA B 1 187 ? 11.133 -8.477 -14.789 1 95.56 187 ALA B CA 1
ATOM 3821 C C . ALA B 1 187 ? 11.445 -8.625 -13.305 1 95.56 187 ALA B C 1
ATOM 3823 O O . ALA B 1 187 ? 10.898 -7.902 -12.469 1 95.56 187 ALA B O 1
ATOM 3824 N N . MET B 1 188 ? 12.305 -9.57 -13.008 1 97.12 188 MET B N 1
ATOM 3825 C CA . MET B 1 188 ? 12.703 -9.789 -11.617 1 97.12 188 MET B CA 1
ATOM 3826 C C . MET B 1 188 ? 13.406 -8.555 -11.055 1 97.12 188 MET B C 1
ATOM 3828 O O . MET B 1 188 ? 13.109 -8.125 -9.938 1 97.12 188 MET B O 1
ATOM 3832 N N . LEU B 1 189 ? 14.312 -8.016 -11.875 1 97.44 189 LEU B N 1
ATOM 3833 C CA . LEU B 1 189 ? 15.055 -6.832 -11.453 1 97.44 189 LEU B CA 1
ATOM 3834 C C . LEU B 1 189 ? 14.109 -5.664 -11.195 1 97.44 189 LEU B C 1
ATOM 3836 O O . LEU B 1 189 ? 14.242 -4.977 -10.18 1 97.44 189 LEU B O 1
ATOM 3840 N N . ARG B 1 190 ? 13.227 -5.461 -12.094 1 96.88 190 ARG B N 1
ATOM 3841 C CA . ARG B 1 190 ? 12.242 -4.395 -11.922 1 96.88 190 ARG B CA 1
ATOM 3842 C C . ARG B 1 190 ? 11.438 -4.594 -10.641 1 96.88 190 ARG B C 1
ATOM 3844 O O . ARG B 1 190 ? 11.188 -3.635 -9.906 1 96.88 190 ARG B O 1
ATOM 3851 N N . PHE B 1 191 ? 11.047 -5.785 -10.383 1 97.44 191 PHE B N 1
ATOM 3852 C CA . PHE B 1 191 ? 10.312 -6.086 -9.156 1 97.44 191 PHE B CA 1
ATOM 3853 C C . PHE B 1 191 ? 11.141 -5.727 -7.93 1 97.44 191 PHE B C 1
ATOM 3855 O O . PHE B 1 191 ? 10.617 -5.172 -6.961 1 97.44 191 PHE B O 1
ATOM 3862 N N . MET B 1 192 ? 12.367 -6.059 -7.961 1 98.38 192 MET B N 1
ATOM 3863 C CA . MET B 1 192 ? 13.219 -5.812 -6.801 1 98.38 192 MET B CA 1
ATOM 3864 C C . MET B 1 192 ? 13.32 -4.32 -6.504 1 98.38 192 MET B C 1
ATOM 3866 O O . MET B 1 192 ? 13.484 -3.926 -5.348 1 98.38 192 MET B O 1
ATOM 3870 N N . TYR B 1 193 ? 13.148 -3.518 -7.535 1 98.12 193 TYR B N 1
ATOM 3871 C CA . TYR B 1 193 ? 13.227 -2.072 -7.352 1 98.12 193 TYR B CA 1
ATOM 3872 C C . TYR B 1 193 ? 11.859 -1.497 -7.004 1 98.12 193 TYR B C 1
ATOM 3874 O O . TYR B 1 193 ? 11.758 -0.524 -6.254 1 98.12 193 TYR B O 1
ATOM 3882 N N . THR B 1 194 ? 10.836 -2.111 -7.559 1 96.44 194 THR B N 1
ATOM 3883 C CA . THR B 1 194 ? 9.555 -1.415 -7.523 1 96.44 194 THR B CA 1
ATOM 3884 C C . THR B 1 194 ? 8.523 -2.219 -6.738 1 96.44 194 THR B C 1
ATOM 3886 O O . THR B 1 194 ? 7.469 -1.693 -6.367 1 96.44 194 THR B O 1
ATOM 3889 N N . ASP B 1 195 ? 8.789 -3.455 -6.566 1 93.62 195 ASP B N 1
ATOM 3890 C CA . ASP B 1 195 ? 7.891 -4.398 -5.914 1 93.62 195 ASP B CA 1
ATOM 3891 C C . ASP B 1 195 ? 6.641 -4.641 -6.758 1 93.62 195 ASP B C 1
ATOM 3893 O O . ASP B 1 195 ? 5.598 -5.039 -6.234 1 93.62 195 ASP B O 1
ATOM 3897 N N . THR B 1 196 ? 6.75 -4.312 -8.016 1 89.06 196 THR B N 1
ATOM 3898 C CA . THR B 1 196 ? 5.656 -4.551 -8.953 1 89.06 196 THR B CA 1
ATOM 3899 C C . THR B 1 196 ? 6.168 -5.219 -10.227 1 89.06 196 THR B C 1
ATOM 3901 O O . THR B 1 196 ? 7.312 -5 -10.633 1 89.06 196 THR B O 1
ATOM 3904 N N . LEU B 1 197 ? 5.316 -6.09 -10.727 1 90 197 LEU B N 1
ATOM 3905 C CA . LEU B 1 197 ? 5.633 -6.699 -12.016 1 90 197 LEU B CA 1
ATOM 3906 C C . LEU B 1 197 ? 5.078 -5.859 -13.156 1 90 197 LEU B C 1
ATOM 3908 O O . LEU B 1 197 ? 4.074 -5.16 -12.992 1 90 197 LEU B O 1
ATOM 3912 N N . PRO B 1 198 ? 5.781 -5.938 -14.281 1 84.31 198 PRO B N 1
ATOM 3913 C CA . PRO B 1 198 ? 5.188 -5.301 -15.453 1 84.31 198 PRO B CA 1
ATOM 3914 C C . PRO B 1 198 ? 3.83 -5.891 -15.828 1 84.31 198 PRO B C 1
ATOM 3916 O O . PRO B 1 198 ? 3.479 -6.98 -15.359 1 84.31 198 PRO B O 1
ATOM 3919 N N . ALA B 1 199 ? 3.09 -5.137 -16.578 1 79 199 ALA B N 1
ATOM 3920 C CA . ALA B 1 199 ? 1.819 -5.652 -17.078 1 79 199 ALA B CA 1
ATOM 3921 C C . ALA B 1 199 ? 2.033 -6.906 -17.906 1 79 199 ALA B C 1
ATOM 3923 O O . ALA B 1 199 ? 3.096 -7.09 -18.516 1 79 199 ALA B O 1
ATOM 3924 N N . ASP B 1 200 ? 1.053 -7.707 -17.953 1 77.69 200 ASP B N 1
ATOM 3925 C CA . ASP B 1 200 ? 1.147 -8.992 -18.641 1 77.69 200 ASP B CA 1
ATOM 3926 C C . ASP B 1 200 ? 1.589 -8.812 -20.094 1 77.69 200 ASP B C 1
ATOM 3928 O O . ASP B 1 200 ? 2.383 -9.602 -20.609 1 77.69 200 ASP B O 1
ATOM 3932 N N . ASP B 1 201 ? 1.09 -7.77 -20.656 1 77.69 201 ASP B N 1
ATOM 3933 C CA . ASP B 1 201 ? 1.376 -7.539 -22.078 1 77.69 201 ASP B CA 1
ATOM 3934 C C . ASP B 1 201 ? 2.816 -7.07 -22.281 1 77.69 201 ASP B C 1
ATOM 3936 O O . ASP B 1 201 ? 3.332 -7.094 -23.391 1 77.69 201 ASP B O 1
ATOM 3940 N N . GLU B 1 202 ? 3.516 -6.766 -21.188 1 78.69 202 GLU B N 1
ATOM 3941 C CA . GLU B 1 202 ? 4.891 -6.273 -21.25 1 78.69 202 GLU B CA 1
ATOM 3942 C C . GLU B 1 202 ? 5.887 -7.387 -20.938 1 78.69 202 GLU B C 1
ATOM 3944 O O . GLU B 1 202 ? 7.102 -7.18 -21.016 1 78.69 202 GLU B O 1
ATOM 3949 N N . LEU B 1 203 ? 5.445 -8.547 -20.484 1 82.75 203 LEU B N 1
ATOM 3950 C CA . LEU B 1 203 ? 6.316 -9.625 -20.016 1 82.75 203 LEU B CA 1
ATOM 3951 C C . LEU B 1 203 ? 6.84 -10.445 -21.203 1 82.75 203 LEU B C 1
ATOM 3953 O O . LEU B 1 203 ? 7.625 -11.375 -21.016 1 82.75 203 LEU B O 1
ATOM 3957 N N . GLY B 1 204 ? 6.707 -9.93 -22.438 1 73.25 204 GLY B N 1
ATOM 3958 C CA . GLY B 1 204 ? 7.348 -10.578 -23.578 1 73.25 204 GLY B CA 1
ATOM 3959 C C . GLY B 1 204 ? 6.379 -11.375 -24.438 1 73.25 204 GLY B C 1
ATOM 3960 O O . GLY B 1 204 ? 5.164 -11.258 -24.281 1 73.25 204 GLY B O 1
ATOM 3961 N N . ALA B 1 205 ? 7.031 -12.164 -25.312 1 73.94 205 ALA B N 1
ATOM 3962 C CA . ALA B 1 205 ? 6.281 -12.859 -26.359 1 73.94 205 ALA B CA 1
ATOM 3963 C C . ALA B 1 205 ? 5.902 -14.266 -25.922 1 73.94 205 ALA B C 1
ATOM 3965 O O . ALA B 1 205 ? 5.008 -14.883 -26.5 1 73.94 205 ALA B O 1
ATOM 3966 N N . SER B 1 206 ? 6.555 -14.703 -24.891 1 80.75 206 SER B N 1
ATOM 3967 C CA . SER B 1 206 ? 6.281 -16.047 -24.406 1 80.75 206 SER B CA 1
ATOM 3968 C C . SER B 1 206 ? 4.918 -16.125 -23.719 1 80.75 206 SER B C 1
ATOM 3970 O O . SER B 1 206 ? 4.395 -15.109 -23.266 1 80.75 206 SER B O 1
ATOM 3972 N N . PRO B 1 207 ? 4.406 -17.359 -23.734 1 86.94 207 PRO B N 1
ATOM 3973 C CA . PRO B 1 207 ? 3.164 -17.516 -22.969 1 86.94 207 PRO B CA 1
ATOM 3974 C C . PRO B 1 207 ? 3.314 -17.094 -21.5 1 86.94 207 PRO B C 1
ATOM 3976 O O . PRO B 1 207 ? 4.348 -17.359 -20.891 1 86.94 207 PRO B O 1
ATOM 3979 N N . LEU B 1 208 ? 2.328 -16.453 -21.031 1 87 208 LEU B N 1
ATOM 3980 C CA . LEU B 1 208 ? 2.357 -15.891 -19.688 1 87 208 LEU B CA 1
ATOM 3981 C C . LEU B 1 208 ? 2.643 -16.969 -18.641 1 87 208 LEU B C 1
ATOM 3983 O O . LEU B 1 208 ? 3.369 -16.734 -17.672 1 87 208 LEU B O 1
ATOM 3987 N N . THR B 1 209 ? 2.09 -18.125 -18.922 1 90.81 209 THR B N 1
ATOM 3988 C CA . THR B 1 209 ? 2.287 -19.219 -17.984 1 90.81 209 THR B CA 1
ATOM 3989 C C . THR B 1 209 ? 3.77 -19.562 -17.859 1 90.81 209 THR B C 1
ATOM 3991 O O . THR B 1 209 ? 4.273 -19.766 -16.75 1 90.81 209 THR B O 1
ATOM 3994 N N . GLU B 1 210 ? 4.441 -19.594 -18.938 1 90.69 210 GLU B N 1
ATOM 3995 C CA . GLU B 1 210 ? 5.863 -19.922 -18.938 1 90.69 210 GLU B CA 1
ATOM 3996 C C . GLU B 1 210 ? 6.68 -18.812 -18.266 1 90.69 210 GLU B C 1
ATOM 3998 O O . GLU B 1 210 ? 7.613 -19.109 -17.516 1 90.69 210 GLU B O 1
ATOM 4003 N N . VAL B 1 211 ? 6.285 -17.625 -18.562 1 91.56 211 VAL B N 1
ATOM 4004 C CA . VAL B 1 211 ? 6.977 -16.484 -17.969 1 91.56 211 VAL B CA 1
ATOM 4005 C C . VAL B 1 211 ? 6.855 -16.547 -16.453 1 91.56 211 VAL B C 1
ATOM 4007 O O . VAL B 1 211 ? 7.852 -16.406 -15.734 1 91.56 211 VAL B O 1
ATOM 4010 N N . PHE B 1 212 ? 5.68 -16.828 -15.977 1 94.62 212 PHE B N 1
ATOM 4011 C CA . PHE B 1 212 ? 5.449 -16.828 -14.539 1 94.62 212 PHE B CA 1
ATOM 4012 C C . PHE B 1 212 ? 6.09 -18.047 -13.883 1 94.62 212 PHE B C 1
ATOM 4014 O O . PHE B 1 212 ? 6.543 -17.969 -12.742 1 94.62 212 PHE B O 1
ATOM 4021 N N . GLN B 1 213 ? 6.168 -19.125 -14.617 1 93.88 213 GLN B N 1
ATOM 4022 C CA . GLN B 1 213 ? 6.895 -20.281 -14.102 1 93.88 213 GLN B CA 1
ATOM 4023 C C . GLN B 1 213 ? 8.383 -19.969 -13.938 1 93.88 213 GLN B C 1
ATOM 4025 O O . GLN B 1 213 ? 8.977 -20.297 -12.914 1 93.88 213 GLN B O 1
ATOM 4030 N N . ASP B 1 214 ? 8.906 -19.328 -14.945 1 94.19 214 ASP B N 1
ATOM 4031 C CA . ASP B 1 214 ? 10.312 -18.938 -14.891 1 94.19 214 ASP B CA 1
ATOM 4032 C C . ASP B 1 214 ? 10.562 -17.953 -13.75 1 94.19 214 ASP B C 1
ATOM 4034 O O . ASP B 1 214 ? 11.539 -18.078 -13.016 1 94.19 214 ASP B O 1
ATOM 4038 N N . LEU B 1 215 ? 9.711 -17.016 -13.633 1 95.75 215 LEU B N 1
ATOM 4039 C CA . LEU B 1 215 ? 9.844 -16.016 -12.578 1 95.75 215 LEU B CA 1
ATOM 4040 C C . LEU B 1 215 ? 9.703 -16.656 -11.195 1 95.75 215 LEU B C 1
ATOM 4042 O O . LEU B 1 215 ? 10.406 -16.266 -10.258 1 95.75 215 LEU B O 1
ATOM 4046 N N . LEU B 1 216 ? 8.781 -17.594 -11.141 1 96.81 216 LEU B N 1
ATOM 4047 C CA . LEU B 1 216 ? 8.609 -18.312 -9.875 1 96.81 216 LEU B CA 1
ATOM 4048 C C . LEU B 1 216 ? 9.883 -19.047 -9.492 1 96.81 216 LEU B C 1
ATOM 4050 O O . LEU B 1 216 ? 10.297 -19.016 -8.328 1 96.81 216 LEU B O 1
ATOM 4054 N N . ALA B 1 217 ? 10.492 -19.656 -10.422 1 95.88 217 ALA B N 1
ATOM 4055 C CA . ALA B 1 217 ? 11.758 -20.359 -10.195 1 95.88 217 ALA B CA 1
ATOM 4056 C C . ALA B 1 217 ? 12.836 -19.391 -9.719 1 95.88 217 ALA B C 1
ATOM 4058 O O . ALA B 1 217 ? 13.562 -19.672 -8.766 1 95.88 217 ALA B O 1
ATOM 4059 N N . MET B 1 218 ? 12.922 -18.266 -10.312 1 96.06 218 MET B N 1
ATOM 4060 C CA . MET B 1 218 ? 13.914 -17.266 -9.938 1 96.06 218 MET B CA 1
ATOM 4061 C C . MET B 1 218 ? 13.617 -16.688 -8.555 1 96.06 218 MET B C 1
ATOM 4063 O O . MET B 1 218 ? 14.531 -16.469 -7.766 1 96.06 218 MET B O 1
ATOM 4067 N N . ALA B 1 219 ? 12.344 -16.453 -8.375 1 97.44 219 ALA B N 1
ATOM 4068 C CA . ALA B 1 219 ? 11.945 -15.938 -7.066 1 97.44 219 ALA B CA 1
ATOM 4069 C C . ALA B 1 219 ? 12.359 -16.891 -5.953 1 97.44 219 ALA B C 1
ATOM 4071 O O . ALA B 1 219 ? 12.828 -16.469 -4.898 1 97.44 219 ALA B O 1
ATOM 4072 N N . ASP B 1 220 ? 12.172 -18.156 -6.23 1 96.94 220 ASP B N 1
ATOM 4073 C CA . ASP B 1 220 ? 12.578 -19.172 -5.258 1 96.94 220 ASP B CA 1
ATOM 4074 C C . ASP B 1 220 ? 14.102 -19.203 -5.098 1 96.94 220 ASP B C 1
ATOM 4076 O O . ASP B 1 220 ? 14.609 -19.266 -3.979 1 96.94 220 ASP B O 1
ATOM 4080 N N . ARG B 1 221 ? 14.805 -19.094 -6.156 1 95.81 221 ARG B N 1
ATOM 4081 C CA . ARG B 1 221 ? 16.266 -19.156 -6.164 1 95.81 221 ARG B CA 1
ATOM 4082 C C . ARG B 1 221 ? 16.859 -17.984 -5.387 1 95.81 221 ARG B C 1
ATOM 4084 O O . ARG B 1 221 ? 17.844 -18.141 -4.656 1 95.81 221 ARG B O 1
ATOM 4091 N N . TYR B 1 222 ? 16.297 -16.844 -5.527 1 96.69 222 TYR B N 1
ATOM 4092 C CA . TYR B 1 222 ? 16.875 -15.648 -4.926 1 96.69 222 TYR B CA 1
ATOM 4093 C C . TYR B 1 222 ? 16.109 -15.242 -3.67 1 96.69 222 TYR B C 1
ATOM 4095 O O . TYR B 1 222 ? 16.266 -14.133 -3.166 1 96.69 222 TYR B O 1
ATOM 4103 N N . ALA B 1 223 ? 15.227 -16.094 -3.25 1 97.25 223 ALA B N 1
ATOM 4104 C CA . ALA B 1 223 ? 14.492 -15.945 -1.996 1 97.25 223 ALA B CA 1
ATOM 4105 C C . ALA B 1 223 ? 13.68 -14.656 -1.992 1 97.25 223 ALA B C 1
ATOM 4107 O O . ALA B 1 223 ? 13.75 -13.875 -1.041 1 97.25 223 ALA B O 1
ATOM 4108 N N . LEU B 1 224 ? 12.953 -14.438 -3.074 1 97.69 224 LEU B N 1
ATOM 4109 C CA . LEU B 1 224 ? 11.992 -13.352 -3.178 1 97.69 224 LEU B CA 1
ATOM 4110 C C . LEU B 1 224 ? 10.578 -13.836 -2.883 1 97.69 224 LEU B C 1
ATOM 4112 O O . LEU B 1 224 ? 9.797 -14.086 -3.807 1 97.69 224 LEU B O 1
ATOM 4116 N N . ASP B 1 225 ? 10.203 -13.797 -1.644 1 95.5 225 ASP B N 1
ATOM 4117 C CA . ASP B 1 225 ? 9 -14.477 -1.179 1 95.5 225 ASP B CA 1
ATOM 4118 C C . ASP B 1 225 ? 7.742 -13.828 -1.751 1 95.5 225 ASP B C 1
ATOM 4120 O O . ASP B 1 225 ? 6.836 -14.516 -2.219 1 95.5 225 ASP B O 1
ATOM 4124 N N . ARG B 1 226 ? 7.68 -12.555 -1.681 1 93.81 226 ARG B N 1
ATOM 4125 C CA . ARG B 1 226 ? 6.484 -11.883 -2.186 1 93.81 226 ARG B CA 1
ATOM 4126 C C . ARG B 1 226 ? 6.332 -12.102 -3.688 1 93.81 226 ARG B C 1
ATOM 4128 O O . ARG B 1 226 ? 5.223 -12.328 -4.176 1 93.81 226 ARG B O 1
ATOM 4135 N N . LEU B 1 227 ? 7.438 -12 -4.41 1 96.81 227 LEU B N 1
ATOM 4136 C CA . LEU B 1 227 ? 7.387 -12.258 -5.844 1 96.81 227 LEU B CA 1
ATOM 4137 C C . LEU B 1 227 ? 6.887 -13.672 -6.125 1 96.81 227 LEU B C 1
ATOM 4139 O O . LEU B 1 227 ? 6.102 -13.883 -7.051 1 96.81 227 LEU B O 1
ATOM 4143 N N . LYS B 1 228 ? 7.387 -14.594 -5.348 1 96.31 228 LYS B N 1
ATOM 4144 C CA . LYS B 1 228 ? 6.957 -15.977 -5.496 1 96.31 228 LYS B CA 1
ATOM 4145 C C . LYS B 1 228 ? 5.441 -16.109 -5.375 1 96.31 228 LYS B C 1
ATOM 4147 O O . LYS B 1 228 ? 4.801 -16.75 -6.199 1 96.31 228 LYS B O 1
ATOM 4152 N N . LEU B 1 229 ? 4.91 -15.461 -4.453 1 93.62 229 LEU B N 1
ATOM 4153 C CA . LEU B 1 229 ? 3.473 -15.523 -4.219 1 93.62 229 LEU B CA 1
ATOM 4154 C C . LEU B 1 229 ? 2.709 -14.805 -5.324 1 93.62 229 LEU B C 1
ATOM 4156 O O . LEU B 1 229 ? 1.627 -15.242 -5.723 1 93.62 229 LEU B O 1
ATOM 4160 N N . ILE B 1 230 ? 3.232 -13.719 -5.789 1 93.06 230 ILE B N 1
ATOM 4161 C CA . ILE B 1 230 ? 2.607 -13.008 -6.895 1 93.06 230 ILE B CA 1
ATOM 4162 C C . ILE B 1 230 ? 2.547 -13.914 -8.125 1 93.06 230 ILE B C 1
ATOM 4164 O O . ILE B 1 230 ? 1.51 -14 -8.781 1 93.06 230 ILE B O 1
ATOM 4168 N N . CYS B 1 231 ? 3.662 -14.57 -8.398 1 95.44 231 CYS B N 1
ATOM 4169 C CA . CYS B 1 231 ? 3.719 -15.477 -9.539 1 95.44 231 CYS B CA 1
ATOM 4170 C C . CYS B 1 231 ? 2.754 -16.641 -9.367 1 95.44 231 CYS B C 1
ATOM 4172 O O . CYS B 1 231 ? 2.074 -17.031 -10.312 1 95.44 231 CYS B O 1
ATOM 4174 N N . ALA B 1 232 ? 2.693 -17.156 -8.148 1 94.81 232 ALA B N 1
ATOM 4175 C CA . ALA B 1 232 ? 1.749 -18.219 -7.848 1 94.81 232 ALA B CA 1
ATOM 4176 C C . ALA B 1 232 ? 0.314 -17.781 -8.125 1 94.81 232 ALA B C 1
ATOM 4178 O O . ALA B 1 232 ? -0.466 -18.531 -8.719 1 94.81 232 ALA B O 1
ATOM 4179 N N . ARG B 1 233 ? 0.031 -16.641 -7.711 1 90.62 233 ARG B N 1
ATOM 4180 C CA . ARG B 1 233 ? -1.305 -16.109 -7.945 1 90.62 233 ARG B CA 1
ATOM 4181 C C . ARG B 1 233 ? -1.597 -16 -9.438 1 90.62 233 ARG B C 1
ATOM 4183 O O . ARG B 1 233 ? -2.686 -16.359 -9.891 1 90.62 233 ARG B O 1
ATOM 4190 N N . LYS B 1 234 ? -0.664 -15.484 -10.148 1 90.38 234 LYS B N 1
ATOM 4191 C CA . LYS B 1 234 ? -0.85 -15.328 -11.586 1 90.38 234 LYS B CA 1
ATOM 4192 C C . LYS B 1 234 ? -1.032 -16.688 -12.273 1 90.38 234 LYS B C 1
ATOM 4194 O O . LYS B 1 234 ? -1.831 -16.812 -13.203 1 90.38 234 LYS B O 1
ATOM 4199 N N . LEU B 1 235 ? -0.309 -17.641 -11.836 1 93.88 235 LEU B N 1
ATOM 4200 C CA . LEU B 1 235 ? -0.452 -18.984 -12.375 1 93.88 235 LEU B CA 1
ATOM 4201 C C . LEU B 1 235 ? -1.828 -19.562 -12.055 1 93.88 235 LEU B C 1
ATOM 4203 O O . LEU B 1 235 ? -2.451 -20.203 -12.898 1 93.88 235 LEU B O 1
ATOM 4207 N N . TRP B 1 236 ? -2.242 -19.281 -10.883 1 90.31 236 TRP B N 1
ATOM 4208 C CA . TRP B 1 236 ? -3.564 -19.734 -10.469 1 90.31 236 TRP B CA 1
ATOM 4209 C C . TRP B 1 236 ? -4.656 -19.078 -11.312 1 90.31 236 TRP B C 1
ATOM 4211 O O . TRP B 1 236 ? -5.59 -19.766 -11.758 1 90.31 236 TRP B O 1
ATOM 4221 N N . GLU B 1 237 ? -4.512 -17.812 -11.5 1 83.5 237 GLU B N 1
ATOM 4222 C CA . GLU B 1 237 ? -5.504 -17.062 -12.258 1 83.5 237 GLU B CA 1
ATOM 4223 C C . GLU B 1 237 ? -5.594 -17.547 -13.703 1 83.5 237 GLU B C 1
ATOM 4225 O O . GLU B 1 237 ? -6.637 -17.406 -14.344 1 83.5 237 GLU B O 1
ATOM 4230 N N . ASN B 1 238 ? -4.512 -18.156 -14.211 1 87.19 238 ASN B N 1
ATOM 4231 C CA . ASN B 1 238 ? -4.465 -18.625 -15.594 1 87.19 238 ASN B CA 1
ATOM 4232 C C . ASN B 1 238 ? -4.508 -20.141 -15.672 1 87.19 238 ASN B C 1
ATOM 4234 O O . ASN B 1 238 ? -4.082 -20.734 -16.672 1 87.19 238 ASN B O 1
ATOM 4238 N N . LEU B 1 239 ? -5.066 -20.719 -14.695 1 90.88 239 LEU B N 1
ATOM 4239 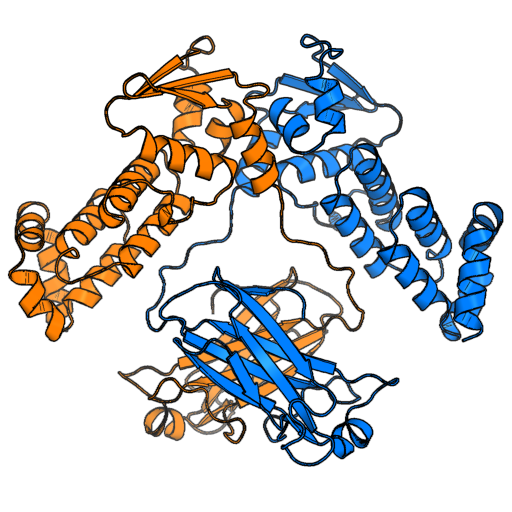C CA . LEU B 1 239 ? -5.051 -22.172 -14.602 1 90.88 239 LEU B CA 1
ATOM 4240 C C . LEU B 1 239 ? -6.082 -22.797 -15.531 1 90.88 239 LEU B C 1
ATOM 4242 O O . LEU B 1 239 ? -7.191 -22.266 -15.68 1 90.88 239 LEU B O 1
ATOM 4246 N N . SER B 1 240 ? -5.73 -23.797 -16.188 1 93.25 240 SER B N 1
ATOM 4247 C CA . SER B 1 240 ? -6.602 -24.609 -17.031 1 93.25 240 SER B CA 1
ATOM 4248 C C . SER B 1 240 ? -6.266 -26.094 -16.922 1 93.25 240 SER B C 1
ATOM 4250 O O . SER B 1 240 ? -5.258 -26.453 -16.312 1 93.25 240 SER B O 1
ATOM 4252 N N . THR B 1 241 ? -7.117 -26.938 -17.484 1 94.44 241 THR B N 1
ATOM 4253 C CA . THR B 1 241 ? -6.871 -28.375 -17.453 1 94.44 241 THR B CA 1
ATOM 4254 C C . THR B 1 241 ? -5.617 -28.719 -18.234 1 94.44 241 THR B C 1
ATOM 4256 O O . THR B 1 241 ? -4.941 -29.719 -17.938 1 94.44 241 THR B O 1
ATOM 4259 N N . GLU B 1 242 ? -5.266 -27.875 -19.172 1 93.06 242 GLU B N 1
ATOM 4260 C CA . GLU B 1 242 ? -4.125 -28.141 -20.047 1 93.06 242 GLU B CA 1
ATOM 4261 C C . GLU B 1 242 ? -2.809 -27.844 -19.344 1 93.06 242 GLU B C 1
ATOM 4263 O O . GLU B 1 242 ? -1.793 -28.484 -19.609 1 93.06 242 GLU B O 1
ATOM 4268 N N . ASN B 1 243 ? -2.852 -26.844 -18.391 1 94.25 243 ASN B N 1
ATOM 4269 C CA . ASN B 1 243 ? -1.571 -26.422 -17.828 1 94.25 243 ASN B CA 1
ATOM 4270 C C . ASN B 1 243 ? -1.47 -26.781 -16.344 1 94.25 243 ASN B C 1
ATOM 4272 O O . ASN B 1 243 ? -0.434 -26.547 -15.719 1 94.25 243 ASN B O 1
ATOM 4276 N N . VAL B 1 244 ? -2.457 -27.406 -15.758 1 95.25 244 VAL B N 1
ATOM 4277 C CA . VAL B 1 244 ? -2.498 -27.656 -14.32 1 95.25 244 VAL B CA 1
ATOM 4278 C C . VAL B 1 244 ? -1.397 -28.641 -13.938 1 95.25 244 VAL B C 1
ATOM 4280 O O . VAL B 1 244 ? -0.814 -28.547 -12.852 1 95.25 244 VAL B O 1
ATOM 4283 N N . GLY B 1 245 ? -1.096 -29.625 -14.805 1 93.56 245 GLY B N 1
ATOM 4284 C CA . GLY B 1 245 ? -0.009 -30.547 -14.516 1 93.56 245 GLY B CA 1
ATOM 4285 C C . GLY B 1 245 ? 1.33 -29.859 -14.344 1 93.56 245 GLY B C 1
ATOM 4286 O O . GLY B 1 245 ? 2.029 -30.094 -13.352 1 93.56 245 GLY B O 1
ATOM 4287 N N . ALA B 1 246 ? 1.619 -28.984 -15.242 1 93.31 246 ALA B N 1
ATOM 4288 C CA . ALA B 1 246 ? 2.873 -28.234 -15.195 1 93.31 246 ALA B CA 1
ATOM 4289 C C . ALA B 1 246 ? 2.887 -27.266 -14.016 1 93.31 246 ALA B C 1
ATOM 4291 O O . ALA B 1 246 ? 3.92 -27.078 -13.367 1 93.31 246 ALA B O 1
ATOM 4292 N N . THR B 1 247 ? 1.774 -26.656 -13.75 1 95.62 247 THR B N 1
ATOM 4293 C CA . THR B 1 247 ? 1.667 -25.703 -12.648 1 95.62 247 THR B CA 1
ATOM 4294 C C . THR B 1 247 ? 1.853 -26.406 -11.305 1 95.62 247 THR B C 1
ATOM 4296 O O . THR B 1 247 ? 2.541 -25.906 -10.422 1 95.62 247 THR B O 1
ATOM 4299 N N . LEU B 1 248 ? 1.272 -27.547 -11.242 1 94.94 248 LEU B N 1
ATOM 4300 C CA . LEU B 1 248 ? 1.416 -28.344 -10.016 1 94.94 248 LEU B CA 1
ATOM 4301 C C . LEU B 1 248 ? 2.863 -28.781 -9.82 1 94.94 248 LEU B C 1
ATOM 4303 O O . LEU B 1 248 ? 3.375 -28.766 -8.703 1 94.94 248 LEU B O 1
ATOM 4307 N N . ALA B 1 249 ? 3.484 -29.188 -10.867 1 94 249 ALA B N 1
ATOM 4308 C CA . ALA B 1 249 ? 4.898 -29.547 -10.797 1 94 249 ALA B CA 1
ATOM 4309 C C . ALA B 1 249 ? 5.742 -28.375 -10.32 1 94 249 ALA B C 1
ATOM 4311 O O . ALA B 1 249 ? 6.641 -28.531 -9.492 1 94 249 ALA B O 1
ATOM 4312 N N . CYS B 1 250 ? 5.422 -27.234 -10.82 1 94.62 250 CYS B N 1
ATOM 4313 C CA . CYS B 1 250 ? 6.109 -26.016 -10.438 1 94.62 250 CYS B CA 1
ATOM 4314 C C . CYS B 1 250 ? 5.906 -25.719 -8.953 1 94.62 250 CYS B C 1
ATOM 4316 O O . CYS B 1 250 ? 6.859 -25.391 -8.242 1 94.62 250 CYS B O 1
ATOM 4318 N N . ALA B 1 251 ? 4.688 -25.844 -8.539 1 95.62 251 ALA B N 1
ATOM 4319 C CA . ALA B 1 251 ? 4.355 -25.594 -7.137 1 95.62 251 ALA B CA 1
ATOM 4320 C C . ALA B 1 251 ? 5.133 -26.516 -6.211 1 95.62 251 ALA B C 1
ATOM 4322 O O . ALA B 1 251 ? 5.617 -26.094 -5.156 1 95.62 251 ALA B O 1
ATOM 4323 N N . GLU B 1 252 ? 5.254 -27.75 -6.633 1 93.88 252 GLU B N 1
ATOM 4324 C CA . GLU B 1 252 ? 5.98 -28.75 -5.844 1 93.88 252 GLU B CA 1
ATOM 4325 C C . GLU B 1 252 ? 7.48 -28.469 -5.852 1 93.88 252 GLU B C 1
ATOM 4327 O O . GLU B 1 252 ? 8.125 -28.5 -4.801 1 93.88 252 GLU B O 1
ATOM 4332 N N . THR B 1 253 ? 8.016 -28.156 -6.957 1 94.5 253 THR B N 1
ATOM 4333 C CA . THR B 1 253 ? 9.453 -27.953 -7.141 1 94.5 253 THR B CA 1
ATOM 4334 C C . THR B 1 253 ? 9.93 -26.734 -6.352 1 94.5 253 THR B C 1
ATOM 4336 O O . THR B 1 253 ? 10.992 -26.781 -5.723 1 94.5 253 THR B O 1
ATOM 4339 N N . TYR B 1 254 ? 9.102 -25.719 -6.371 1 95.06 254 TYR B N 1
ATOM 4340 C CA . TYR B 1 254 ? 9.57 -24.453 -5.809 1 95.06 254 TYR B CA 1
ATOM 4341 C C . TYR B 1 254 ? 8.852 -24.141 -4.504 1 95.06 254 TYR B C 1
ATOM 4343 O O . TYR B 1 254 ? 8.812 -22.984 -4.078 1 95.06 254 TYR B O 1
ATOM 4351 N N . ASN B 1 255 ? 8.219 -25.141 -3.953 1 91.75 255 ASN B N 1
ATOM 4352 C CA . ASN B 1 255 ? 7.668 -25.078 -2.604 1 91.75 255 ASN B CA 1
ATOM 4353 C C . ASN B 1 255 ? 6.633 -23.953 -2.471 1 91.75 255 ASN B C 1
ATOM 4355 O O . ASN B 1 255 ? 6.766 -23.094 -1.611 1 91.75 255 ASN B O 1
ATOM 4359 N N . CYS B 1 256 ? 5.594 -24.094 -3.238 1 94.38 256 CYS B N 1
ATOM 4360 C CA . CYS B 1 256 ? 4.434 -23.219 -3.146 1 94.38 256 CYS B CA 1
ATOM 4361 C C . CYS B 1 256 ? 3.205 -23.984 -2.67 1 94.38 256 CYS B C 1
ATOM 4363 O O . CYS B 1 256 ? 2.342 -24.344 -3.473 1 94.38 256 CYS B O 1
ATOM 4365 N N . PRO B 1 257 ? 3.074 -24.125 -1.424 1 92.06 257 PRO B N 1
ATOM 4366 C CA . PRO B 1 257 ? 2.027 -25.016 -0.896 1 92.06 257 PRO B CA 1
ATOM 4367 C C . PRO B 1 257 ? 0.62 -24.5 -1.196 1 92.06 257 PRO B C 1
ATOM 4369 O O . PRO B 1 257 ? -0.293 -25.297 -1.435 1 92.06 257 PRO B O 1
ATOM 4372 N N . GLU B 1 258 ? 0.462 -23.234 -1.153 1 88.25 258 GLU B N 1
ATOM 4373 C CA . GLU B 1 258 ? -0.868 -22.688 -1.415 1 88.25 258 GLU B CA 1
ATOM 4374 C C . GLU B 1 258 ? -1.3 -22.969 -2.854 1 88.25 258 GLU B C 1
ATOM 4376 O O . GLU B 1 258 ? -2.441 -23.359 -3.104 1 88.25 258 GLU B O 1
ATOM 4381 N N . LEU B 1 259 ? -0.416 -22.719 -3.717 1 94.62 259 LEU B N 1
ATOM 4382 C CA . LEU B 1 259 ? -0.704 -23 -5.117 1 94.62 259 LEU B CA 1
ATOM 4383 C C . LEU B 1 259 ? -0.971 -24.484 -5.332 1 94.62 259 LEU B C 1
ATOM 4385 O O . LEU B 1 259 ? -1.887 -24.859 -6.07 1 94.62 259 LEU B O 1
ATOM 4389 N N . LYS B 1 260 ? -0.179 -25.312 -4.691 1 94.06 260 LYS B N 1
ATOM 4390 C CA . LYS B 1 260 ? -0.362 -26.75 -4.781 1 94.06 260 LYS B CA 1
ATOM 4391 C C . LYS B 1 260 ? -1.766 -27.156 -4.34 1 94.06 260 LYS B C 1
ATOM 4393 O O . LYS B 1 260 ? -2.457 -27.891 -5.051 1 94.06 260 LYS B O 1
ATOM 4398 N N . ARG B 1 261 ? -2.127 -26.656 -3.248 1 89.56 261 ARG B N 1
ATOM 4399 C CA . ARG B 1 261 ? -3.439 -26.984 -2.703 1 89.56 261 ARG B CA 1
ATOM 4400 C C . ARG B 1 261 ? -4.551 -26.547 -3.656 1 89.56 261 ARG B C 1
ATOM 4402 O O . ARG B 1 261 ? -5.5 -27.297 -3.885 1 89.56 261 ARG B O 1
ATOM 4409 N N . LYS B 1 262 ? -4.406 -25.453 -4.16 1 88.69 262 LYS B N 1
ATOM 4410 C CA . LYS B 1 262 ? -5.43 -24.938 -5.062 1 88.69 262 LYS B CA 1
ATOM 4411 C C . LYS B 1 262 ? -5.5 -25.75 -6.348 1 88.69 262 LYS B C 1
ATOM 4413 O O . LYS B 1 262 ? -6.586 -26.031 -6.852 1 88.69 262 LYS B O 1
ATOM 4418 N N . CYS B 1 263 ? -4.395 -26.109 -6.844 1 93.06 263 CYS B N 1
ATOM 4419 C CA . CYS B 1 263 ? -4.348 -26.938 -8.047 1 93.06 263 CYS B CA 1
ATOM 4420 C C . CYS B 1 263 ? -4.984 -28.297 -7.809 1 93.06 263 CYS B C 1
ATOM 4422 O O . CYS B 1 263 ? -5.727 -28.797 -8.656 1 93.06 263 CYS B O 1
ATOM 4424 N N . ILE B 1 264 ? -4.707 -28.828 -6.652 1 90.88 264 ILE B N 1
ATOM 4425 C CA . ILE B 1 264 ? -5.273 -30.125 -6.316 1 90.88 264 ILE B CA 1
ATOM 4426 C C . ILE B 1 264 ? -6.793 -30.016 -6.219 1 90.88 264 ILE B C 1
ATOM 4428 O O . ILE B 1 264 ? -7.516 -30.875 -6.738 1 90.88 264 ILE B O 1
ATOM 4432 N N . THR B 1 265 ? -7.238 -28.969 -5.637 1 85.56 265 THR B N 1
ATOM 4433 C CA . THR B 1 265 ? -8.672 -28.719 -5.527 1 85.56 265 THR B CA 1
ATOM 4434 C C . THR B 1 265 ? -9.297 -28.562 -6.91 1 85.56 265 THR B C 1
ATOM 4436 O O . THR B 1 265 ? -10.398 -29.047 -7.16 1 85.56 265 THR B O 1
ATOM 4439 N N . PHE B 1 266 ? -8.703 -27.859 -7.73 1 89.94 266 PHE B N 1
ATOM 4440 C CA . PHE B 1 266 ? -9.156 -27.656 -9.102 1 89.94 266 PHE B CA 1
ATOM 4441 C C . PHE B 1 266 ? -9.289 -28.984 -9.844 1 89.94 266 PHE B C 1
ATOM 4443 O O . PHE B 1 266 ? -10.289 -29.219 -10.516 1 89.94 266 PHE B O 1
ATOM 4450 N N . VAL B 1 267 ? -8.289 -29.859 -9.68 1 91.38 267 VAL B N 1
ATOM 4451 C CA . VAL B 1 267 ? -8.25 -31.141 -10.383 1 91.38 267 VAL B CA 1
ATOM 4452 C C . VAL B 1 267 ? -9.305 -32.062 -9.797 1 91.38 267 VAL B C 1
ATOM 4454 O O . VAL B 1 267 ? -9.859 -32.906 -10.508 1 91.38 267 VAL B O 1
ATOM 4457 N N . ALA B 1 268 ? -9.578 -31.906 -8.547 1 84.75 268 ALA B N 1
ATOM 4458 C CA . ALA B 1 268 ? -10.484 -32.781 -7.836 1 84.75 268 ALA B CA 1
ATOM 4459 C C . ALA B 1 268 ? -11.922 -32.656 -8.344 1 84.75 268 ALA B C 1
ATOM 4461 O O . ALA B 1 268 ? -12.75 -33.531 -8.133 1 84.75 268 ALA B O 1
ATOM 4462 N N . LYS B 1 269 ? -12.125 -31.562 -8.906 1 84.38 269 LYS B N 1
ATOM 4463 C CA . LYS B 1 269 ? -13.453 -31.406 -9.5 1 84.38 269 LYS B CA 1
ATOM 4464 C C . LYS B 1 269 ? -13.648 -32.375 -10.656 1 84.38 269 LYS B C 1
ATOM 4466 O O . LYS B 1 269 ? -12.781 -32.5 -11.523 1 84.38 269 LYS B O 1
ATOM 4471 N N . ASP B 1 270 ? -14.805 -33.062 -10.688 1 81.5 270 ASP B N 1
ATOM 4472 C CA . ASP B 1 270 ? -15.07 -34.125 -11.633 1 81.5 270 ASP B CA 1
ATOM 4473 C C . ASP B 1 270 ? -14.883 -33.656 -13.07 1 81.5 270 ASP B C 1
ATOM 4475 O O . ASP B 1 270 ? -14.273 -34.375 -13.883 1 81.5 270 ASP B O 1
ATOM 4479 N N . GLU B 1 271 ? -15.383 -32.438 -13.305 1 88.38 271 GLU B N 1
ATOM 4480 C CA . GLU B 1 271 ? -15.305 -31.922 -14.664 1 88.38 271 GLU B CA 1
ATOM 4481 C C . GLU B 1 271 ? -13.859 -31.688 -15.086 1 88.38 271 GLU B C 1
ATOM 4483 O O . GLU B 1 271 ? -13.523 -31.781 -16.266 1 88.38 271 GLU B O 1
ATOM 4488 N N . ASN B 1 272 ? -12.984 -31.5 -14.203 1 91.25 272 ASN B N 1
ATOM 4489 C CA . ASN B 1 272 ? -11.594 -31.188 -14.5 1 91.25 272 ASN B CA 1
ATOM 4490 C C . ASN B 1 272 ? -10.719 -32.438 -14.477 1 91.25 272 ASN B C 1
ATOM 4492 O O . ASN B 1 272 ? -9.758 -32.531 -15.242 1 91.25 272 ASN B O 1
ATOM 4496 N N . LEU B 1 273 ? -11.109 -33.344 -13.594 1 89.19 273 LEU B N 1
ATOM 4497 C CA . LEU B 1 273 ? -10.297 -34.531 -13.398 1 89.19 273 LEU B CA 1
ATOM 4498 C C . LEU B 1 273 ? -10.164 -35.312 -14.695 1 89.19 273 LEU B C 1
ATOM 4500 O O . LEU B 1 273 ? -9.055 -35.656 -15.125 1 89.19 273 LEU B O 1
ATOM 4504 N N . LYS B 1 274 ? -11.266 -35.531 -15.328 1 89.88 274 LYS B N 1
ATOM 4505 C CA . LYS B 1 274 ? -11.273 -36.312 -16.547 1 89.88 274 LYS B CA 1
ATOM 4506 C C . LYS B 1 274 ? -10.414 -35.688 -17.641 1 89.88 274 LYS B C 1
ATOM 4508 O O . LYS B 1 274 ? -9.641 -36.375 -18.312 1 89.88 274 LYS B O 1
ATOM 4513 N N . LYS B 1 275 ? -10.492 -34.438 -17.719 1 94 275 LYS B N 1
ATOM 4514 C CA . LYS B 1 275 ? -9.773 -33.719 -18.766 1 94 275 LYS B CA 1
ATOM 4515 C C . LYS B 1 275 ? -8.281 -33.625 -18.438 1 94 275 LYS B C 1
ATOM 4517 O O . LYS B 1 275 ? -7.438 -33.75 -19.328 1 94 275 LYS B O 1
ATOM 4522 N N . THR B 1 276 ? -7.938 -33.438 -17.234 1 93.69 276 THR B N 1
ATOM 4523 C CA . THR B 1 276 ? -6.574 -33.219 -16.781 1 93.69 276 THR B CA 1
ATOM 4524 C C . THR B 1 276 ? -5.73 -34.469 -16.906 1 93.69 276 THR B C 1
ATOM 4526 O O . THR B 1 276 ? -4.578 -34.438 -17.328 1 93.69 276 THR B O 1
ATOM 4529 N N . VAL B 1 277 ? -6.312 -35.625 -16.578 1 89.94 277 VAL B N 1
ATOM 4530 C CA . VAL B 1 277 ? -5.555 -36.875 -16.516 1 89.94 277 VAL B CA 1
ATOM 4531 C C . VAL B 1 277 ? -5.133 -37.281 -17.922 1 89.94 277 VAL B C 1
ATOM 4533 O O . VAL B 1 277 ? -4.195 -38.062 -18.094 1 89.94 277 VAL B O 1
ATOM 4536 N N . LEU B 1 278 ? -5.738 -36.688 -18.938 1 91.38 278 LEU B N 1
ATOM 4537 C CA . LEU B 1 278 ? -5.461 -37.062 -20.328 1 91.38 278 LEU B CA 1
ATOM 4538 C C . LEU B 1 278 ? -4.379 -36.156 -20.922 1 91.38 278 LEU B C 1
ATOM 4540 O O . LEU B 1 278 ? -3.932 -36.375 -22.047 1 91.38 278 LEU B O 1
ATOM 4544 N N . THR B 1 279 ? -3.955 -35.25 -20.203 1 92.88 279 THR B N 1
ATOM 4545 C CA . THR B 1 279 ? -2.98 -34.281 -20.703 1 92.88 279 THR B CA 1
ATOM 4546 C C . THR B 1 279 ? -1.558 -34.812 -20.484 1 92.88 279 THR B C 1
ATOM 4548 O O . THR B 1 279 ? -1.302 -35.562 -19.562 1 92.88 279 THR B O 1
ATOM 4551 N N . ASP B 1 280 ? -0.63 -34.406 -21.344 1 92.75 280 ASP B N 1
ATOM 4552 C CA . ASP B 1 280 ? 0.781 -34.75 -21.203 1 92.75 280 ASP B CA 1
ATOM 4553 C C . ASP B 1 280 ? 1.376 -34.156 -19.938 1 92.75 280 ASP B C 1
ATOM 4555 O O . ASP B 1 280 ? 2.217 -34.781 -19.281 1 92.75 280 ASP B O 1
ATOM 4559 N N . GLY B 1 281 ? 0.905 -33 -19.609 1 91.06 281 GLY B N 1
ATOM 4560 C CA . GLY B 1 281 ? 1.396 -32.344 -18.422 1 91.06 281 GLY B CA 1
ATOM 4561 C C . GLY B 1 281 ? 1.135 -33.125 -17.156 1 91.06 281 GLY B C 1
ATOM 4562 O O . GLY B 1 281 ? 1.99 -33.188 -16.266 1 91.06 281 GLY B O 1
ATOM 4563 N N . PHE B 1 282 ? 0.023 -33.75 -17.141 1 91.88 282 PHE B N 1
ATOM 4564 C CA . PHE B 1 282 ? -0.322 -34.531 -15.969 1 91.88 282 PHE B CA 1
ATOM 4565 C C . PHE B 1 282 ? 0.507 -35.812 -15.914 1 91.88 282 PHE B C 1
ATOM 4567 O O . PHE B 1 282 ? 0.965 -36.219 -14.836 1 91.88 282 PHE B O 1
ATOM 4574 N N . LEU B 1 283 ? 0.711 -36.406 -17 1 92.06 283 LEU B N 1
ATOM 4575 C CA . LEU B 1 283 ? 1.529 -37.594 -17.062 1 92.06 283 LEU B CA 1
ATOM 4576 C C . LEU B 1 283 ? 2.947 -37.312 -16.578 1 92.06 283 LEU B C 1
ATOM 4578 O O . LEU B 1 283 ? 3.521 -38.125 -15.836 1 92.06 283 LEU B O 1
ATOM 4582 N N . GLN B 1 284 ? 3.469 -36.25 -17 1 93.06 284 GLN B N 1
ATOM 4583 C CA . GLN B 1 284 ? 4.805 -35.875 -16.562 1 93.06 284 GLN B CA 1
ATOM 4584 C C . GLN B 1 284 ? 4.836 -35.594 -15.055 1 93.06 284 GLN B C 1
ATOM 4586 O O . GLN B 1 284 ? 5.812 -35.938 -14.383 1 93.06 284 GLN B O 1
ATOM 4591 N N . LEU B 1 285 ? 3.77 -35 -14.578 1 92.94 285 LEU B N 1
ATOM 4592 C CA . LEU B 1 285 ? 3.648 -34.719 -13.156 1 92.94 285 LEU B CA 1
ATOM 4593 C C . LEU B 1 285 ? 3.697 -36 -12.344 1 92.94 285 LEU B C 1
ATOM 4595 O O . LEU B 1 285 ? 4.426 -36.094 -11.352 1 92.94 285 LEU B O 1
ATOM 4599 N N . VAL B 1 286 ? 3 -37 -12.789 1 91.12 286 VAL B N 1
ATOM 4600 C CA . VAL B 1 286 ? 2.898 -38.281 -12.086 1 91.12 286 VAL B CA 1
ATOM 4601 C C . VAL B 1 286 ? 4.258 -38.969 -12.094 1 91.12 286 VAL B C 1
ATOM 4603 O O . VAL B 1 286 ? 4.645 -39.594 -11.102 1 91.12 286 VAL B O 1
ATOM 4606 N N . GLN B 1 287 ? 4.961 -38.844 -13.117 1 92.31 287 GLN B N 1
ATOM 4607 C CA . GLN B 1 287 ? 6.266 -39.5 -13.25 1 92.31 287 GLN B CA 1
ATOM 4608 C C . GLN B 1 287 ? 7.305 -38.812 -12.359 1 92.31 287 GLN B C 1
ATOM 4610 O O . GLN B 1 287 ? 8.094 -39.5 -11.695 1 92.31 287 GLN B O 1
ATOM 4615 N N . LYS B 1 288 ? 7.223 -37.562 -12.305 1 92.5 288 LYS B N 1
ATOM 4616 C CA . LYS B 1 288 ? 8.242 -36.812 -11.586 1 92.5 288 LYS B CA 1
ATOM 4617 C C . LYS B 1 288 ? 7.918 -36.719 -10.102 1 92.5 288 LYS B C 1
ATOM 4619 O O . LYS B 1 288 ? 8.82 -36.75 -9.258 1 92.5 288 LYS B O 1
ATOM 4624 N N . TYR B 1 289 ? 6.59 -36.594 -9.805 1 92.38 289 TYR B N 1
ATOM 4625 C CA . TYR B 1 289 ? 6.18 -36.406 -8.422 1 92.38 289 TYR B CA 1
ATOM 4626 C C . TYR B 1 289 ? 5.047 -37.375 -8.055 1 92.38 289 TYR B C 1
ATOM 4628 O O . TYR B 1 289 ? 3.916 -36.938 -7.816 1 92.38 289 TYR B O 1
ATOM 4636 N N . PRO B 1 290 ? 5.305 -38.625 -7.812 1 90.06 290 PRO B N 1
ATOM 4637 C CA . PRO B 1 290 ? 4.258 -39.594 -7.5 1 90.06 290 PRO B CA 1
ATOM 4638 C C . PRO B 1 290 ? 3.553 -39.281 -6.18 1 90.06 290 PRO B C 1
ATOM 4640 O O . PRO B 1 290 ? 2.379 -39.656 -6.012 1 90.06 290 PRO B O 1
ATOM 4643 N N . SER B 1 291 ? 4.238 -38.656 -5.312 1 88.94 291 SER B N 1
ATOM 4644 C CA . SER B 1 291 ? 3.656 -38.344 -4.012 1 88.94 291 SER B CA 1
ATOM 4645 C C . SER B 1 291 ? 2.465 -37.406 -4.152 1 88.94 291 SER B C 1
ATOM 4647 O O . SER B 1 291 ? 1.54 -37.438 -3.338 1 88.94 291 SER B O 1
ATOM 4649 N N . ILE B 1 292 ? 2.479 -36.594 -5.152 1 88.06 292 ILE B N 1
ATOM 4650 C CA . ILE B 1 292 ? 1.4 -35.625 -5.359 1 88.06 292 ILE B CA 1
ATOM 4651 C C . ILE B 1 292 ? 0.114 -36.375 -5.719 1 88.06 292 ILE B C 1
ATOM 4653 O O . ILE B 1 292 ? -0.978 -35.938 -5.324 1 88.06 292 ILE B O 1
ATOM 4657 N N . VAL B 1 293 ? 0.278 -37.469 -6.477 1 81.19 293 VAL B N 1
ATOM 4658 C CA . VAL B 1 293 ? -0.871 -38.25 -6.895 1 81.19 293 VAL B CA 1
ATOM 4659 C C . VAL B 1 293 ? -1.524 -38.906 -5.676 1 81.19 293 VAL B C 1
ATOM 4661 O O . VAL B 1 293 ? -2.752 -38.969 -5.586 1 81.19 293 VAL B O 1
ATOM 4664 N N . ALA B 1 294 ? -0.635 -39.281 -4.824 1 84.06 294 ALA B N 1
ATOM 4665 C CA . ALA B 1 294 ? -1.153 -39.844 -3.588 1 84.06 294 ALA B CA 1
ATOM 4666 C C . ALA B 1 294 ? -1.962 -38.844 -2.801 1 84.06 294 ALA B C 1
ATOM 4668 O O . ALA B 1 294 ? -3.027 -39.156 -2.266 1 84.06 294 ALA B O 1
ATOM 4669 N N . GLU B 1 295 ? -1.476 -37.656 -2.75 1 86.12 295 GLU B N 1
ATOM 4670 C CA . GLU B 1 295 ? -2.168 -36.562 -2.057 1 86.12 295 GLU B CA 1
ATOM 4671 C C . GLU B 1 295 ? -3.512 -36.281 -2.713 1 86.12 295 GLU B C 1
ATOM 4673 O O . GLU B 1 295 ? -4.5 -36 -2.023 1 86.12 295 GLU B O 1
ATOM 4678 N N . MET B 1 296 ? -3.525 -36.312 -3.977 1 84.69 296 MET B N 1
ATOM 4679 C CA . MET B 1 296 ? -4.746 -36.062 -4.738 1 84.69 296 MET B CA 1
ATOM 4680 C C . MET B 1 296 ? -5.789 -37.156 -4.457 1 84.69 296 MET B C 1
ATOM 4682 O O . MET B 1 296 ? -6.973 -36.844 -4.305 1 84.69 296 MET B O 1
ATOM 4686 N N . ARG B 1 297 ? -5.277 -38.375 -4.438 1 79.56 297 ARG B N 1
ATOM 4687 C CA . ARG B 1 297 ? -6.16 -39.531 -4.184 1 79.56 297 ARG B CA 1
ATOM 4688 C C . ARG B 1 297 ? -6.828 -39.406 -2.818 1 79.56 297 ARG B C 1
ATOM 4690 O O . ARG B 1 297 ? -8.008 -39.719 -2.664 1 79.56 297 ARG B O 1
ATOM 4697 N N . GLU B 1 298 ? -6.078 -38.938 -1.903 1 78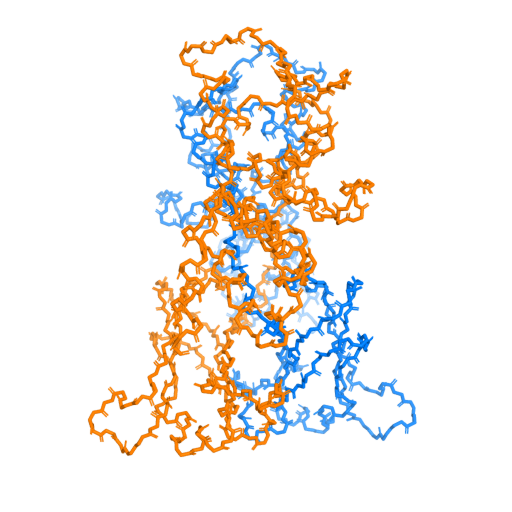.06 298 GLU B N 1
ATOM 4698 C CA . GLU B 1 298 ? -6.625 -38.75 -0.565 1 78.06 298 GLU B CA 1
ATOM 4699 C C . GLU B 1 298 ? -7.727 -37.688 -0.577 1 78.06 298 GLU B C 1
ATOM 4701 O O . GLU B 1 298 ? -8.727 -37.812 0.132 1 78.06 298 GLU B O 1
ATOM 4706 N N . LYS B 1 299 ? -7.582 -36.719 -1.385 1 73.62 299 LYS B N 1
ATOM 4707 C CA . LYS B 1 299 ? -8.555 -35.656 -1.475 1 73.62 299 LYS B CA 1
ATOM 4708 C C . LYS B 1 299 ? -9.789 -36.062 -2.268 1 73.62 299 LYS B C 1
ATOM 4710 O O . LYS B 1 299 ? -10.906 -35.656 -1.972 1 73.62 299 LYS B O 1
ATOM 4715 N N . PHE B 1 300 ? -9.508 -36.906 -3.268 1 69.88 300 PHE B N 1
ATOM 4716 C CA . PHE B 1 300 ? -10.602 -37.438 -4.082 1 69.88 300 PHE B CA 1
ATOM 4717 C C . PHE B 1 300 ? -11.5 -38.344 -3.268 1 69.88 300 PHE B C 1
ATOM 4719 O O . PHE B 1 300 ? -12.703 -38.438 -3.512 1 69.88 300 PHE B O 1
ATOM 4726 N N . GLY B 1 301 ? -10.867 -39.219 -2.381 1 61.44 301 GLY B N 1
ATOM 4727 C CA . GLY B 1 301 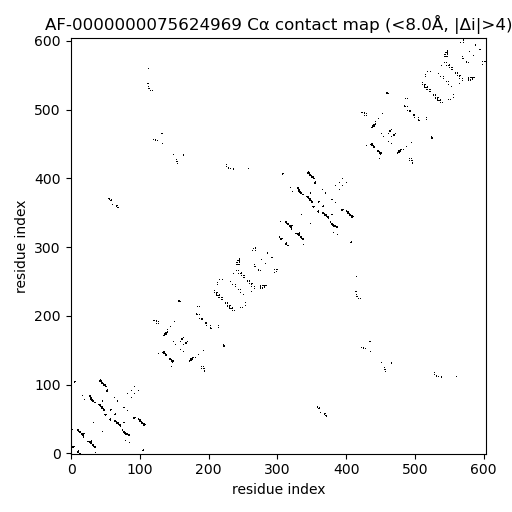? -11.602 -40.188 -1.587 1 61.44 301 GLY B CA 1
ATOM 4728 C C . GLY B 1 301 ? -12.422 -39.531 -0.481 1 61.44 301 GLY B C 1
ATOM 4729 O O . GLY B 1 301 ? -13.234 -40.219 0.16 1 61.44 301 GLY B O 1
ATOM 4730 N N . GLU B 1 302 ? -12.219 -38.344 -0.094 1 51.56 302 GLU B N 1
ATOM 4731 C CA . GLU B 1 302 ? -13.094 -37.688 0.859 1 51.56 302 GLU B CA 1
ATOM 4732 C C . GLU B 1 302 ? -14.32 -37.094 0.165 1 51.56 302 GLU B C 1
ATOM 4734 O O . GLU B 1 302 ? -14.258 -36.719 -1 1 51.56 302 GLU B O 1
#

Secondary structure (DSSP, 8-state):
---EEETTEEEEEEEESS-SSTTS-SSEEEEEEEE-S--SS-EEEEEEEEB-TTSPBPPTTSTTEEEEEEETT-SEEEEEEEEEHHHIIIII-BTTB--EEEEEEE--SS-PPP-PPP-HHHHHHHHHHHTTT--EEEEETTEEEEE-HHHHHHH-HHHHHHHHSTTS-TT--EEEE-SS-HHHHHHHHHHHHHS-PPPGGGS-SS-HHHHHHHHHHHHHHTT-HHHHHHHHHHHHHT--TTTHHHHHHHHHHTT-HHHHHHHHHHHHSHHHHHHHHTSHHHHHHHHH-HHHHHHHHHHH--/---EEETTEEEEEEEESS-SSTTS-SSEEEEEEEE-S--SS-EEEEEEEEB-TTSPBPPTTSTTEEEEEEETT-SEEEEEEEEEHHHIIIII-BTTB--EEEEEEE--SS-PPP-PPP-HHHHHHHHHHHTTT--EEEEETTEEEEE-HHHHHHH-HHHHHHHHSTTS-TT--EEE--SS-HHHHHHHHHHHHHS-PPPGGGS-SS-HHHHHHHHHHHHHHTT-HHHHHHHHHHHHHT--TTTHHHHHHHHHHTT-HHHHHHHHHHHHSHHHHHHHHTSHHHHHHHHH-HHHHHHHHHHH--

Organism: Setaria italica (NCBI:txid4555)

Foldseek 3Di:
DPWDDDPNWTKDKDWDQAQPDPPDDGGAIWIKMFGPDDDAWWKKKKWKFWAWQVRDTDPPPDLLTDIDIDTPPDGMDTGNHNDHNVCCVPTADDPNDIDMDMDMGTDDPDPPDDDDDDCQLVVLLVCQVVLVPFQAWEAEPNDIGTDHQVLLVVQFVQSVCAAVNPPHDVNHRYHYDYPADPLLVVQLRSCSRRVDGDDQVSSDDDDSLVSLLRNLVVCLVRVRVSSNVVSLVVNLVVDDLQCLLVSLLSCVVSVPVVSNVSSLVQCLDPVSVVSNCPYPSNVVSCVVPVVSVVVSVVVNVD/DPWDDDPNWTKDKDWDQAQPDPPDDHRAIWIKMFGPDDDAWWKKKKWKFWAWQVRDTDPPPDLLTDIDIDTPPDGMDTGNHNDHNVCCVPTADDPNDIDMDMDMGTDDPDPPDDDDDDCQLVVLLVCQVVLVPFQAWEAEPNDIGTDHQVLLVVQFVQSVCAAVNPPHDVNHRYHYDYPADPLLVVQLRSCSRRVDGDDQVSSDDDDSLVSLLRNLVVCLVRVRVSSNVVSLVVNLVVDDLQCLLVSLLSCVVSVPVVSNVSSLVQCLDPVSVVSNCPYPSNVVSCVVPVVSVVVSVVVNVD

Radius of gyration: 28.18 Å; Cα contacts (8 Å, |Δi|>4): 1021; chains: 2; bounding box: 74×80×54 Å

Solvent-accessible surface area (b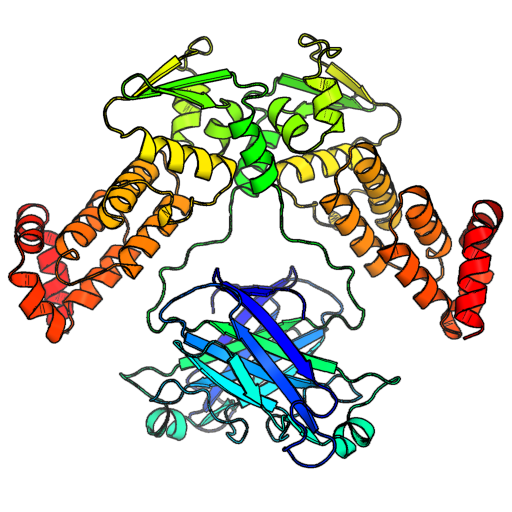ackbone atoms only — not comparable to full-atom values): 32793 Å² total; per-residue (Å²): 91,71,82,39,79,56,93,93,33,37,31,32,43,47,73,31,70,44,75,84,52,90,84,50,76,79,60,19,25,22,41,34,44,32,55,70,47,90,72,86,76,46,36,29,35,43,33,40,32,34,27,35,68,83,64,36,52,42,46,30,85,31,82,44,23,42,48,44,68,39,49,51,86,60,52,67,48,71,34,76,69,47,38,53,42,70,54,42,64,74,56,22,44,44,96,89,38,70,51,71,52,72,47,78,43,73,47,61,94,53,82,67,66,80,61,79,77,87,56,60,30,59,29,35,41,49,33,56,74,68,42,61,74,45,63,30,31,36,35,27,93,88,42,77,45,63,38,43,58,49,60,47,25,35,61,13,66,50,42,24,46,59,54,67,25,92,85,26,58,78,77,56,47,67,45,80,50,83,94,56,55,59,62,54,47,50,42,52,52,46,20,69,43,34,76,44,71,71,54,76,85,67,66,56,88,63,56,64,65,58,51,34,51,53,43,29,51,48,18,51,72,35,55,28,64,68,56,28,40,49,28,42,31,53,47,57,76,68,58,42,55,75,48,41,23,52,49,37,46,48,19,63,74,59,69,32,65,69,52,33,52,51,49,47,54,53,40,59,35,70,84,32,34,67,55,23,68,73,29,68,35,30,51,53,28,46,70,76,40,52,67,56,54,51,54,42,49,56,58,59,74,98,91,70,83,40,78,56,92,92,33,36,31,32,43,48,73,31,71,44,72,84,52,89,85,52,79,80,59,17,24,21,41,34,43,32,55,69,48,90,72,86,76,46,36,28,35,42,36,41,32,34,27,36,70,83,66,34,54,41,46,31,85,32,82,46,24,44,48,44,69,39,49,50,87,60,52,66,48,71,34,76,70,47,37,53,43,71,53,42,64,73,58,23,44,46,95,89,37,70,51,70,50,73,45,79,42,74,46,62,95,56,83,67,66,81,62,78,76,88,56,59,29,59,28,36,40,49,33,55,73,68,42,61,74,46,63,30,29,37,34,26,92,88,42,77,44,64,38,43,56,49,59,45,27,37,61,12,67,51,44,24,45,58,55,69,24,92,85,23,57,79,77,57,46,67,45,80,49,82,92,57,55,59,63,51,49,51,43,51,52,45,21,70,45,35,75,44,72,70,56,77,85,67,68,54,89,62,57,66,66,57,50,34,51,52,42,29,50,48,18,52,70,36,56,28,64,69,57,27,40,50,28,42,31,53,47,58,76,66,58,44,55,74,47,40,23,52,50,39,45,48,19,63,74,58,70,32,64,68,50,32,52,51,48,47,55,54,40,59,35,70,84,32,34,66,57,22,68,72,29,70,35,29,52,52,28,47,71,75,40,52,66,56,53,52,54,43,48,57,58,59,75,98

pLDDT: mean 83.58, std 12.41, range [48.69, 98.38]

Nearest PDB structures (foldseek):
  4j8z-assembly1_A  TM=9.009E-01  e=1.550E-16  Homo sapiens
  3htm-assembly1_B  TM=9.062E-01  e=6.510E-14  Homo sapiens
  4eoz-assembly2_A  TM=9.186E-01  e=1.309E-10  Homo sapiens
  8gq6-assembly1_A  TM=8.715E-01  e=8.133E-08  Homo sapiens
  8k8t-assembly1_L  TM=8.177E-01  e=6.876E-08  Homo sapiens

InterPro domains:
  IPR000210 BTB/POZ domain [PF00651] (126-237)
  IPR000210 BTB/POZ domain [PS50097] (134-201)
  IPR000210 BTB/POZ domain [SM00225] (134-239)
  IPR002083 MATH/TRAF domain [PF22486] (1-104)
  IPR002083 MATH/TRAF domain [PS50144] (1-104)
  IPR002083 MATH/TRAF domain [cd00121] (1-104)
  IPR008974 TRAF-like [G3DSA:2.60.210.10] (1-109)
  IPR011333 SKP1/BTB/POZ domain superfamily [G3DSA:3.30.710.10] (111-233)
  IPR011333 SKP1/BTB/POZ domain superfamily [SSF54695] (114-237)
  IPR045005 BTB/POZ and MATH domain-containing protein 1-6 [PTHR26379] (1-296)
  IPR056423 BPM/SPOP, BACK domain [PF24570] (243-296)